Protein AF-A0A6J4FW72-F1 (afdb_monomer_lite)

Structure (mmCIF, N/CA/C/O backbone):
data_AF-A0A6J4FW72-F1
#
_entry.id   AF-A0A6J4FW72-F1
#
loop_
_atom_site.group_PDB
_atom_site.id
_atom_site.type_symbol
_atom_site.label_atom_id
_atom_site.label_alt_id
_atom_site.label_comp_id
_atom_site.label_asym_id
_atom_site.label_entity_id
_atom_site.label_seq_id
_atom_site.pdbx_PDB_ins_code
_atom_site.Cartn_x
_atom_site.Cartn_y
_atom_site.Cartn_z
_atom_site.occupancy
_atom_site.B_iso_or_equiv
_atom_site.auth_seq_id
_atom_site.auth_comp_id
_atom_site.auth_asym_id
_atom_site.auth_atom_id
_atom_site.pdbx_PDB_model_num
ATOM 1 N N . MET A 1 1 ? 2.788 -4.025 41.866 1.00 36.38 1 MET A N 1
ATOM 2 C CA . MET A 1 1 ? 2.096 -3.319 40.767 1.00 36.38 1 MET A CA 1
ATOM 3 C C . MET A 1 1 ? 1.278 -4.369 40.023 1.00 36.38 1 MET A C 1
ATOM 5 O O . MET A 1 1 ? 1.868 -5.265 39.439 1.00 36.38 1 MET A O 1
ATOM 9 N N . LYS A 1 2 ? -0.048 -4.404 40.216 1.00 25.59 2 LYS A N 1
ATOM 10 C CA . LYS A 1 2 ? -0.919 -5.462 39.672 1.00 25.59 2 LYS A CA 1
ATOM 11 C C . LYS A 1 2 ? -1.372 -5.059 38.269 1.00 25.59 2 LYS A C 1
ATOM 13 O O . LYS A 1 2 ? -2.085 -4.073 38.129 1.00 25.59 2 LYS A O 1
ATOM 18 N N . ILE A 1 3 ? -0.945 -5.821 37.267 1.00 27.59 3 ILE A N 1
ATOM 19 C CA . ILE A 1 3 ? -1.407 -5.723 35.881 1.00 27.59 3 ILE A CA 1
ATOM 20 C C . ILE A 1 3 ? -2.826 -6.300 35.840 1.00 27.59 3 ILE A C 1
ATOM 22 O O . ILE A 1 3 ? -3.028 -7.476 36.142 1.00 27.59 3 ILE A O 1
ATOM 26 N N . ALA A 1 4 ? -3.814 -5.462 35.535 1.00 27.98 4 ALA A N 1
ATOM 27 C CA . ALA A 1 4 ? -5.176 -5.900 35.269 1.00 27.98 4 ALA A CA 1
ATOM 28 C C . ALA A 1 4 ? -5.261 -6.349 33.804 1.00 27.98 4 ALA A C 1
ATOM 30 O O . ALA A 1 4 ? -5.048 -5.551 32.895 1.00 27.98 4 ALA A O 1
ATOM 31 N N . SER A 1 5 ? -5.550 -7.631 33.578 1.00 27.27 5 SER A N 1
ATOM 32 C CA . SER A 1 5 ? -5.804 -8.176 32.246 1.00 27.27 5 SER A CA 1
ATOM 33 C C . SER A 1 5 ? -7.134 -7.641 31.710 1.00 27.27 5 SER A C 1
ATOM 35 O O . SER A 1 5 ? -8.193 -7.931 32.277 1.00 27.27 5 SER A O 1
ATOM 37 N N . VAL A 1 6 ? -7.097 -6.897 30.608 1.00 33.97 6 VAL A N 1
ATOM 38 C CA . VAL A 1 6 ? -8.292 -6.531 29.843 1.00 33.97 6 VAL A CA 1
ATOM 39 C C . VAL A 1 6 ? -8.711 -7.751 29.021 1.00 33.97 6 VAL A C 1
ATOM 41 O O . VAL A 1 6 ? -8.171 -8.032 27.958 1.00 33.97 6 VAL A O 1
ATOM 44 N N . LEU A 1 7 ? -9.658 -8.523 29.551 1.00 31.84 7 LEU A N 1
ATOM 45 C CA . LEU A 1 7 ? -10.360 -9.572 28.814 1.00 31.84 7 LEU A CA 1
ATOM 46 C C . LEU A 1 7 ? -11.460 -8.916 27.972 1.00 31.84 7 LEU A C 1
ATOM 48 O O . LEU A 1 7 ? -12.543 -8.613 28.477 1.00 31.84 7 LEU A O 1
ATOM 52 N N . GLY A 1 8 ? -11.189 -8.707 26.684 1.00 28.72 8 GLY A N 1
ATOM 53 C CA . GLY A 1 8 ? -12.224 -8.392 25.704 1.00 28.72 8 GLY A CA 1
ATOM 54 C C . GLY A 1 8 ? -13.253 -9.525 25.649 1.00 28.72 8 GLY A C 1
ATOM 55 O O . GLY A 1 8 ? -12.924 -10.671 25.343 1.00 28.72 8 GLY A O 1
ATOM 56 N N . ARG A 1 9 ? -14.519 -9.231 25.971 1.00 30.77 9 ARG A N 1
ATOM 57 C CA . ARG A 1 9 ? -15.626 -10.177 25.766 1.00 30.77 9 ARG A CA 1
ATOM 58 C C . ARG A 1 9 ? -15.939 -10.259 24.275 1.00 30.77 9 ARG A C 1
ATOM 60 O O . ARG A 1 9 ? -16.750 -9.491 23.770 1.00 30.77 9 ARG A O 1
ATOM 67 N N . VAL A 1 10 ? -15.377 -11.251 23.593 1.00 32.84 10 VAL A N 1
ATOM 68 C CA . VAL A 1 10 ? -15.933 -11.724 22.322 1.00 32.84 10 VAL A CA 1
ATOM 69 C C . VAL A 1 10 ? -17.254 -12.426 22.650 1.00 32.84 10 VAL A C 1
ATOM 71 O O . VAL A 1 10 ? -17.262 -13.539 23.182 1.00 32.84 10 VAL A O 1
ATOM 74 N N . ARG A 1 11 ? -18.402 -11.788 22.381 1.00 33.84 11 ARG A N 1
ATOM 75 C CA . ARG A 1 11 ? -19.658 -12.546 22.287 1.00 33.84 11 ARG A CA 1
ATOM 76 C C . ARG A 1 11 ? -19.500 -13.474 21.086 1.00 33.84 11 ARG A C 1
ATOM 78 O O . ARG A 1 11 ? -19.396 -13.002 19.960 1.00 33.84 11 ARG A O 1
ATOM 85 N N . ARG A 1 12 ? -19.420 -14.785 21.349 1.00 33.03 12 ARG A N 1
ATOM 86 C CA . ARG A 1 12 ? -19.403 -15.821 20.311 1.00 33.03 12 ARG A CA 1
ATOM 87 C C . ARG A 1 12 ? -20.517 -15.531 19.311 1.00 33.03 12 ARG A C 1
ATOM 89 O O . ARG A 1 12 ? -21.676 -15.402 19.705 1.00 33.03 12 ARG A O 1
ATOM 96 N N . VAL A 1 13 ? -20.142 -15.458 18.038 1.00 40.09 13 VAL A N 1
ATOM 97 C CA . VAL A 1 13 ? -21.067 -15.542 16.913 1.00 40.09 13 VAL A CA 1
ATOM 98 C C . VAL A 1 13 ? -21.903 -16.800 17.132 1.00 40.09 13 VAL A C 1
ATOM 100 O O . VAL A 1 13 ? -21.364 -17.908 17.178 1.00 40.09 13 VAL A O 1
ATOM 103 N N . LEU A 1 14 ? -23.211 -16.636 17.324 1.00 32.06 14 LEU A N 1
ATOM 104 C CA . LEU A 1 14 ? -24.139 -17.755 17.289 1.00 32.06 14 LEU A CA 1
ATOM 105 C C . LEU A 1 14 ? -24.288 -18.142 15.811 1.00 32.06 14 LEU A C 1
ATOM 107 O O . LEU A 1 14 ? -25.215 -17.713 15.132 1.00 32.06 14 LEU A O 1
ATOM 111 N N . VAL A 1 15 ? -23.328 -18.900 15.276 1.00 37.34 15 VAL A N 1
ATOM 112 C CA . VAL A 1 15 ? -23.532 -19.584 13.997 1.00 37.34 15 VAL A CA 1
ATOM 113 C C . VAL A 1 15 ? -24.486 -20.727 14.306 1.00 37.34 15 VAL A C 1
ATOM 115 O O . VAL A 1 15 ? -24.118 -21.692 14.975 1.00 37.34 15 VAL A O 1
ATOM 118 N N . CYS A 1 16 ? -25.744 -20.569 13.909 1.00 33.91 16 CYS A N 1
ATOM 119 C CA . CYS A 1 16 ? -26.785 -21.557 14.139 1.00 33.91 16 CYS A CA 1
ATOM 120 C C . CYS A 1 16 ? -26.409 -22.858 13.404 1.00 33.91 16 CYS A C 1
ATOM 122 O O . CYS A 1 16 ? -26.520 -22.944 12.182 1.00 33.91 16 CYS A O 1
ATOM 124 N N . ALA A 1 17 ? -25.913 -23.859 14.135 1.00 33.78 17 ALA A N 1
ATOM 125 C CA . ALA A 1 17 ? -25.679 -25.194 13.602 1.00 33.78 17 ALA A CA 1
ATOM 126 C C . ALA A 1 17 ? -27.035 -25.903 13.462 1.00 33.78 17 ALA A C 1
ATOM 128 O O . ALA A 1 17 ? -27.636 -26.323 14.449 1.00 33.78 17 ALA A O 1
ATOM 129 N N . CYS A 1 18 ? -27.536 -26.004 12.232 1.00 35.34 18 CYS A N 1
ATOM 130 C CA . CYS A 1 18 ? -28.762 -26.733 11.921 1.00 35.34 18 CYS A CA 1
ATOM 131 C C . CYS A 1 18 ? -28.503 -28.251 11.977 1.00 35.34 18 CYS A C 1
ATOM 133 O O . CYS A 1 18 ? -28.010 -28.837 11.015 1.00 35.34 18 CYS A O 1
ATOM 135 N N . LEU A 1 19 ? -28.853 -28.901 13.092 1.00 34.97 19 LEU A N 1
ATOM 136 C CA . LEU A 1 19 ? -29.085 -30.348 13.117 1.00 34.97 19 LEU A CA 1
ATOM 137 C C . LEU A 1 19 ? -30.471 -30.629 12.518 1.00 34.97 19 LEU A C 1
ATOM 139 O O . LEU A 1 19 ? -31.492 -30.323 13.132 1.00 34.97 19 LEU A O 1
ATOM 143 N N . CYS A 1 20 ? -30.515 -31.231 11.329 1.00 33.22 20 CYS A N 1
ATOM 144 C CA . CYS A 1 20 ? -31.752 -31.767 10.763 1.00 33.22 20 CYS A CA 1
ATOM 145 C C . CYS A 1 20 ? -32.122 -33.082 11.467 1.00 33.22 20 CYS A C 1
ATOM 147 O O . CYS A 1 20 ? -31.575 -34.133 11.141 1.00 33.22 20 CYS A O 1
ATOM 149 N N . LEU A 1 21 ? -33.076 -33.038 12.403 1.00 37.28 21 LEU A N 1
ATOM 150 C CA . LEU A 1 21 ? -33.887 -34.210 12.741 1.00 37.28 21 LEU A CA 1
ATOM 151 C C . LEU A 1 21 ? -35.133 -34.208 11.849 1.00 37.28 21 LEU A C 1
ATOM 153 O O . LEU A 1 21 ? -35.927 -33.270 11.872 1.00 37.28 21 LEU A O 1
ATOM 157 N N . ALA A 1 22 ? -35.289 -35.265 11.058 1.00 44.78 22 ALA A N 1
ATOM 158 C CA . ALA A 1 22 ? -36.444 -35.473 10.199 1.00 44.78 22 ALA A CA 1
ATOM 159 C C . ALA A 1 22 ? -37.681 -35.849 11.033 1.00 44.78 22 ALA A C 1
ATOM 161 O O . ALA A 1 22 ? -37.735 -36.930 11.615 1.00 44.78 22 ALA A O 1
ATOM 162 N N . ALA A 1 23 ? -38.694 -34.983 11.043 1.00 41.69 23 ALA A N 1
ATOM 163 C CA . ALA A 1 23 ? -40.068 -35.356 11.363 1.00 41.69 23 ALA A CA 1
ATOM 164 C C . ALA A 1 23 ? -41.037 -34.498 10.536 1.00 41.69 23 ALA A C 1
ATOM 166 O O . ALA A 1 23 ? -40.940 -33.274 10.491 1.00 41.69 23 ALA A O 1
ATOM 167 N N . LEU A 1 24 ? -41.942 -35.184 9.840 1.00 47.81 24 LEU A N 1
ATOM 168 C CA . LEU A 1 24 ? -42.899 -34.658 8.872 1.00 47.81 24 LEU A CA 1
ATOM 169 C C . LEU A 1 24 ? -43.869 -33.627 9.476 1.00 47.81 24 LEU A C 1
ATOM 171 O O . LEU A 1 24 ? -44.737 -33.996 10.255 1.00 47.81 24 LEU A O 1
ATOM 175 N N . THR A 1 25 ? -43.776 -32.367 9.041 1.00 41.31 25 THR A N 1
ATOM 176 C CA . THR A 1 25 ? -44.884 -31.395 8.868 1.00 41.31 25 THR A CA 1
ATOM 177 C C . THR A 1 25 ? -44.394 -30.247 7.966 1.00 41.31 25 THR A C 1
ATOM 179 O O . THR A 1 25 ? -43.222 -29.880 8.062 1.00 41.31 25 THR A O 1
ATOM 182 N N . PRO A 1 26 ? -45.226 -29.647 7.089 1.00 42.00 26 PRO A N 1
ATOM 183 C CA . PRO A 1 26 ? -44.817 -28.499 6.292 1.00 42.00 26 PRO A CA 1
ATOM 184 C C . PRO A 1 26 ? -44.999 -27.229 7.131 1.00 42.00 26 PRO A C 1
ATOM 186 O O . PRO A 1 26 ? -45.931 -26.458 6.922 1.00 42.00 26 PRO A O 1
ATOM 189 N N . LEU A 1 27 ? -44.123 -27.015 8.113 1.00 39.88 27 LEU A N 1
ATOM 190 C CA . LEU A 1 27 ? -43.851 -25.661 8.578 1.00 39.88 27 LEU A CA 1
ATOM 191 C C . LEU A 1 27 ? -42.761 -25.096 7.676 1.00 39.88 27 LEU A C 1
ATOM 193 O O . LEU A 1 27 ? -41.652 -25.623 7.619 1.00 39.88 27 LEU A O 1
ATOM 197 N N . THR A 1 28 ? -43.078 -24.016 6.971 1.00 41.53 28 THR A N 1
ATOM 198 C CA . THR A 1 28 ? -42.084 -23.119 6.385 1.00 41.53 28 THR A CA 1
ATOM 199 C C . THR A 1 28 ? -41.163 -22.639 7.505 1.00 41.53 28 THR A C 1
ATOM 201 O O . THR A 1 28 ? -41.485 -21.690 8.221 1.00 41.53 28 THR A O 1
ATOM 204 N N . ALA A 1 29 ? -40.042 -23.330 7.701 1.00 39.56 29 ALA A N 1
ATOM 205 C CA . ALA A 1 29 ? -38.973 -22.874 8.566 1.00 39.56 29 ALA A CA 1
ATOM 206 C C . ALA A 1 29 ? -38.377 -21.620 7.918 1.00 39.56 29 ALA A C 1
ATOM 208 O O . ALA A 1 29 ? -37.570 -21.700 6.996 1.00 39.56 29 ALA A O 1
ATOM 209 N N . LEU A 1 30 ? -38.823 -20.450 8.377 1.00 37.78 30 LEU A N 1
ATOM 210 C CA . LEU A 1 30 ? -38.114 -19.191 8.191 1.00 37.78 30 LEU A CA 1
ATOM 211 C C . LEU A 1 30 ? -36.776 -19.313 8.930 1.00 37.78 30 LEU A C 1
ATOM 213 O O . LEU A 1 30 ? -36.654 -18.962 10.101 1.00 37.78 30 LEU A O 1
ATOM 217 N N . THR A 1 31 ? -35.769 -19.869 8.262 1.00 42.69 31 THR A N 1
ATOM 218 C CA . THR A 1 31 ? -34.372 -19.750 8.676 1.00 42.69 31 THR A CA 1
ATOM 219 C C . THR A 1 31 ? -33.946 -18.300 8.484 1.00 42.69 31 THR A C 1
ATOM 221 O O . THR A 1 31 ? -33.463 -17.926 7.420 1.00 42.69 31 THR A O 1
ATOM 224 N N . ALA A 1 32 ? -34.143 -17.475 9.512 1.00 41.47 32 ALA A N 1
ATOM 225 C CA . ALA A 1 32 ? -33.472 -16.187 9.624 1.00 41.47 32 ALA A CA 1
ATOM 226 C C . ALA A 1 32 ? -31.989 -16.454 9.931 1.00 41.47 32 ALA A C 1
ATOM 228 O O . ALA A 1 32 ? -31.580 -16.571 11.088 1.00 41.47 32 ALA A O 1
ATOM 229 N N . CYS A 1 33 ? -31.182 -16.656 8.889 1.00 54.75 33 CYS A N 1
ATOM 230 C CA . CYS A 1 33 ? -29.734 -16.532 9.009 1.00 54.75 33 CYS A CA 1
ATOM 231 C C . CYS A 1 33 ? -29.459 -15.072 9.347 1.00 54.75 33 CYS A C 1
ATOM 233 O O . CYS A 1 33 ? -29.803 -14.233 8.533 1.00 54.75 33 CYS A O 1
ATOM 235 N N . ALA A 1 34 ? -28.890 -14.776 10.521 1.00 64.44 34 ALA A N 1
ATOM 236 C CA . ALA A 1 34 ? -28.626 -13.398 10.922 1.00 64.44 34 ALA A CA 1
ATOM 237 C C . ALA A 1 34 ? -27.876 -12.654 9.806 1.00 64.44 34 ALA A C 1
ATOM 239 O O . ALA A 1 34 ? -26.720 -12.948 9.520 1.00 64.44 34 ALA A O 1
ATOM 240 N N . ASP A 1 35 ? -28.559 -11.690 9.204 1.00 87.50 35 ASP A N 1
ATOM 241 C CA . ASP A 1 35 ? -28.160 -10.900 8.038 1.00 87.50 35 ASP A CA 1
ATOM 242 C C . ASP A 1 35 ? -27.050 -9.891 8.392 1.00 87.50 35 ASP A C 1
ATOM 244 O O . ASP A 1 35 ? -26.651 -9.065 7.574 1.00 87.50 35 ASP A O 1
ATOM 248 N N . GLN A 1 36 ? -26.576 -9.921 9.643 1.00 92.94 36 GLN A N 1
ATOM 249 C CA . GLN A 1 36 ? -25.709 -8.919 10.240 1.00 92.94 36 GLN A CA 1
ATOM 250 C C . GLN A 1 36 ? -24.545 -9.531 11.025 1.00 92.94 36 GLN A C 1
ATOM 252 O O . GLN A 1 36 ? -24.678 -10.538 11.724 1.00 92.94 36 GLN A O 1
ATOM 257 N N . VAL A 1 37 ? -23.411 -8.838 10.983 1.00 95.75 37 VAL A N 1
ATOM 258 C CA . VAL A 1 37 ? -22.235 -9.059 11.822 1.00 95.75 37 VAL A CA 1
ATOM 259 C C . VAL A 1 37 ? -22.010 -7.816 12.671 1.00 95.75 37 VAL A C 1
ATOM 261 O O . VAL A 1 37 ? -21.973 -6.700 12.157 1.00 95.75 37 VAL A O 1
ATOM 264 N N . VAL A 1 38 ? -21.844 -8.013 13.979 1.00 97.38 38 VAL A N 1
ATOM 265 C CA . VAL A 1 38 ? -21.612 -6.933 14.944 1.00 97.38 38 VAL A CA 1
ATOM 266 C C . VAL A 1 38 ? -20.224 -7.089 15.551 1.00 97.38 38 VAL A C 1
ATOM 268 O O . VAL A 1 38 ? -19.900 -8.142 16.102 1.00 97.38 38 VAL A O 1
ATOM 271 N N . VAL A 1 39 ? -19.420 -6.033 15.475 1.00 97.62 39 VAL A N 1
ATOM 272 C CA . VAL A 1 39 ? -18.075 -5.958 16.056 1.00 97.62 39 VAL A CA 1
ATOM 273 C C . VAL A 1 39 ? -18.048 -4.822 17.067 1.00 97.62 39 VAL A C 1
ATOM 275 O O . VAL A 1 39 ? -18.452 -3.704 16.758 1.00 97.62 39 VAL A O 1
ATOM 278 N N . THR A 1 40 ? -17.565 -5.091 18.277 1.00 97.62 40 THR A N 1
ATOM 279 C CA . THR A 1 40 ? -17.385 -4.064 19.307 1.00 97.62 40 THR A CA 1
ATOM 280 C C . THR A 1 40 ? -15.901 -3.834 19.533 1.00 97.62 40 THR A C 1
ATOM 282 O O . THR A 1 40 ? -15.174 -4.760 19.883 1.00 97.62 40 THR A O 1
ATOM 285 N N . LEU A 1 41 ? -15.477 -2.588 19.363 1.00 97.81 41 LEU A N 1
ATOM 286 C CA . LEU A 1 41 ? -14.139 -2.105 19.669 1.00 97.81 41 LEU A CA 1
ATOM 287 C C . LEU A 1 41 ? -14.186 -1.370 21.008 1.00 97.81 41 LEU A C 1
ATOM 289 O O . LEU A 1 41 ? -15.124 -0.616 21.270 1.00 97.81 41 LEU A O 1
ATOM 293 N N . SER A 1 42 ? -13.186 -1.593 21.855 1.00 96.31 42 SER A N 1
ATOM 294 C CA . SER A 1 42 ? -13.069 -0.927 23.149 1.00 96.31 42 SER A CA 1
ATOM 295 C C . SER A 1 42 ? -11.599 -0.760 23.501 1.00 96.31 42 SER A C 1
ATOM 297 O O . SER A 1 42 ? -10.923 -1.750 23.761 1.00 96.31 42 SER A O 1
ATOM 299 N N . ASP A 1 43 ? -11.139 0.483 23.556 1.00 97.75 43 ASP A N 1
ATOM 300 C CA . ASP A 1 43 ? -9.798 0.856 23.996 1.00 97.75 43 ASP A CA 1
ATOM 301 C C . ASP A 1 43 ? -9.830 2.285 24.570 1.00 97.75 43 ASP A C 1
ATOM 303 O O . ASP A 1 43 ? -10.465 3.160 23.973 1.00 97.75 43 ASP A O 1
ATOM 307 N N . PRO A 1 44 ? -9.176 2.573 25.711 1.00 97.50 44 PRO A N 1
ATOM 308 C CA . PRO A 1 44 ? -9.113 3.934 26.252 1.00 97.50 44 PRO A CA 1
ATOM 309 C C . PRO A 1 44 ? -8.530 4.975 25.280 1.00 97.50 44 PRO A C 1
ATOM 311 O O . PRO A 1 44 ? -8.842 6.154 25.414 1.00 97.50 44 PRO A O 1
ATOM 314 N N . ASN A 1 45 ? -7.731 4.553 24.299 1.00 98.19 45 ASN A N 1
ATOM 315 C CA . ASN A 1 45 ? -7.089 5.396 23.294 1.00 98.19 45 ASN A CA 1
ATOM 316 C C . ASN A 1 45 ? -7.734 5.268 21.904 1.00 98.19 45 ASN A C 1
ATOM 318 O O . ASN A 1 45 ? -7.154 5.744 20.931 1.00 98.19 45 ASN A O 1
ATOM 322 N N . LEU A 1 46 ? -8.921 4.655 21.778 1.00 98.50 46 LEU A N 1
ATOM 323 C CA . LEU A 1 46 ? -9.561 4.397 20.478 1.00 98.50 46 LEU A CA 1
ATOM 324 C C . LEU A 1 46 ? -9.682 5.658 19.603 1.00 98.50 46 LEU A C 1
ATOM 326 O O . LEU A 1 46 ? -9.544 5.580 18.383 1.00 98.50 46 LEU A O 1
ATOM 330 N N . ILE A 1 47 ? -9.897 6.821 20.223 1.00 98.19 47 ILE A N 1
ATOM 331 C CA . ILE A 1 47 ? -9.953 8.117 19.537 1.00 98.19 47 ILE A CA 1
ATOM 332 C C . ILE A 1 47 ? -8.669 8.498 18.793 1.00 98.19 47 ILE A C 1
ATOM 334 O O . ILE A 1 47 ? -8.765 9.219 17.807 1.00 98.19 47 ILE A O 1
ATOM 338 N N . HIS A 1 48 ? -7.507 8.005 19.227 1.00 98.06 48 HIS A N 1
ATOM 339 C CA . HIS A 1 48 ? -6.207 8.275 18.606 1.00 98.06 48 HIS A CA 1
ATOM 340 C C . HIS A 1 48 ? -5.897 7.318 17.451 1.00 98.06 48 HIS A C 1
ATOM 342 O O . HIS A 1 48 ? -5.024 7.588 16.633 1.00 98.06 48 HIS A O 1
ATOM 348 N N . TYR A 1 49 ? -6.593 6.181 17.369 1.00 98.25 49 TYR A N 1
ATOM 349 C CA . TYR A 1 49 ? -6.311 5.152 16.363 1.00 98.25 49 TYR A CA 1
ATOM 350 C C . TYR A 1 49 ? -6.969 5.444 15.017 1.00 98.25 49 TYR A C 1
ATOM 352 O O . TYR A 1 49 ? -6.540 4.916 13.998 1.00 98.25 49 TYR A O 1
ATOM 360 N N . TYR A 1 50 ? -8.002 6.285 15.012 1.00 98.06 50 TYR A N 1
ATOM 361 C CA . TYR A 1 50 ? -8.743 6.689 13.825 1.00 98.06 50 TYR A CA 1
ATOM 362 C C . TYR A 1 50 ? -8.631 8.200 13.651 1.00 98.06 50 TYR A C 1
ATOM 364 O O . TYR A 1 50 ? -8.957 8.925 14.589 1.00 98.06 50 TYR A O 1
ATOM 372 N N . PRO A 1 51 ? -8.244 8.726 12.479 1.00 96.75 51 PRO A N 1
ATOM 373 C CA . PRO A 1 51 ? -8.100 10.162 12.312 1.00 96.75 51 PRO A CA 1
ATOM 374 C C . PRO A 1 51 ? -9.463 10.847 12.373 1.00 96.75 51 PRO A C 1
ATOM 376 O O . PRO A 1 51 ? -10.395 10.476 11.656 1.00 96.75 51 PRO A O 1
ATOM 379 N N . ASN A 1 52 ? -9.600 11.824 13.266 1.00 96.69 52 ASN A N 1
ATOM 380 C CA . ASN A 1 52 ? -10.841 12.564 13.445 1.00 96.69 52 ASN A CA 1
ATOM 381 C C . ASN A 1 52 ? -10.597 13.932 14.101 1.00 96.69 52 ASN A C 1
ATOM 383 O O . ASN A 1 52 ? -9.590 14.143 14.775 1.00 96.69 52 ASN A O 1
ATOM 387 N N . ALA A 1 53 ? -11.530 14.870 13.928 1.00 95.88 53 ALA A N 1
ATOM 388 C CA . ALA A 1 53 ? -11.397 16.211 14.495 1.00 95.88 53 ALA A CA 1
ATOM 389 C C . ALA A 1 53 ? -11.611 16.293 16.020 1.00 95.88 53 ALA A C 1
ATOM 391 O O . ALA A 1 53 ? -11.152 17.259 16.634 1.00 95.88 53 ALA A O 1
ATOM 392 N N . GLN A 1 54 ? -12.256 15.294 16.638 1.00 96.31 54 GLN A N 1
ATOM 393 C CA . GLN A 1 54 ? -12.426 15.216 18.098 1.00 96.31 54 GLN A CA 1
ATOM 394 C C . GLN A 1 54 ? -11.128 14.840 18.822 1.00 96.31 54 GLN A C 1
ATOM 396 O O . GLN A 1 54 ? -11.000 15.139 20.009 1.00 96.31 54 GLN A O 1
ATOM 401 N N . ASP A 1 55 ? -10.178 14.201 18.137 1.00 97.19 55 ASP A N 1
ATOM 402 C CA . ASP A 1 55 ? -8.905 13.794 18.721 1.00 97.19 55 ASP A CA 1
ATOM 403 C C . ASP A 1 55 ? -8.054 15.026 19.082 1.00 97.19 55 ASP A C 1
ATOM 405 O O . ASP A 1 55 ? -7.659 15.785 18.188 1.00 97.19 55 ASP A O 1
ATOM 409 N N . PRO A 1 56 ? -7.729 15.259 20.366 1.00 95.06 56 PRO A N 1
ATOM 410 C CA . PRO A 1 56 ? -6.869 16.370 20.758 1.00 95.06 56 PRO A CA 1
ATOM 411 C C . PRO A 1 56 ? -5.438 16.262 20.207 1.00 95.06 56 PRO A C 1
ATOM 413 O O . PRO A 1 56 ? -4.822 17.303 19.987 1.00 95.06 56 PRO A O 1
ATOM 416 N N . ALA A 1 57 ? -4.928 15.055 19.941 1.00 93.88 57 ALA A N 1
ATOM 417 C CA . ALA A 1 57 ? -3.589 14.833 19.391 1.00 93.88 57 ALA A CA 1
ATOM 418 C C . ALA A 1 57 ? -3.508 15.115 17.881 1.00 93.88 57 ALA A C 1
ATOM 420 O O . ALA A 1 57 ? -2.423 15.348 17.352 1.00 93.88 57 ALA A O 1
ATOM 421 N N . MET A 1 58 ? -4.648 15.134 17.182 1.00 94.75 58 MET A N 1
ATOM 422 C CA . MET A 1 58 ? -4.693 15.403 15.748 1.00 94.75 58 MET A CA 1
ATOM 423 C C . MET A 1 58 ? -4.399 16.892 15.456 1.00 94.75 58 MET A C 1
ATOM 425 O O . MET A 1 58 ? -5.098 17.773 15.981 1.00 94.75 58 MET A O 1
ATOM 429 N N . PRO A 1 59 ? -3.413 17.22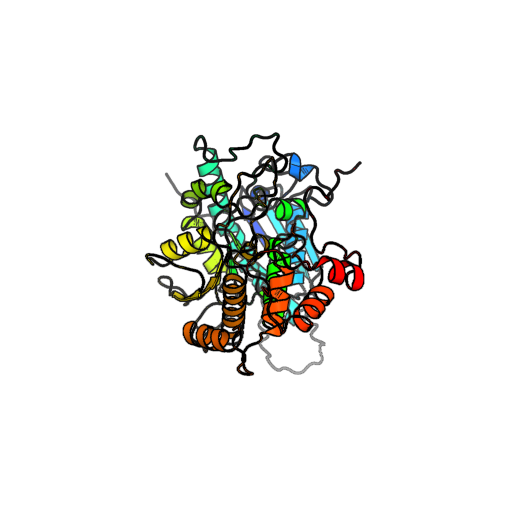5 14.601 1.00 91.94 59 PRO A N 1
ATOM 430 C CA . PRO A 1 59 ? -3.096 18.613 14.270 1.00 91.94 59 PRO A CA 1
ATOM 431 C C . PRO A 1 59 ? -4.258 19.371 13.615 1.00 91.94 59 PRO A C 1
ATOM 433 O O . PRO A 1 59 ? -4.952 18.848 12.741 1.00 91.94 59 PRO A O 1
ATOM 436 N N . ALA A 1 60 ? -4.422 20.651 13.975 1.00 90.31 60 ALA A N 1
ATOM 437 C CA . ALA A 1 60 ? -5.471 21.526 13.433 1.00 90.31 60 ALA A CA 1
ATOM 438 C C . ALA A 1 60 ? -5.445 21.626 11.896 1.00 90.31 60 ALA A C 1
ATOM 440 O O . ALA A 1 60 ? -6.495 21.766 11.271 1.00 90.31 60 ALA A O 1
ATOM 441 N N . TYR A 1 61 ? -4.256 21.486 11.297 1.00 87.56 61 TYR A N 1
ATOM 442 C CA . TYR A 1 61 ? -4.060 21.442 9.849 1.00 87.56 61 TYR A CA 1
ATOM 443 C C . TYR A 1 61 ? -4.947 20.399 9.152 1.00 87.56 61 TYR A C 1
ATOM 445 O O . TYR A 1 61 ? -5.558 20.711 8.131 1.00 87.56 61 TYR A O 1
ATOM 453 N N . TYR A 1 62 ? -5.043 19.184 9.705 1.00 89.69 62 TYR A N 1
ATOM 454 C CA . TYR A 1 62 ? -5.844 18.101 9.128 1.00 89.69 62 TYR A CA 1
ATOM 455 C C . TYR A 1 62 ? -7.331 18.268 9.442 1.00 89.69 62 TYR A C 1
ATOM 457 O O . TYR A 1 62 ? -8.169 18.106 8.560 1.00 89.69 62 TYR A O 1
ATOM 465 N N . LYS A 1 63 ? -7.660 18.691 10.672 1.00 91.12 63 LYS A N 1
ATOM 466 C CA . LYS A 1 63 ? -9.048 18.897 11.129 1.00 91.12 63 LYS A CA 1
ATOM 467 C C . LYS A 1 63 ? -9.843 19.848 10.234 1.00 91.12 63 LYS A C 1
ATOM 469 O O . LYS A 1 63 ? -11.046 19.674 10.070 1.00 91.12 63 LYS A O 1
ATOM 474 N N . ALA A 1 64 ? -9.162 20.847 9.673 1.00 88.00 64 ALA A N 1
ATOM 475 C CA . ALA A 1 64 ? -9.753 21.869 8.818 1.00 88.00 64 ALA A CA 1
ATOM 476 C C . ALA A 1 64 ? -9.947 21.435 7.350 1.00 88.00 64 ALA A C 1
ATOM 478 O O . ALA A 1 64 ? -10.467 22.220 6.558 1.00 88.00 64 ALA A O 1
ATOM 479 N N . LYS A 1 65 ? -9.510 20.233 6.946 1.00 85.88 65 LYS A N 1
ATOM 480 C CA . LYS A 1 65 ? -9.630 19.773 5.554 1.00 85.88 65 LYS A CA 1
ATOM 481 C C . LYS A 1 65 ? -11.053 19.315 5.241 1.00 85.88 65 LYS A C 1
ATOM 483 O O . LYS A 1 65 ? -11.683 18.603 6.022 1.00 85.88 65 LYS A O 1
ATOM 488 N N . THR A 1 66 ? -11.549 19.690 4.062 1.00 83.19 66 THR A N 1
ATOM 489 C CA . THR A 1 66 ? -12.833 19.188 3.555 1.00 83.19 66 THR A CA 1
ATOM 490 C C . THR A 1 66 ? -12.780 17.670 3.397 1.00 83.19 66 THR A C 1
ATOM 492 O O . THR A 1 66 ? -11.823 17.139 2.841 1.00 83.19 66 THR A O 1
ATOM 495 N N . GLY A 1 67 ? -13.814 16.979 3.880 1.00 84.00 67 GLY A N 1
ATOM 496 C CA . GLY A 1 67 ? -13.898 15.516 3.845 1.00 84.00 67 GLY A CA 1
ATOM 497 C C . GLY A 1 67 ? -13.174 14.808 4.993 1.00 84.00 67 GLY A C 1
ATOM 498 O O . GLY A 1 67 ? -13.350 13.604 5.149 1.00 84.00 67 GLY A O 1
ATOM 499 N N . PHE A 1 68 ? -12.424 15.528 5.837 1.00 90.62 68 PHE A N 1
ATOM 500 C CA . PHE A 1 68 ? -11.797 14.930 7.013 1.00 90.62 68 PHE A CA 1
ATOM 501 C C . PHE A 1 68 ? -12.863 14.542 8.058 1.00 90.62 68 PHE A C 1
ATOM 503 O O . PHE A 1 68 ? -13.725 15.377 8.373 1.00 90.62 68 PHE A O 1
ATOM 510 N N . PRO A 1 69 ? -12.832 13.319 8.627 1.00 94.12 69 PRO A N 1
ATOM 511 C CA . PRO A 1 69 ? -13.832 12.880 9.595 1.00 94.12 69 PRO A CA 1
ATOM 512 C C . PRO A 1 69 ? -13.912 13.807 10.811 1.00 94.12 69 PRO A C 1
ATOM 514 O O . PRO A 1 69 ? -12.916 14.078 11.482 1.00 94.12 69 PRO A O 1
ATOM 517 N N . GLN A 1 70 ? -15.111 14.285 11.138 1.00 95.38 70 GLN A N 1
ATOM 518 C CA . GLN A 1 70 ? -15.295 15.212 12.256 1.00 95.38 70 GLN A CA 1
ATOM 519 C C . GLN A 1 70 ? -15.484 14.483 13.585 1.00 95.38 70 GLN A C 1
ATOM 521 O O . GLN A 1 70 ? -15.183 15.043 14.633 1.00 95.38 70 GLN A O 1
ATOM 526 N N . THR A 1 71 ? -15.941 13.228 13.562 1.00 97.44 71 THR A N 1
ATOM 527 C CA . THR A 1 71 ? -16.118 12.403 14.765 1.00 97.44 71 THR A CA 1
ATOM 528 C C . THR A 1 71 ? -15.445 11.042 14.640 1.00 97.44 71 THR A C 1
ATOM 530 O O . THR A 1 71 ? -15.236 10.539 13.534 1.00 97.44 71 THR A O 1
ATOM 533 N N . LEU A 1 72 ? -15.163 10.405 15.782 1.00 98.25 72 LEU A N 1
ATOM 534 C CA . LEU A 1 72 ? -14.654 9.028 15.821 1.00 98.25 72 LEU A CA 1
ATOM 535 C C . LEU A 1 72 ? -15.571 8.060 15.050 1.00 98.25 72 LEU A C 1
ATOM 537 O O . LEU A 1 72 ? -15.097 7.238 14.272 1.00 98.25 72 LEU A O 1
ATOM 541 N N . GLY A 1 73 ? -16.892 8.187 15.218 1.00 98.31 73 GLY A N 1
ATOM 542 C CA . GLY A 1 73 ? -17.867 7.329 14.541 1.00 98.31 73 GLY A CA 1
ATOM 543 C C . GLY A 1 73 ? -17.855 7.483 13.018 1.00 98.31 73 GLY A C 1
ATOM 544 O O . GLY A 1 73 ? -17.918 6.480 12.312 1.00 98.31 73 GLY A O 1
ATOM 545 N N . GLN A 1 74 ? -17.716 8.716 12.514 1.00 97.75 74 GLN A N 1
ATOM 546 C CA . GLN A 1 74 ? -17.566 8.977 11.076 1.00 97.75 74 GLN A CA 1
ATOM 547 C C . GLN A 1 74 ? -16.284 8.354 10.521 1.00 97.75 74 GLN A C 1
ATOM 549 O O . GLN A 1 74 ? -16.322 7.739 9.461 1.00 97.75 74 GLN A O 1
ATOM 554 N N . SER A 1 75 ? -15.175 8.469 11.258 1.00 97.94 75 SER A N 1
ATOM 555 C CA . SER A 1 75 ? -13.889 7.905 10.846 1.00 97.94 75 SER A CA 1
ATOM 556 C C . SER A 1 75 ? -13.952 6.379 10.754 1.00 97.94 75 SER A C 1
ATOM 558 O O . SER A 1 75 ? -13.666 5.803 9.706 1.00 97.94 75 SER A O 1
ATOM 560 N N . ILE A 1 76 ? -14.441 5.712 11.808 1.00 98.69 76 ILE A N 1
ATOM 561 C CA . ILE A 1 76 ? -14.617 4.252 11.819 1.00 98.69 76 ILE A CA 1
ATOM 562 C C . ILE A 1 76 ? -15.543 3.804 10.681 1.00 98.69 76 ILE A C 1
ATOM 564 O O . ILE A 1 76 ? -15.239 2.818 10.010 1.00 98.69 76 ILE A O 1
ATOM 568 N N . LEU A 1 77 ? -16.650 4.518 10.442 1.00 98.38 77 LEU A N 1
ATOM 569 C CA . LEU A 1 77 ? -17.579 4.213 9.353 1.00 98.38 77 LEU A CA 1
ATOM 570 C C . LEU A 1 77 ? -16.879 4.278 7.991 1.00 98.38 77 LEU A C 1
ATOM 572 O O . LEU A 1 77 ? -16.927 3.300 7.248 1.00 98.38 77 LEU A O 1
ATOM 576 N N . GLN A 1 78 ? -16.199 5.389 7.701 1.00 97.25 78 GLN A N 1
ATOM 577 C CA . GLN A 1 78 ? -15.508 5.616 6.432 1.00 97.25 78 GLN A CA 1
ATOM 578 C C . GLN A 1 78 ? -14.452 4.543 6.157 1.00 97.25 78 GLN A C 1
ATOM 580 O O . GLN A 1 78 ? -14.476 3.915 5.100 1.00 97.25 78 GLN A O 1
ATOM 585 N N . PHE A 1 79 ? -13.556 4.275 7.112 1.00 98.44 79 PHE A N 1
ATOM 586 C CA . PHE A 1 79 ? -12.513 3.268 6.911 1.00 98.44 79 PHE A CA 1
ATOM 587 C C . PHE A 1 79 ? -13.079 1.847 6.857 1.00 98.44 79 PHE A C 1
ATOM 589 O O . PHE A 1 79 ? -12.607 1.043 6.061 1.00 98.44 79 PHE A O 1
ATOM 596 N N . THR A 1 80 ? -14.129 1.528 7.620 1.00 98.56 80 THR A N 1
ATOM 597 C CA . THR A 1 80 ? -14.786 0.214 7.504 1.00 98.56 80 THR A CA 1
ATOM 598 C C . THR A 1 80 ? -15.417 0.035 6.121 1.00 98.56 80 THR A C 1
ATOM 600 O O . THR A 1 80 ? -15.257 -1.017 5.507 1.00 98.56 80 THR A O 1
ATOM 603 N N . GLN A 1 81 ? -16.100 1.059 5.600 1.00 98.25 81 GLN A N 1
ATOM 604 C CA . GLN A 1 81 ? -16.675 1.034 4.251 1.00 98.25 81 GLN A CA 1
ATOM 605 C C . GLN A 1 81 ? -15.594 0.890 3.176 1.00 98.25 81 GLN A C 1
ATOM 607 O O . GLN A 1 81 ? -15.761 0.084 2.260 1.00 98.25 81 GLN A O 1
ATOM 612 N N . ALA A 1 82 ? -14.476 1.608 3.314 1.00 97.69 82 ALA A N 1
ATOM 613 C CA . ALA A 1 82 ? -13.336 1.482 2.414 1.00 97.69 82 ALA A CA 1
ATOM 614 C C . ALA A 1 82 ? -12.771 0.052 2.428 1.00 97.69 82 ALA A C 1
ATOM 616 O O . ALA A 1 82 ? -12.674 -0.566 1.371 1.00 97.69 82 ALA A O 1
ATOM 617 N N . SER A 1 83 ? -12.499 -0.529 3.603 1.00 98.50 83 SER A N 1
ATOM 618 C CA . SER A 1 83 ? -12.028 -1.919 3.705 1.00 98.50 83 SER A CA 1
ATOM 619 C C . SER A 1 83 ? -12.993 -2.898 3.031 1.00 98.50 83 SER A C 1
ATOM 621 O O . SER A 1 83 ? -12.558 -3.735 2.241 1.00 98.50 83 SER A O 1
ATOM 623 N N . LEU A 1 84 ? -14.305 -2.760 3.263 1.00 98.19 84 LEU A N 1
ATOM 624 C CA . LEU A 1 84 ? -15.314 -3.637 2.658 1.00 98.19 84 LEU A CA 1
ATOM 625 C C . LEU A 1 84 ? -15.343 -3.519 1.137 1.00 98.19 84 LEU A C 1
ATOM 627 O O . LEU A 1 84 ? -15.352 -4.537 0.442 1.00 98.19 84 LEU A O 1
ATOM 631 N N . GLN A 1 85 ? -15.304 -2.292 0.615 1.00 97.56 85 GLN A N 1
ATOM 632 C CA . GLN A 1 85 ? -15.236 -2.040 -0.820 1.00 97.56 85 GLN A CA 1
ATOM 633 C C . GLN A 1 85 ? -14.000 -2.704 -1.436 1.00 97.56 85 GLN A C 1
ATOM 635 O O . GLN A 1 85 ? -14.109 -3.362 -2.470 1.00 97.56 85 GLN A O 1
ATOM 640 N N . ARG A 1 86 ? -12.843 -2.574 -0.782 1.00 97.56 86 ARG A N 1
ATOM 641 C CA . ARG A 1 86 ? -11.557 -3.124 -1.234 1.00 97.56 86 ARG A CA 1
ATOM 642 C C . ARG A 1 86 ? -11.468 -4.640 -1.111 1.00 97.56 86 ARG A C 1
ATOM 644 O O . ARG A 1 86 ? -10.868 -5.300 -1.953 1.00 97.56 86 ARG A O 1
ATOM 651 N N . ASP A 1 87 ? -12.155 -5.213 -0.131 1.00 97.25 87 ASP A N 1
ATOM 652 C CA . ASP A 1 87 ? -12.377 -6.654 -0.047 1.00 97.25 87 ASP A CA 1
ATOM 653 C C . ASP A 1 87 ? -13.400 -7.152 -1.092 1.00 97.25 87 ASP A C 1
ATOM 655 O O . ASP A 1 87 ? -13.552 -8.362 -1.287 1.00 97.25 87 ASP A O 1
ATOM 659 N N . GLY A 1 88 ? -14.098 -6.255 -1.796 1.00 96.31 88 GLY A N 1
ATOM 660 C CA . GLY A 1 88 ? -15.165 -6.591 -2.741 1.00 96.31 88 GLY A CA 1
ATOM 661 C C . GLY A 1 88 ? -16.439 -7.101 -2.062 1.00 96.31 88 GLY A C 1
ATOM 662 O O . GLY A 1 88 ? -17.179 -7.886 -2.654 1.00 96.31 88 GLY A O 1
ATOM 663 N N . LEU A 1 89 ? -16.683 -6.698 -0.814 1.00 96.50 89 LEU A N 1
ATOM 664 C CA . LEU A 1 89 ? -17.835 -7.090 -0.007 1.00 96.50 89 LEU A CA 1
ATOM 665 C C . LEU A 1 89 ? -18.892 -5.983 -0.024 1.00 96.50 89 LEU A C 1
ATOM 667 O O . LEU A 1 89 ? -18.644 -4.855 0.394 1.00 96.50 89 LEU A O 1
ATOM 671 N N . LYS A 1 90 ? -20.098 -6.314 -0.492 1.00 96.50 90 LYS A N 1
ATOM 672 C CA . LYS A 1 90 ? -21.233 -5.384 -0.526 1.00 96.50 90 LYS A CA 1
ATOM 673 C C . LYS A 1 90 ? -22.069 -5.538 0.742 1.00 96.50 90 LYS A C 1
ATOM 675 O O . LYS A 1 90 ? -22.845 -6.489 0.863 1.00 96.50 90 LYS A O 1
ATOM 680 N N . ALA A 1 91 ? -21.891 -4.614 1.678 1.00 97.12 91 ALA A N 1
ATOM 681 C CA . ALA A 1 91 ? -22.612 -4.588 2.942 1.00 97.12 91 ALA A CA 1
ATOM 682 C C . ALA A 1 91 ? -22.921 -3.149 3.368 1.00 97.12 91 ALA A C 1
ATOM 684 O O . ALA A 1 91 ? -22.119 -2.243 3.139 1.00 97.12 91 ALA A O 1
ATOM 685 N N . ASP A 1 92 ? -24.060 -2.966 4.027 1.00 97.69 92 ASP A N 1
ATOM 686 C CA . ASP A 1 92 ? -24.394 -1.726 4.714 1.00 97.69 92 ASP A CA 1
ATOM 687 C C . ASP A 1 92 ? -23.648 -1.669 6.045 1.00 97.69 92 ASP A C 1
ATOM 689 O O . ASP A 1 92 ? -23.565 -2.669 6.761 1.00 97.69 92 ASP A O 1
ATOM 693 N N . VAL A 1 93 ? -23.125 -0.496 6.401 1.00 98.31 93 VAL A N 1
ATOM 694 C CA . VAL A 1 93 ? -22.370 -0.290 7.642 1.00 98.31 93 VAL A CA 1
ATOM 695 C C . VAL A 1 93 ? -23.034 0.796 8.468 1.00 98.31 93 VAL A C 1
ATOM 697 O O . VAL A 1 93 ? -23.335 1.878 7.969 1.00 98.31 93 VAL A O 1
ATOM 700 N N . SER A 1 94 ? -23.204 0.530 9.757 1.00 98.25 94 SER A N 1
ATOM 701 C CA . SER A 1 94 ? -23.529 1.550 10.750 1.00 98.25 94 SER A CA 1
ATOM 702 C C . SER A 1 94 ? -22.560 1.473 11.921 1.00 98.25 94 SER A C 1
ATOM 704 O O . SER A 1 94 ? -22.082 0.398 12.287 1.00 98.25 94 SER A O 1
ATOM 706 N N . VAL A 1 95 ? -22.260 2.631 12.506 1.00 98.62 95 VAL A N 1
ATOM 707 C CA . VAL A 1 95 ? -21.359 2.751 13.650 1.00 98.62 95 VAL A CA 1
ATOM 708 C C . VAL A 1 95 ? -22.060 3.534 14.744 1.00 98.62 95 VAL A C 1
ATOM 710 O O . VAL A 1 95 ? -22.574 4.626 14.511 1.00 98.62 95 VAL A O 1
ATOM 713 N N . THR A 1 96 ? -22.054 2.985 15.953 1.00 98.25 96 THR A N 1
ATOM 714 C CA . THR A 1 96 ? -22.474 3.692 17.165 1.00 98.25 96 THR A CA 1
ATOM 715 C C . THR A 1 96 ? -21.287 3.796 18.108 1.00 98.25 96 THR A C 1
ATOM 717 O O . THR A 1 96 ? -20.605 2.806 18.361 1.00 98.25 96 THR A O 1
ATOM 720 N N . THR A 1 97 ? -21.002 4.991 18.617 1.00 97.81 97 THR A N 1
ATOM 721 C CA . THR A 1 97 ? -19.931 5.199 19.596 1.00 97.81 97 THR A CA 1
ATOM 722 C C . THR A 1 97 ? -20.505 5.326 21.000 1.00 97.81 97 THR A C 1
ATOM 724 O O . THR A 1 97 ? -21.603 5.844 21.200 1.00 97.81 97 THR A O 1
ATOM 727 N N . ASN A 1 98 ? -19.751 4.854 21.989 1.00 93.81 98 ASN A N 1
ATOM 728 C CA . ASN A 1 98 ? -19.996 5.136 23.396 1.00 93.81 98 ASN A CA 1
ATOM 729 C C . ASN A 1 98 ? -18.827 5.983 23.908 1.00 93.81 98 ASN A C 1
ATOM 731 O O . ASN A 1 98 ? -17.773 5.459 24.270 1.00 93.81 98 ASN A O 1
ATOM 735 N N . GLY A 1 99 ? -18.998 7.304 23.847 1.00 93.75 99 GLY A N 1
ATOM 736 C CA . GLY A 1 99 ? -17.912 8.253 24.077 1.00 93.75 99 GLY A CA 1
ATOM 737 C C . GLY A 1 99 ? -16.806 8.124 23.025 1.00 93.75 99 GLY A C 1
ATOM 738 O O . GLY A 1 99 ? -17.077 7.947 21.838 1.00 93.75 99 GLY A O 1
ATOM 739 N N . THR A 1 100 ? -15.559 8.229 23.478 1.00 95.06 100 THR A N 1
ATOM 740 C CA . THR A 1 100 ? -14.344 8.230 22.646 1.00 95.06 100 THR A CA 1
ATOM 741 C C . THR A 1 100 ? -13.519 6.946 22.782 1.00 95.06 100 THR A C 1
ATOM 743 O O . THR A 1 100 ? -12.455 6.829 22.182 1.00 95.06 100 THR A O 1
ATOM 746 N N . THR A 1 101 ? -14.001 5.984 23.574 1.00 97.06 101 THR A N 1
ATOM 747 C CA . THR A 1 101 ? -13.246 4.787 23.982 1.00 97.06 101 THR A CA 1
ATOM 748 C C . THR A 1 101 ? -13.871 3.479 23.507 1.00 97.06 101 THR A C 1
ATOM 750 O O . THR A 1 101 ? -13.267 2.417 23.638 1.00 97.06 101 THR A O 1
ATOM 753 N N . ALA A 1 102 ? -15.085 3.518 22.954 1.00 97.75 102 ALA A N 1
ATOM 754 C CA . ALA A 1 102 ? -15.743 2.331 22.432 1.00 97.75 102 ALA A CA 1
ATOM 755 C C . ALA A 1 102 ? -16.627 2.639 21.221 1.00 97.75 102 ALA A C 1
ATOM 757 O O . ALA A 1 102 ? -17.260 3.695 21.136 1.00 97.75 102 ALA A O 1
ATOM 758 N N . ALA A 1 103 ? -16.709 1.674 20.309 1.00 98.38 103 ALA A N 1
ATOM 759 C CA . ALA A 1 103 ? -17.561 1.724 19.130 1.00 98.38 103 ALA A CA 1
ATOM 760 C C . ALA A 1 103 ? -18.160 0.347 18.827 1.00 98.38 103 ALA A C 1
ATOM 762 O O . ALA A 1 103 ? -17.520 -0.682 19.027 1.00 98.38 103 ALA A O 1
ATOM 763 N N . THR A 1 104 ? -19.390 0.324 18.327 1.00 98.62 104 THR A N 1
ATOM 764 C CA . THR A 1 104 ? -20.045 -0.868 17.791 1.00 98.62 104 THR A CA 1
ATOM 765 C C . THR A 1 104 ? -20.302 -0.662 16.309 1.00 98.62 104 THR A C 1
ATOM 767 O O . THR A 1 104 ? -21.014 0.265 15.921 1.00 98.62 104 THR A O 1
ATOM 770 N N . ILE A 1 105 ? -19.719 -1.538 15.501 1.00 98.69 105 ILE A N 1
ATOM 771 C CA . ILE A 1 105 ? -19.836 -1.582 14.049 1.00 98.69 105 ILE A CA 1
ATOM 772 C C . ILE A 1 105 ? -20.830 -2.689 13.713 1.00 98.69 105 ILE A C 1
ATOM 774 O O . ILE A 1 105 ? -20.635 -3.835 14.117 1.00 98.69 105 ILE A O 1
ATOM 778 N N . THR A 1 106 ? -21.885 -2.358 12.980 1.00 98.50 106 THR A N 1
ATOM 779 C CA . THR A 1 106 ? -22.851 -3.333 12.461 1.00 98.50 106 THR A CA 1
ATOM 780 C C . THR A 1 106 ? -22.755 -3.348 10.946 1.00 98.50 106 THR A C 1
ATOM 782 O O . THR A 1 106 ? -22.985 -2.321 10.309 1.00 98.50 106 THR A O 1
ATOM 785 N N . MET A 1 107 ? -22.407 -4.504 10.387 1.00 98.31 107 MET A N 1
ATOM 786 C CA . MET A 1 107 ? -22.315 -4.749 8.950 1.00 98.31 107 MET A CA 1
ATOM 787 C C . MET A 1 107 ? -23.447 -5.683 8.542 1.00 98.31 107 MET A C 1
ATOM 789 O O . MET A 1 107 ? -23.566 -6.761 9.118 1.00 98.31 107 MET A O 1
ATOM 793 N N . THR A 1 108 ? -24.263 -5.291 7.568 1.00 97.25 108 THR A N 1
ATOM 794 C CA . THR A 1 108 ? -25.463 -6.035 7.154 1.00 97.25 108 THR A CA 1
ATOM 795 C C . THR A 1 108 ? -25.400 -6.353 5.668 1.00 97.25 108 THR A C 1
ATOM 797 O O . THR A 1 108 ? -25.028 -5.499 4.867 1.00 97.25 108 THR A O 1
ATOM 800 N N . SER A 1 109 ? -25.750 -7.575 5.278 1.00 96.25 109 SER A N 1
ATOM 801 C CA . SER A 1 109 ? -25.865 -7.958 3.871 1.00 96.25 109 SER A CA 1
ATOM 802 C C . SER A 1 109 ? -26.941 -9.020 3.695 1.00 96.25 109 SER A C 1
ATOM 804 O O . SER A 1 109 ? -27.064 -9.935 4.505 1.00 96.25 109 SER A O 1
ATOM 806 N N . SER A 1 110 ? -27.692 -8.921 2.601 1.00 94.12 110 SER A N 1
ATOM 807 C CA . SER A 1 110 ? -28.662 -9.942 2.203 1.00 94.12 110 SER A CA 1
ATOM 808 C C . SER A 1 110 ? -28.014 -11.152 1.520 1.00 94.12 110 SER A C 1
ATOM 810 O O . SER A 1 110 ? -28.689 -12.157 1.310 1.00 94.12 110 SER A O 1
ATOM 812 N N . ASP A 1 111 ? -26.721 -11.080 1.176 1.00 94.25 111 ASP A N 1
ATOM 813 C CA . ASP A 1 111 ? -25.961 -12.193 0.605 1.00 94.25 111 ASP A CA 1
ATOM 814 C C . ASP A 1 111 ? -25.296 -13.025 1.726 1.00 94.25 111 ASP A C 1
ATOM 816 O O . ASP A 1 111 ? -24.351 -12.551 2.372 1.00 94.25 111 ASP A O 1
ATOM 820 N N . PRO A 1 112 ? -25.711 -14.290 1.950 1.00 91.94 112 PRO A N 1
ATOM 821 C CA . PRO A 1 112 ? -25.131 -15.143 2.988 1.00 91.94 112 PRO A CA 1
ATOM 822 C C . PRO A 1 112 ? -23.627 -15.403 2.815 1.00 91.94 112 PRO A C 1
ATOM 824 O O . PRO A 1 112 ? -22.920 -15.622 3.803 1.00 91.94 112 PRO A O 1
ATOM 827 N N . ALA A 1 113 ? -23.112 -15.382 1.580 1.00 91.44 113 ALA A N 1
ATOM 828 C CA . ALA A 1 113 ? -21.682 -15.529 1.323 1.00 91.44 113 ALA A CA 1
ATOM 829 C C . ALA A 1 113 ? -20.907 -14.291 1.792 1.00 91.44 113 ALA A C 1
ATOM 831 O O . ALA A 1 113 ? -19.819 -14.428 2.362 1.00 91.44 113 ALA A O 1
ATOM 832 N N . VAL A 1 114 ? -21.490 -13.099 1.624 1.00 94.94 114 VAL A N 1
ATOM 833 C CA . VAL A 1 114 ? -20.942 -11.856 2.178 1.00 94.94 114 VAL A CA 1
ATOM 834 C C . VAL A 1 114 ? -21.001 -11.895 3.700 1.00 94.94 114 VAL A C 1
ATOM 836 O O . VAL A 1 114 ? -19.965 -11.694 4.322 1.00 94.94 114 VAL A O 1
ATOM 839 N N . VAL A 1 115 ? -22.135 -12.253 4.315 1.00 94.25 115 VAL A N 1
ATOM 840 C CA . VAL A 1 115 ? -22.254 -12.378 5.785 1.00 94.25 115 VAL A CA 1
ATOM 841 C C . VAL A 1 115 ? -21.188 -13.315 6.366 1.00 94.25 115 VAL A C 1
ATOM 843 O O . VAL A 1 115 ? -20.547 -12.992 7.368 1.00 94.25 115 VAL A O 1
ATOM 846 N N . LYS A 1 116 ? -20.922 -14.448 5.705 1.00 91.62 116 LYS A N 1
ATOM 847 C CA . LYS A 1 116 ? -19.845 -15.363 6.106 1.00 91.62 116 LYS A CA 1
ATOM 848 C C . LYS A 1 116 ? -18.462 -14.704 6.040 1.00 91.62 116 LYS A C 1
ATOM 850 O O . LYS A 1 116 ? -17.656 -14.917 6.941 1.00 91.62 116 LYS A O 1
ATOM 855 N N . ALA A 1 117 ? -18.174 -13.920 5.001 1.00 93.00 117 ALA A N 1
ATOM 856 C CA . ALA A 1 117 ? -16.909 -13.193 4.885 1.00 93.00 117 ALA A CA 1
ATOM 857 C C . ALA A 1 117 ? -16.792 -12.058 5.921 1.00 93.00 117 ALA A C 1
ATOM 859 O O . ALA A 1 117 ? -15.730 -11.889 6.520 1.00 93.00 117 ALA A O 1
ATOM 860 N N . LEU A 1 118 ? -17.890 -11.342 6.193 1.00 95.50 118 LEU A N 1
ATOM 861 C CA . LEU A 1 118 ? -17.966 -10.290 7.212 1.00 95.50 118 LEU A CA 1
ATOM 862 C C . LEU A 1 118 ? -17.613 -10.809 8.608 1.00 95.50 118 LEU A C 1
ATOM 864 O O . LEU A 1 118 ? -17.045 -10.070 9.405 1.00 95.50 118 LEU A O 1
ATOM 868 N N . ALA A 1 119 ? -17.879 -12.083 8.915 1.00 93.50 119 ALA A N 1
ATOM 869 C CA . ALA A 1 119 ? -17.495 -12.670 10.200 1.00 93.50 119 ALA A CA 1
ATOM 870 C C . ALA A 1 119 ? -15.977 -12.583 10.472 1.00 93.50 119 ALA A C 1
ATOM 872 O O . ALA A 1 119 ? -15.569 -12.518 11.632 1.00 93.50 119 ALA A O 1
ATOM 873 N N . GLY A 1 120 ? -15.145 -12.518 9.422 1.00 94.56 120 GLY A N 1
ATOM 874 C CA . GLY A 1 120 ? -13.699 -12.317 9.537 1.00 94.56 120 GLY A CA 1
ATOM 875 C C . GLY A 1 120 ? -13.298 -10.928 10.045 1.00 94.56 120 GLY A C 1
ATOM 876 O O . GLY A 1 120 ? -12.247 -10.791 10.663 1.00 94.56 120 GLY A O 1
ATOM 877 N N . TYR A 1 121 ? -14.144 -9.905 9.880 1.00 96.88 121 TYR A N 1
ATOM 878 C CA . TYR A 1 121 ? -13.839 -8.548 10.349 1.00 96.88 121 TYR A CA 1
ATOM 879 C C . TYR A 1 121 ? -13.757 -8.452 11.874 1.00 96.88 121 TYR A C 1
ATOM 881 O O . TYR A 1 121 ? -13.005 -7.632 12.387 1.00 96.88 121 TYR A O 1
ATOM 889 N N . GLY A 1 122 ? -14.494 -9.288 12.612 1.00 95.69 122 GLY A N 1
ATOM 890 C CA . GLY A 1 122 ? -14.462 -9.298 14.077 1.00 95.69 122 GLY A CA 1
ATOM 891 C C . GLY A 1 122 ? -13.050 -9.485 14.646 1.00 95.69 122 GLY A C 1
ATOM 892 O O . GLY A 1 122 ? -12.545 -8.571 15.306 1.00 95.69 122 GLY A O 1
ATOM 893 N N . PRO A 1 123 ? -12.388 -10.631 14.404 1.00 95.88 123 PRO A N 1
ATOM 894 C CA . PRO A 1 123 ? -11.016 -10.844 14.855 1.00 95.88 123 PRO A CA 1
ATOM 895 C C . PRO A 1 123 ? -10.015 -9.889 14.196 1.00 95.88 123 PRO A C 1
ATOM 897 O O . PRO A 1 123 ? -9.122 -9.421 14.896 1.00 95.88 123 PRO A O 1
ATOM 900 N N . MET A 1 124 ? -10.182 -9.539 12.913 1.00 97.50 124 MET A N 1
ATOM 901 C CA . MET A 1 124 ? -9.251 -8.633 12.227 1.00 97.50 124 MET A CA 1
ATOM 902 C C . MET A 1 124 ? -9.255 -7.230 12.831 1.00 97.50 124 MET A C 1
ATOM 904 O O . MET A 1 124 ? -8.203 -6.743 13.225 1.00 97.50 124 MET A O 1
ATOM 908 N N . LEU A 1 125 ? -10.422 -6.599 12.985 1.00 97.75 125 LEU A N 1
ATOM 909 C CA . LEU A 1 125 ? -10.519 -5.272 13.596 1.00 97.75 125 LEU A CA 1
ATOM 910 C C . LEU A 1 125 ? -10.096 -5.300 15.068 1.00 97.75 125 LEU A C 1
ATOM 912 O O . LEU A 1 125 ? -9.382 -4.411 15.515 1.00 97.75 125 LEU A O 1
ATOM 916 N N . THR A 1 126 ? -10.481 -6.333 15.824 1.00 96.81 126 THR A N 1
ATOM 917 C CA . THR A 1 126 ? -10.077 -6.445 17.236 1.00 96.81 126 THR A CA 1
ATOM 918 C C . THR A 1 126 ? -8.559 -6.585 17.378 1.00 96.81 126 THR A C 1
ATOM 920 O O . THR A 1 126 ? -7.955 -5.902 18.203 1.00 96.81 126 THR A O 1
ATOM 923 N N . GLY A 1 127 ? -7.933 -7.442 16.564 1.00 97.50 127 GLY A N 1
ATOM 924 C CA . GLY A 1 127 ? -6.480 -7.611 16.538 1.00 97.50 127 GLY A CA 1
ATOM 925 C C . GLY A 1 127 ? -5.763 -6.348 16.068 1.00 97.50 127 GLY A C 1
ATOM 926 O O . GLY A 1 127 ? -4.771 -5.950 16.671 1.00 97.50 127 GLY A O 1
ATOM 927 N N . PHE A 1 128 ? -6.305 -5.675 15.050 1.00 98.31 128 PHE A N 1
ATOM 928 C CA . PHE A 1 128 ? -5.742 -4.440 14.510 1.00 98.31 128 PHE A CA 1
ATOM 929 C C . PHE A 1 128 ? -5.720 -3.347 15.577 1.00 98.31 128 PHE A C 1
ATOM 931 O O . PHE A 1 128 ? -4.691 -2.712 15.770 1.00 98.31 128 PHE A O 1
ATOM 938 N N . ILE A 1 129 ? -6.813 -3.173 16.328 1.00 97.62 129 ILE A N 1
ATOM 939 C CA . ILE A 1 129 ? -6.882 -2.219 17.445 1.00 97.62 129 ILE A CA 1
ATOM 940 C C . ILE A 1 129 ? -5.959 -2.616 18.601 1.00 97.62 129 ILE A C 1
ATOM 942 O O . ILE A 1 129 ? -5.329 -1.749 19.200 1.00 97.62 129 ILE A O 1
ATOM 946 N N . GLY A 1 130 ? -5.805 -3.913 18.879 1.00 97.06 130 GLY A N 1
ATOM 947 C CA . GLY A 1 130 ? -4.806 -4.383 19.842 1.00 97.06 130 GLY A CA 1
ATOM 948 C C . GLY A 1 130 ? -3.382 -3.972 19.451 1.00 97.06 130 GLY A C 1
ATOM 949 O O . GLY A 1 130 ? -2.638 -3.441 20.275 1.00 97.06 130 GLY A O 1
ATOM 950 N N . ASN A 1 131 ? -3.024 -4.145 18.176 1.00 98.19 131 ASN A N 1
ATOM 951 C CA . ASN A 1 131 ? -1.719 -3.745 17.649 1.00 98.19 131 ASN A CA 1
ATOM 952 C C . ASN A 1 131 ? -1.584 -2.218 17.515 1.00 98.19 131 ASN A C 1
ATOM 954 O O . ASN A 1 131 ? -0.501 -1.682 17.733 1.00 98.19 131 ASN A O 1
ATOM 958 N N . ALA A 1 132 ? -2.672 -1.494 17.235 1.00 98.12 132 ALA A N 1
ATOM 959 C CA . ALA A 1 132 ? -2.706 -0.031 17.192 1.00 98.12 132 ALA A CA 1
ATOM 960 C C . ALA A 1 132 ? -2.201 0.597 18.499 1.00 98.12 132 ALA A C 1
ATOM 962 O O . ALA A 1 132 ? -1.483 1.597 18.466 1.00 98.12 132 ALA A O 1
ATOM 963 N N . GLY A 1 133 ? -2.503 -0.022 19.644 1.00 98.06 133 GLY A N 1
ATOM 964 C CA . GLY A 1 133 ? -1.993 0.415 20.943 1.00 98.06 133 GLY A CA 1
ATOM 965 C C . GLY A 1 133 ? -0.471 0.350 21.078 1.00 98.06 133 GLY A C 1
ATOM 966 O O . GLY A 1 133 ? 0.113 1.208 21.744 1.00 98.06 133 GLY A O 1
ATOM 967 N N . LEU A 1 134 ? 0.185 -0.603 20.408 1.00 98.25 134 LEU A N 1
ATOM 968 C CA . LEU A 1 134 ? 1.649 -0.700 20.356 1.00 98.25 134 LEU A CA 1
ATOM 969 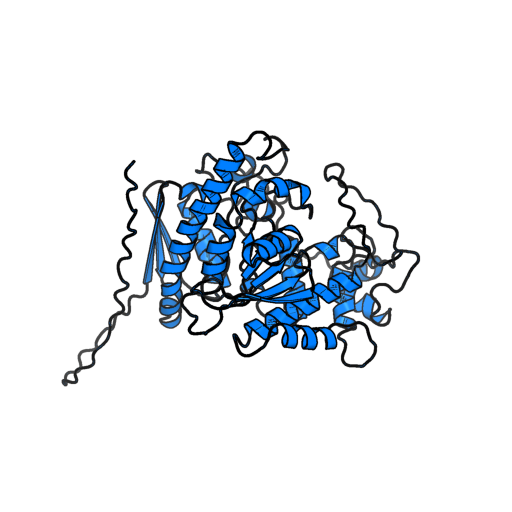C C . LEU A 1 134 ? 2.229 0.468 19.551 1.00 98.25 134 LEU A C 1
ATOM 971 O O . LEU A 1 134 ? 3.152 1.133 20.016 1.00 98.25 134 LEU A O 1
ATOM 975 N N . GLY A 1 135 ? 1.622 0.775 18.400 1.00 97.88 135 GLY A N 1
ATOM 976 C CA . GLY A 1 135 ? 1.993 1.931 17.584 1.00 97.88 135 GLY A CA 1
ATOM 977 C C . GLY A 1 135 ? 1.806 3.246 18.340 1.00 97.88 135 GLY A C 1
ATOM 978 O O . GLY A 1 135 ? 2.721 4.059 18.410 1.00 97.88 135 GLY A O 1
ATOM 979 N N . TRP A 1 136 ? 0.658 3.438 18.989 1.00 97.88 136 TRP A N 1
ATOM 980 C CA . TRP A 1 136 ? 0.392 4.647 19.771 1.00 97.88 136 TRP A CA 1
ATOM 981 C C . TRP A 1 136 ? 1.365 4.817 20.942 1.00 97.88 136 TRP A C 1
ATOM 983 O O . TRP A 1 136 ? 1.884 5.908 21.164 1.00 97.88 136 TRP A O 1
ATOM 993 N N . SER A 1 137 ? 1.680 3.729 21.652 1.00 97.69 137 SER A N 1
ATOM 994 C CA . SER A 1 137 ? 2.687 3.754 22.721 1.00 97.69 137 SER A CA 1
ATOM 995 C C . SER A 1 137 ? 4.069 4.146 22.190 1.00 97.69 137 SER A C 1
ATOM 997 O O . SER A 1 137 ? 4.773 4.924 22.831 1.00 97.69 137 SER A O 1
ATOM 999 N N . GLY A 1 138 ? 4.447 3.650 21.006 1.00 96.44 138 GLY A N 1
ATOM 1000 C CA . GLY A 1 138 ? 5.679 4.044 20.322 1.00 96.44 138 GLY A CA 1
ATOM 1001 C C . GLY A 1 138 ? 5.699 5.530 19.950 1.00 96.44 138 GLY A C 1
ATOM 1002 O O . GLY A 1 138 ? 6.692 6.215 20.197 1.00 96.44 138 GLY A O 1
ATOM 1003 N N . ALA A 1 139 ? 4.582 6.057 19.440 1.00 95.69 139 ALA A N 1
ATOM 1004 C CA . ALA A 1 139 ? 4.448 7.474 19.109 1.00 95.69 139 ALA A CA 1
ATOM 1005 C C . ALA A 1 139 ? 4.607 8.367 20.351 1.00 95.69 139 ALA A C 1
ATOM 1007 O O . ALA A 1 139 ? 5.396 9.311 20.316 1.00 95.69 139 ALA A O 1
ATOM 1008 N N . LEU A 1 140 ? 3.942 8.028 21.462 1.00 95.56 140 LEU A N 1
ATOM 1009 C CA . LEU A 1 140 ? 4.099 8.731 22.741 1.00 95.56 140 LEU A CA 1
ATOM 1010 C C . LEU A 1 140 ? 5.546 8.671 23.250 1.00 95.56 140 LEU A C 1
ATOM 1012 O O . LEU A 1 140 ? 6.117 9.695 23.614 1.00 95.56 140 LEU A O 1
ATOM 1016 N N . GLY A 1 141 ? 6.174 7.493 23.200 1.00 94.75 141 GLY A N 1
ATOM 1017 C CA . GLY A 1 141 ? 7.570 7.327 23.609 1.00 94.75 141 GLY A CA 1
ATOM 1018 C C . GLY A 1 141 ? 8.545 8.178 22.790 1.00 94.75 141 GLY A C 1
ATOM 1019 O O . GLY A 1 141 ? 9.519 8.698 23.337 1.00 94.75 141 GLY A O 1
ATOM 1020 N N . CYS A 1 142 ? 8.279 8.359 21.493 1.00 92.56 142 CYS A N 1
ATOM 1021 C CA . CYS A 1 142 ? 9.045 9.285 20.666 1.00 92.56 142 CYS A CA 1
ATOM 1022 C C . CYS A 1 142 ? 8.754 10.744 21.043 1.00 92.56 142 CYS A C 1
ATOM 1024 O O . CYS A 1 142 ? 9.690 11.511 21.235 1.00 92.56 142 CYS A O 1
ATOM 1026 N N . GLN A 1 143 ? 7.491 11.136 21.223 1.00 91.00 143 GLN A N 1
ATOM 1027 C CA . GLN A 1 143 ? 7.119 12.502 21.623 1.00 91.00 143 GLN A CA 1
ATOM 1028 C C . GLN A 1 143 ? 7.751 12.938 22.955 1.00 91.00 143 GLN A C 1
ATOM 1030 O O . GLN A 1 143 ? 8.162 14.091 23.085 1.00 91.00 143 GLN A O 1
ATOM 1035 N N . ASP A 1 144 ? 7.911 12.014 23.904 1.00 91.25 144 ASP A N 1
ATOM 1036 C CA . ASP A 1 144 ? 8.565 12.269 25.194 1.00 91.25 144 ASP A CA 1
ATOM 1037 C C . ASP A 1 144 ? 10.089 12.470 25.074 1.00 91.25 144 ASP A C 1
ATOM 1039 O O . ASP A 1 144 ? 10.741 12.996 25.984 1.00 91.25 144 ASP A O 1
ATOM 1043 N N . LYS A 1 145 ? 10.692 12.069 23.948 1.00 89.81 145 LYS A N 1
ATOM 1044 C CA . LYS A 1 145 ? 12.122 12.222 23.684 1.00 89.81 145 LYS A CA 1
ATOM 1045 C C . LYS A 1 145 ? 12.382 13.486 22.868 1.00 89.81 145 LYS A C 1
ATOM 1047 O O . LYS A 1 145 ? 12.053 13.573 21.687 1.00 89.81 145 LYS A O 1
ATOM 1052 N N . SER A 1 146 ? 13.076 14.442 23.487 1.00 86.25 146 SER A N 1
ATOM 1053 C CA . SER A 1 146 ? 13.497 15.687 22.830 1.00 86.25 146 SER A CA 1
ATOM 1054 C C . SER A 1 146 ? 14.154 15.427 21.467 1.00 86.25 146 SER A C 1
ATOM 1056 O O . SER A 1 146 ? 15.087 14.628 21.360 1.00 86.25 146 SER A O 1
ATOM 1058 N N . GLY A 1 147 ? 13.647 16.102 20.433 1.00 80.69 147 GLY A N 1
ATOM 1059 C CA . GLY A 1 147 ? 14.148 16.015 19.060 1.00 80.69 147 GLY A CA 1
ATOM 1060 C C . GLY A 1 147 ? 13.742 14.758 18.283 1.00 80.69 147 GLY A C 1
ATOM 1061 O O . GLY A 1 147 ? 14.216 14.590 17.164 1.00 80.69 147 GLY A O 1
ATOM 1062 N N . CYS A 1 148 ? 12.903 13.877 18.841 1.00 84.94 148 CYS A N 1
ATOM 1063 C CA . CYS A 1 148 ? 12.415 12.696 18.121 1.00 84.94 148 CYS A CA 1
ATOM 1064 C C . CYS A 1 148 ? 11.185 13.001 17.253 1.00 84.94 148 CYS A C 1
ATOM 1066 O O . CYS A 1 148 ? 11.104 12.521 16.126 1.00 84.94 148 CYS A O 1
ATOM 1068 N N . TRP A 1 149 ? 10.238 13.796 17.762 1.00 87.38 149 TRP A N 1
ATOM 1069 C CA . TRP A 1 149 ? 8.980 14.084 17.073 1.00 87.38 149 TRP A CA 1
ATOM 1070 C C . TRP A 1 149 ? 9.005 15.422 16.331 1.00 87.38 149 TRP A C 1
ATOM 1072 O O . TRP A 1 149 ? 9.367 16.438 16.920 1.00 87.38 149 TRP A O 1
ATOM 1082 N N . ASP A 1 150 ? 8.569 15.395 15.070 1.00 76.00 150 ASP A N 1
ATOM 1083 C CA . ASP A 1 150 ? 8.321 16.536 14.178 1.00 76.00 150 ASP A CA 1
ATOM 1084 C C . ASP A 1 150 ? 9.324 17.701 14.302 1.00 76.00 150 ASP A C 1
ATOM 1086 O O . ASP A 1 150 ? 9.051 18.717 14.955 1.00 76.00 150 ASP A O 1
ATOM 1090 N N . PRO A 1 151 ? 10.496 17.602 13.652 1.00 63.22 151 PRO A N 1
ATOM 1091 C CA . PRO A 1 151 ? 11.486 18.674 13.682 1.00 63.22 151 PRO A CA 1
ATOM 1092 C C . PRO A 1 151 ? 11.017 19.945 12.945 1.00 63.22 151 PRO A C 1
ATOM 1094 O O . PRO A 1 151 ? 11.606 21.012 13.134 1.00 63.22 151 PRO A O 1
ATOM 1097 N N . ALA A 1 152 ? 9.965 19.863 12.118 1.00 58.78 152 ALA A N 1
ATOM 1098 C CA . ALA A 1 152 ? 9.411 20.970 11.350 1.00 58.78 152 ALA A CA 1
ATOM 1099 C C . ALA A 1 152 ? 8.101 21.445 12.001 1.00 58.78 152 ALA A C 1
ATOM 1101 O O . ALA A 1 152 ? 7.020 21.059 11.579 1.00 58.78 152 ALA A O 1
ATOM 1102 N N . SER A 1 153 ? 8.245 22.299 13.025 1.00 52.47 153 SER A N 1
ATOM 1103 C CA . SER A 1 153 ? 7.228 22.922 13.902 1.00 52.47 153 SER A CA 1
ATOM 1104 C C . SER A 1 153 ? 5.776 23.041 13.389 1.00 52.47 153 SER A C 1
ATOM 1106 O O . SER A 1 153 ? 5.529 23.130 12.194 1.00 52.47 153 SER A O 1
ATOM 1108 N N . ALA A 1 154 ? 4.824 23.242 14.313 1.00 48.84 154 ALA A N 1
ATOM 1109 C CA . ALA A 1 154 ? 3.370 23.410 14.111 1.00 48.84 154 ALA A CA 1
ATOM 1110 C C . ALA A 1 154 ? 2.878 24.400 13.015 1.00 48.84 154 ALA A C 1
ATOM 1112 O O . ALA A 1 154 ? 1.672 24.514 12.798 1.00 48.84 154 ALA A O 1
ATOM 1113 N N . THR A 1 155 ? 3.770 25.125 12.336 1.00 50.94 155 THR A N 1
ATOM 1114 C CA . THR A 1 155 ? 3.506 25.977 11.165 1.00 50.94 155 THR A CA 1
ATOM 1115 C C . THR A 1 155 ? 3.812 25.301 9.820 1.00 50.94 155 THR A C 1
ATOM 1117 O O . THR A 1 155 ? 3.600 25.920 8.775 1.00 50.94 155 THR A O 1
ATOM 1120 N N . SER A 1 156 ? 4.313 24.060 9.808 1.00 60.38 156 SER A N 1
ATOM 1121 C CA . SER A 1 156 ? 4.613 23.338 8.572 1.00 60.38 156 SER A CA 1
ATOM 1122 C C . SER A 1 156 ? 3.333 22.998 7.805 1.00 60.38 156 SER A C 1
ATOM 1124 O O . SER A 1 156 ? 2.266 22.759 8.372 1.00 60.38 156 SER A O 1
ATOM 1126 N N . ALA A 1 157 ? 3.427 22.965 6.475 1.00 65.50 157 ALA A N 1
ATOM 1127 C CA . ALA A 1 157 ? 2.293 22.664 5.602 1.00 65.50 157 ALA A CA 1
ATOM 1128 C C . ALA A 1 157 ? 1.814 21.195 5.692 1.00 65.50 157 ALA A C 1
ATOM 1130 O O . ALA A 1 157 ? 0.971 20.789 4.895 1.00 65.50 157 ALA A O 1
ATOM 1131 N N . SER A 1 158 ? 2.380 20.374 6.587 1.00 76.81 158 SER A N 1
ATOM 1132 C CA . SER A 1 158 ? 2.046 18.959 6.817 1.00 76.81 158 SER A CA 1
ATOM 1133 C C . SER A 1 158 ? 2.680 18.478 8.140 1.00 76.81 158 SER A C 1
ATOM 1135 O O . SER A 1 158 ? 3.686 17.769 8.093 1.00 76.81 158 SER A O 1
ATOM 1137 N N . PRO A 1 159 ? 2.140 18.882 9.309 1.00 86.31 159 PRO A N 1
ATOM 1138 C CA . PRO A 1 159 ? 2.668 18.468 10.612 1.00 86.31 159 PRO A CA 1
ATOM 1139 C C . PRO A 1 159 ? 2.552 16.954 10.799 1.00 86.31 159 PRO A C 1
ATOM 1141 O O . PRO A 1 159 ? 1.643 16.331 10.240 1.00 86.31 159 PRO A O 1
ATOM 1144 N N . TRP A 1 160 ? 3.435 16.359 11.600 1.00 90.94 160 TRP A N 1
ATOM 1145 C CA . TRP A 1 160 ? 3.372 14.920 11.848 1.00 90.94 160 TRP A CA 1
ATOM 1146 C C . TRP A 1 160 ? 2.163 14.547 12.703 1.00 90.94 160 TRP A C 1
ATOM 1148 O O . TRP A 1 160 ? 1.794 15.259 13.639 1.00 90.94 160 TRP A O 1
ATOM 1158 N N . ALA A 1 161 ? 1.565 13.396 12.411 1.00 93.19 161 ALA A N 1
ATOM 1159 C CA . ALA A 1 161 ? 0.470 12.836 13.195 1.00 93.19 161 ALA A CA 1
ATOM 1160 C C . ALA A 1 161 ? 0.582 11.315 13.241 1.00 93.19 161 ALA A C 1
ATOM 1162 O O . ALA A 1 161 ? 0.925 10.702 12.237 1.00 93.19 161 ALA A O 1
ATOM 1163 N N . PHE A 1 162 ? 0.262 10.690 14.374 1.00 96.44 162 PHE A N 1
ATOM 1164 C CA . PHE A 1 162 ? 0.100 9.237 14.402 1.00 96.44 162 PHE A CA 1
ATOM 1165 C C . PHE A 1 162 ? -1.019 8.836 13.432 1.00 96.44 162 PHE A C 1
ATOM 1167 O O . PHE A 1 162 ? -2.110 9.409 13.469 1.00 96.44 162 PHE A O 1
ATOM 1174 N N . TYR A 1 163 ? -0.737 7.893 12.536 1.00 97.06 163 TYR A N 1
ATOM 1175 C CA . TYR A 1 163 ? -1.690 7.450 11.528 1.00 97.06 163 TYR A CA 1
ATOM 1176 C C . TYR A 1 163 ? -1.432 5.997 11.147 1.00 97.06 163 TYR A C 1
ATOM 1178 O O . TYR A 1 163 ? -0.317 5.607 10.808 1.00 97.06 163 TYR A O 1
ATOM 1186 N N . LEU A 1 164 ? -2.493 5.200 11.222 1.00 98.00 164 LEU A N 1
ATOM 1187 C CA . LEU A 1 164 ? -2.478 3.781 10.900 1.00 98.00 164 LEU A CA 1
ATOM 1188 C C . LEU A 1 164 ? -2.915 3.550 9.446 1.00 98.00 164 LEU A C 1
ATOM 1190 O O . LEU A 1 164 ? -3.681 4.353 8.905 1.00 98.00 164 LEU A O 1
ATOM 1194 N N . PRO A 1 165 ? -2.514 2.422 8.833 1.00 95.38 165 PRO A N 1
ATOM 1195 C CA . PRO A 1 165 ? -2.917 2.039 7.482 1.00 95.38 165 PRO A CA 1
ATOM 1196 C C . PRO A 1 165 ? -4.371 1.538 7.426 1.00 95.38 165 PRO A C 1
ATOM 1198 O O . PRO A 1 165 ? -4.664 0.360 7.224 1.00 95.38 165 PRO A O 1
ATOM 1201 N N . LEU A 1 166 ? -5.308 2.452 7.674 1.00 97.69 166 LEU A N 1
ATOM 1202 C CA . LEU A 1 166 ? -6.735 2.175 7.788 1.00 97.69 166 LEU A CA 1
ATOM 1203 C C . LEU A 1 166 ? -7.423 2.079 6.423 1.00 97.69 166 LEU A C 1
ATOM 1205 O O . LEU A 1 166 ? -7.008 2.669 5.428 1.00 97.69 166 LEU A O 1
ATOM 1209 N N . GLY A 1 167 ? -8.551 1.368 6.400 1.00 97.56 167 GLY A N 1
ATOM 1210 C CA . GLY A 1 167 ? -9.406 1.259 5.220 1.00 97.56 167 GLY A CA 1
ATOM 1211 C C . GLY A 1 167 ? -8.858 0.368 4.119 1.00 97.56 167 GLY A C 1
ATOM 1212 O O . GLY A 1 167 ? -9.423 0.362 3.034 1.00 97.56 167 GLY A O 1
ATOM 1213 N N . LEU A 1 168 ? -7.773 -0.362 4.362 1.00 98.25 168 LEU A N 1
ATOM 1214 C C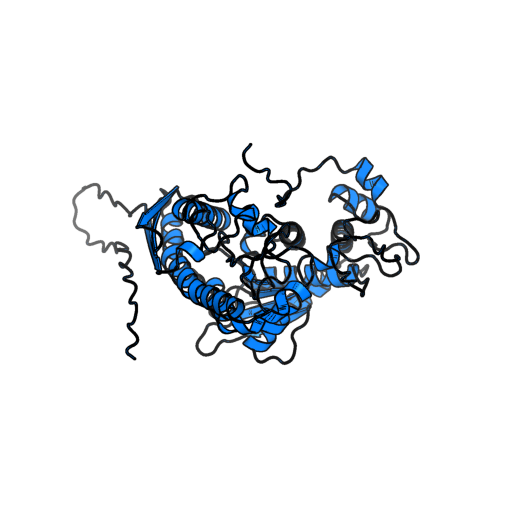A . LEU A 1 168 ? -7.200 -1.344 3.443 1.00 98.25 168 LEU A CA 1
ATOM 1215 C C . LEU A 1 168 ? -7.943 -2.693 3.547 1.00 98.25 168 LEU A C 1
ATOM 1217 O O . LEU A 1 168 ? -8.676 -2.894 4.523 1.00 98.25 168 LEU A O 1
ATOM 1221 N N . PRO A 1 169 ? -7.816 -3.609 2.566 1.00 97.56 169 PRO A N 1
ATOM 1222 C CA . PRO A 1 169 ? -8.456 -4.920 2.657 1.00 97.56 169 PRO A CA 1
ATOM 1223 C C . PRO A 1 169 ? -8.005 -5.684 3.914 1.00 97.56 169 PRO A C 1
ATOM 1225 O O . PRO A 1 169 ? -6.816 -5.692 4.247 1.00 97.56 169 PRO A O 1
ATOM 1228 N N . LEU A 1 170 ? -8.962 -6.310 4.610 1.00 96.19 170 LEU A N 1
ATOM 1229 C CA . LEU A 1 170 ? -8.729 -7.000 5.888 1.00 96.19 170 LEU A CA 1
ATOM 1230 C C . LEU A 1 170 ? -8.953 -8.508 5.812 1.00 96.19 170 LEU A C 1
ATOM 1232 O O . LEU A 1 170 ? -8.344 -9.248 6.586 1.00 96.19 170 LEU A O 1
ATOM 1236 N N . VAL A 1 171 ? -9.839 -8.977 4.928 1.00 95.50 171 VAL A N 1
ATOM 1237 C CA . VAL A 1 171 ? -10.169 -10.411 4.849 1.00 95.50 171 VAL A CA 1
ATOM 1238 C C . VAL A 1 171 ? -9.910 -11.045 3.484 1.00 95.50 171 VAL A C 1
ATOM 1240 O O . VAL A 1 171 ? -9.836 -12.271 3.413 1.00 95.50 171 VAL A O 1
ATOM 1243 N N . ASN A 1 172 ? -9.789 -10.260 2.408 1.00 94.56 172 ASN A N 1
ATOM 1244 C CA . ASN A 1 172 ? -9.596 -10.741 1.035 1.00 94.56 172 ASN A CA 1
ATOM 1245 C C . ASN A 1 172 ? -8.306 -10.228 0.372 1.00 94.56 172 ASN A C 1
ATOM 1247 O O . ASN A 1 172 ? -8.151 -10.392 -0.846 1.00 94.56 172 ASN A O 1
ATOM 1251 N N . GLN A 1 173 ? -7.382 -9.654 1.145 1.00 95.31 173 GLN A N 1
ATOM 1252 C CA . GLN A 1 173 ? -6.038 -9.316 0.688 1.00 95.31 173 GLN A CA 1
ATOM 1253 C C . GLN A 1 173 ? -5.302 -10.542 0.132 1.00 95.31 173 GLN A C 1
ATOM 1255 O O . GLN A 1 173 ? -5.513 -11.687 0.537 1.00 95.31 173 GLN A O 1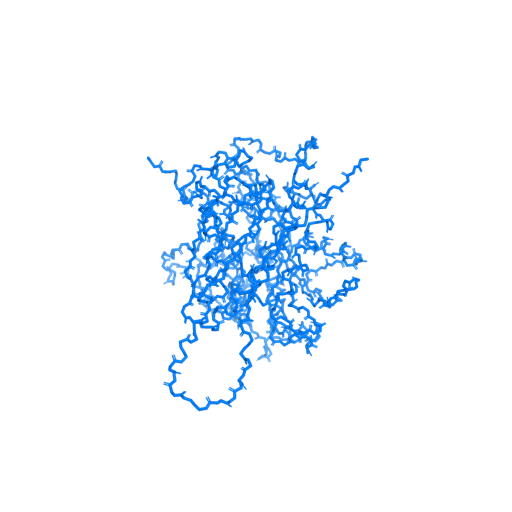
ATOM 1260 N N . LYS A 1 174 ? -4.443 -10.271 -0.843 1.00 95.75 174 LYS A N 1
ATOM 1261 C CA . LYS A 1 174 ? -3.599 -11.217 -1.578 1.00 95.75 174 LYS A CA 1
ATOM 1262 C C . LYS A 1 174 ? -2.118 -11.015 -1.299 1.00 95.75 174 LYS A C 1
ATOM 1264 O O . LYS A 1 174 ? -1.330 -11.904 -1.586 1.00 95.75 174 LYS A O 1
ATOM 1269 N N . ALA A 1 175 ? -1.751 -9.868 -0.748 1.00 97.12 175 ALA A N 1
ATOM 1270 C CA . ALA A 1 175 ? -0.429 -9.593 -0.223 1.00 97.12 175 ALA A CA 1
ATOM 1271 C C . ALA A 1 175 ? -0.535 -8.522 0.862 1.00 97.12 175 ALA A C 1
ATOM 1273 O O . ALA A 1 175 ? -1.517 -7.777 0.913 1.00 97.12 175 ALA A O 1
ATOM 1274 N N . VAL A 1 176 ? 0.491 -8.449 1.702 1.00 98.31 176 VAL A N 1
ATOM 1275 C CA . VAL A 1 176 ? 0.716 -7.318 2.606 1.00 98.31 176 VAL A CA 1
ATOM 1276 C C . VAL A 1 176 ? 2.022 -6.648 2.204 1.00 98.31 176 VAL A C 1
ATOM 1278 O O . VAL A 1 176 ? 2.959 -7.335 1.815 1.00 98.31 176 VAL A O 1
ATOM 1281 N N . MET A 1 177 ? 2.107 -5.330 2.301 1.00 98.50 177 MET A N 1
ATOM 1282 C CA . MET A 1 177 ? 3.301 -4.544 2.034 1.00 98.50 177 MET A CA 1
ATOM 1283 C C . MET A 1 177 ? 3.810 -3.920 3.332 1.00 98.50 177 MET A C 1
ATOM 1285 O O . MET A 1 177 ? 3.090 -3.166 3.974 1.00 98.50 177 MET A O 1
ATOM 1289 N N . LEU A 1 178 ? 5.055 -4.201 3.708 1.00 98.38 178 LEU A N 1
ATOM 1290 C CA . LEU A 1 178 ? 5.781 -3.433 4.712 1.00 98.38 178 LEU A CA 1
ATOM 1291 C C . LEU A 1 178 ? 6.420 -2.221 4.025 1.00 98.38 178 LEU A C 1
ATOM 1293 O O . LEU A 1 178 ? 7.242 -2.390 3.117 1.00 98.38 178 LEU A O 1
ATOM 1297 N N . LEU A 1 179 ? 6.026 -1.024 4.451 1.00 95.31 179 LEU A N 1
ATOM 1298 C CA . LEU A 1 179 ? 6.430 0.258 3.877 1.00 95.31 179 LEU A CA 1
ATOM 1299 C C . LEU A 1 179 ? 6.981 1.189 4.968 1.00 95.31 179 LEU A C 1
ATOM 1301 O O . LEU A 1 179 ? 6.971 0.856 6.151 1.00 95.31 179 LEU A O 1
ATOM 1305 N N . ASN A 1 180 ? 7.531 2.337 4.576 1.00 91.50 180 ASN A N 1
ATOM 1306 C CA . ASN A 1 180 ? 8.194 3.244 5.502 1.00 91.50 180 ASN A CA 1
ATOM 1307 C C . ASN A 1 180 ? 7.210 3.978 6.435 1.00 91.50 180 ASN A C 1
ATOM 1309 O O . ASN A 1 180 ? 7.224 3.746 7.644 1.00 91.50 180 ASN A O 1
ATOM 1313 N N . TYR A 1 181 ? 6.400 4.878 5.878 1.00 92.12 181 TYR A N 1
ATOM 1314 C CA . TYR A 1 181 ? 5.434 5.703 6.602 1.00 92.12 181 TYR A CA 1
ATOM 1315 C C . TYR A 1 181 ? 4.339 6.212 5.654 1.00 92.12 181 TYR A C 1
ATOM 1317 O O . TYR A 1 181 ? 4.596 6.368 4.454 1.00 92.12 181 TYR A O 1
ATOM 1325 N N . PRO A 1 182 ? 3.145 6.559 6.168 1.00 92.50 182 PRO A N 1
ATOM 1326 C CA . PRO A 1 182 ? 2.101 7.132 5.337 1.00 92.50 182 PRO A CA 1
ATOM 1327 C C . PRO A 1 182 ? 2.415 8.587 4.952 1.00 92.50 182 PRO A C 1
ATOM 1329 O O . PRO A 1 182 ? 2.735 9.405 5.819 1.00 92.50 182 PRO A O 1
ATOM 1332 N N . PRO A 1 183 ? 2.248 8.989 3.683 1.00 89.38 183 PRO A N 1
ATOM 1333 C CA . PRO A 1 183 ? 2.343 10.397 3.319 1.00 89.38 183 PRO A CA 1
ATOM 1334 C C . PRO A 1 183 ? 1.183 11.199 3.932 1.00 89.38 183 PRO A C 1
ATOM 1336 O O . PRO A 1 183 ? 0.068 10.699 4.075 1.00 89.38 183 PRO A O 1
ATOM 1339 N N . SER A 1 184 ? 1.392 12.482 4.232 1.00 88.56 184 SER A N 1
ATOM 1340 C CA . SER A 1 184 ? 0.345 13.363 4.775 1.00 88.56 184 SER A CA 1
ATOM 1341 C C . SER A 1 184 ? -0.910 13.433 3.893 1.00 88.56 184 SER A C 1
ATOM 1343 O O . SER A 1 184 ? -2.015 13.573 4.416 1.00 88.56 184 SER A O 1
ATOM 1345 N N . ASP A 1 185 ? -0.769 13.258 2.575 1.00 86.88 185 ASP A N 1
ATOM 1346 C CA . ASP A 1 185 ? -1.882 13.181 1.617 1.00 86.88 185 ASP A CA 1
ATOM 1347 C C . ASP A 1 185 ? -2.861 12.036 1.930 1.00 86.88 185 ASP A C 1
ATOM 1349 O O . ASP A 1 185 ? -4.079 12.222 1.836 1.00 86.88 185 ASP A O 1
ATOM 1353 N N . ALA A 1 186 ? -2.349 10.888 2.385 1.00 91.19 186 ALA A N 1
ATOM 1354 C CA . ALA A 1 186 ? -3.152 9.738 2.800 1.00 91.19 186 ALA A CA 1
ATOM 1355 C C . ALA A 1 186 ? -4.001 10.045 4.046 1.00 91.19 186 ALA A C 1
ATOM 1357 O O . ALA A 1 186 ? -5.135 9.580 4.170 1.00 91.19 186 ALA A O 1
ATOM 1358 N N . LEU A 1 187 ? -3.469 10.857 4.965 1.00 92.88 187 LEU A N 1
ATOM 1359 C CA . LEU A 1 187 ? -4.199 11.317 6.145 1.00 92.88 187 LEU A CA 1
ATOM 1360 C C . LEU A 1 187 ? -5.219 12.407 5.785 1.00 92.88 187 LEU A C 1
ATOM 1362 O O . LEU A 1 187 ? -6.370 12.334 6.206 1.00 92.88 187 LEU A O 1
ATOM 1366 N N . CYS A 1 188 ? -4.829 13.402 4.982 1.00 88.56 188 CYS A N 1
ATOM 1367 C CA . CYS A 1 188 ? -5.715 14.497 4.572 1.00 88.56 188 CYS A CA 1
ATOM 1368 C C . CYS A 1 188 ? -6.952 14.012 3.815 1.00 88.56 188 CYS A C 1
ATOM 1370 O O . CYS A 1 188 ? -8.043 14.531 4.037 1.00 88.56 188 CYS A O 1
ATOM 1372 N N . SER A 1 189 ? -6.772 13.055 2.904 1.00 87.31 189 SER A N 1
ATOM 1373 C CA . SER A 1 189 ? -7.865 12.467 2.125 1.00 87.31 189 SER A CA 1
ATOM 1374 C C . SER A 1 189 ? -8.691 11.457 2.925 1.00 87.31 189 SER A C 1
ATOM 1376 O O . SER A 1 189 ? -9.758 11.055 2.464 1.00 87.31 189 SER A O 1
ATOM 1378 N N . ALA A 1 190 ? -8.213 11.055 4.113 1.00 90.12 190 ALA A N 1
ATOM 1379 C CA . ALA A 1 190 ? -8.739 9.926 4.877 1.00 90.12 190 ALA A CA 1
ATOM 1380 C C . ALA A 1 190 ? -8.912 8.670 3.998 1.00 90.12 190 ALA A C 1
ATOM 1382 O O . ALA A 1 190 ? -9.881 7.916 4.113 1.00 90.12 190 ALA A O 1
ATOM 1383 N N . ASP A 1 191 ? -7.945 8.474 3.102 1.00 92.06 191 ASP A N 1
ATOM 1384 C CA . ASP A 1 191 ? -7.809 7.313 2.246 1.00 92.06 191 ASP A CA 1
ATOM 1385 C C . ASP A 1 191 ? -6.322 7.013 2.027 1.00 92.06 191 ASP A C 1
ATOM 1387 O O . ASP A 1 191 ? -5.617 7.740 1.326 1.00 92.06 191 ASP A O 1
ATOM 1391 N N . TYR A 1 192 ? -5.854 5.897 2.590 1.00 94.19 192 TYR A N 1
ATOM 1392 C CA . TYR A 1 192 ? -4.454 5.509 2.504 1.00 94.19 192 TYR A CA 1
ATOM 1393 C C . TYR A 1 192 ? -3.935 5.420 1.063 1.00 94.19 192 TYR A C 1
ATOM 1395 O O . TYR A 1 192 ? -2.840 5.898 0.775 1.00 94.19 192 TYR A O 1
ATOM 1403 N N . LEU A 1 193 ? -4.719 4.849 0.143 1.00 93.62 193 LEU A N 1
ATOM 1404 C CA . LEU A 1 193 ? -4.274 4.609 -1.235 1.00 93.62 193 LEU A CA 1
ATOM 1405 C C . LEU A 1 193 ? -4.380 5.854 -2.129 1.00 93.62 193 LEU A C 1
ATOM 1407 O O . LEU A 1 193 ? -3.864 5.844 -3.245 1.00 93.62 193 LEU A O 1
ATOM 1411 N N . SER A 1 194 ? -5.006 6.940 -1.659 1.00 89.81 194 SER A N 1
ATOM 1412 C CA . SER A 1 194 ? -5.140 8.191 -2.416 1.00 89.81 194 SER A CA 1
ATOM 1413 C C . SER A 1 194 ? -3.857 9.027 -2.341 1.00 89.81 194 SER A C 1
ATOM 1415 O O . SER A 1 194 ? -3.837 10.132 -1.794 1.00 89.81 194 SER A O 1
ATOM 1417 N N . ASN A 1 195 ? -2.772 8.514 -2.914 1.00 87.81 195 ASN A N 1
ATOM 1418 C CA . ASN A 1 195 ? -1.514 9.237 -3.047 1.00 87.81 195 ASN A CA 1
ATOM 1419 C C . ASN A 1 195 ? -0.742 8.797 -4.303 1.00 87.81 195 ASN A C 1
ATOM 1421 O O . ASN A 1 195 ? -1.029 7.763 -4.906 1.00 87.81 195 ASN A O 1
ATOM 1425 N N . PHE A 1 196 ? 0.247 9.601 -4.692 1.00 85.62 196 PHE A N 1
ATOM 1426 C CA . PHE A 1 196 ? 1.053 9.372 -5.892 1.00 85.62 196 PHE A CA 1
ATOM 1427 C C . PHE A 1 196 ? 1.812 8.035 -5.870 1.00 85.62 196 PHE A C 1
ATOM 1429 O O . PHE A 1 196 ? 1.764 7.291 -6.849 1.00 85.62 196 PHE A O 1
ATOM 1436 N N . THR A 1 197 ? 2.465 7.714 -4.748 1.00 88.88 197 THR A N 1
ATOM 1437 C CA . THR A 1 197 ? 3.261 6.491 -4.562 1.00 88.88 197 THR A CA 1
ATOM 1438 C C . THR A 1 197 ? 2.419 5.242 -4.834 1.00 88.88 197 THR A C 1
ATOM 1440 O O . THR A 1 197 ? 2.828 4.370 -5.602 1.00 88.88 197 THR A O 1
ATOM 1443 N N . MET A 1 198 ? 1.202 5.186 -4.287 1.00 92.75 198 MET A N 1
ATOM 1444 C CA . MET A 1 198 ? 0.303 4.045 -4.489 1.00 92.75 198 MET A CA 1
ATOM 1445 C C . MET A 1 198 ? -0.362 4.038 -5.867 1.00 92.75 198 MET A C 1
ATOM 1447 O O . MET A 1 198 ? -0.511 2.973 -6.458 1.00 92.75 198 MET A O 1
ATOM 1451 N N . ALA A 1 199 ? -0.679 5.202 -6.444 1.00 91.06 199 ALA A N 1
ATOM 1452 C CA . ALA A 1 199 ? -1.178 5.272 -7.820 1.00 91.06 199 ALA A CA 1
ATOM 1453 C C . ALA A 1 199 ? -0.168 4.690 -8.830 1.00 91.06 199 ALA A C 1
ATOM 1455 O O . ALA A 1 199 ? -0.546 3.954 -9.750 1.00 91.06 199 ALA A O 1
ATOM 1456 N N . ARG A 1 200 ? 1.126 4.974 -8.639 1.00 92.31 200 ARG A N 1
ATOM 1457 C CA . ARG A 1 200 ? 2.192 4.384 -9.453 1.00 92.31 200 ARG A CA 1
ATOM 1458 C C . ARG A 1 200 ? 2.330 2.886 -9.195 1.00 92.31 200 ARG A C 1
ATOM 1460 O O . ARG A 1 200 ? 2.335 2.112 -10.152 1.00 92.31 200 ARG A O 1
ATOM 1467 N N . TRP A 1 201 ? 2.356 2.455 -7.933 1.00 95.69 201 TRP A N 1
ATOM 1468 C CA . TRP A 1 201 ? 2.471 1.030 -7.605 1.00 95.69 201 TRP A CA 1
ATOM 1469 C C . TRP A 1 201 ? 1.330 0.186 -8.188 1.00 95.69 201 TRP A C 1
ATOM 1471 O O . TRP A 1 201 ? 1.573 -0.860 -8.790 1.00 95.69 201 TRP A O 1
ATOM 1481 N N . SER A 1 202 ? 0.095 0.683 -8.123 1.00 96.00 202 SER A N 1
ATOM 1482 C CA . SER A 1 202 ? -1.062 0.073 -8.782 1.00 96.00 202 SER A CA 1
ATOM 1483 C C . SER A 1 202 ? -0.845 -0.135 -10.285 1.00 96.00 202 SER A C 1
ATOM 1485 O O . SER A 1 202 ? -1.236 -1.172 -10.825 1.00 96.00 202 SER A O 1
ATOM 1487 N N . THR A 1 203 ? -0.181 0.805 -10.964 1.00 95.00 203 THR A N 1
ATOM 1488 C CA . THR A 1 203 ? 0.153 0.690 -12.395 1.00 95.00 203 THR A CA 1
ATOM 1489 C C . THR A 1 203 ? 1.157 -0.443 -12.642 1.00 95.00 203 THR A C 1
ATOM 1491 O O . THR A 1 203 ? 0.941 -1.264 -13.538 1.00 95.00 203 THR A O 1
ATOM 1494 N N . VAL A 1 204 ? 2.191 -0.567 -11.802 1.00 97.56 204 VAL A N 1
ATOM 1495 C CA . VAL A 1 204 ? 3.167 -1.675 -11.855 1.00 97.56 204 VAL A CA 1
ATOM 1496 C C . VAL A 1 204 ? 2.484 -3.027 -11.634 1.00 97.56 204 VAL A C 1
ATOM 1498 O O . VAL A 1 204 ? 2.672 -3.960 -12.420 1.00 97.56 204 VAL A O 1
ATOM 1501 N N . LEU A 1 205 ? 1.638 -3.139 -10.605 1.00 98.31 205 LEU A N 1
ATOM 1502 C CA . LEU A 1 205 ? 0.875 -4.356 -10.314 1.00 98.31 205 LEU A CA 1
ATOM 1503 C C . LEU A 1 205 ? -0.019 -4.751 -11.505 1.00 98.31 205 LEU A C 1
ATOM 1505 O O . LEU A 1 205 ? -0.034 -5.910 -11.933 1.00 98.31 205 LEU A O 1
ATOM 1509 N N . GLN A 1 206 ? -0.719 -3.786 -12.104 1.00 97.75 206 GLN A N 1
ATOM 1510 C CA . GLN A 1 206 ? -1.522 -4.022 -13.306 1.00 97.75 206 GLN A CA 1
ATOM 1511 C C . GLN A 1 206 ? -0.667 -4.463 -14.498 1.00 97.75 206 GLN A C 1
ATOM 1513 O O . GLN A 1 206 ? -1.064 -5.373 -15.230 1.00 97.75 206 GLN A O 1
ATOM 1518 N N . ARG A 1 207 ? 0.529 -3.884 -14.676 1.00 96.81 207 ARG A N 1
ATOM 1519 C CA . ARG A 1 207 ? 1.469 -4.256 -15.745 1.00 96.81 207 ARG A CA 1
ATOM 1520 C C . ARG A 1 207 ? 1.870 -5.723 -15.682 1.00 96.81 207 ARG A C 1
ATOM 1522 O O . ARG A 1 207 ? 1.965 -6.373 -16.721 1.00 96.81 207 ARG A O 1
ATOM 1529 N N . VAL A 1 208 ? 2.033 -6.269 -14.478 1.00 97.94 208 VAL A N 1
ATOM 1530 C CA . VAL A 1 208 ? 2.358 -7.690 -14.285 1.00 97.94 208 VAL A CA 1
ATOM 1531 C C . VAL A 1 208 ? 1.140 -8.619 -14.341 1.00 97.94 208 VAL A C 1
ATOM 1533 O O . VAL A 1 208 ? 1.268 -9.826 -14.124 1.00 97.94 208 VAL A O 1
ATOM 1536 N N . GLY A 1 209 ? -0.039 -8.083 -14.669 1.00 97.31 209 GLY A N 1
ATOM 1537 C CA . GLY A 1 209 ? -1.273 -8.838 -14.863 1.00 97.31 209 GLY A CA 1
ATOM 1538 C C . GLY A 1 209 ? -2.113 -9.019 -13.599 1.00 97.31 209 GLY A C 1
ATOM 1539 O O . GLY A 1 209 ? -2.915 -9.951 -13.545 1.00 97.31 209 GLY A O 1
ATOM 1540 N N . ILE A 1 210 ? -1.936 -8.179 -12.573 1.00 97.75 210 ILE A N 1
ATOM 1541 C CA . ILE A 1 210 ? -2.852 -8.128 -11.426 1.00 97.75 210 ILE A CA 1
ATOM 1542 C C . ILE A 1 210 ? -4.046 -7.243 -11.794 1.00 97.75 210 ILE A C 1
ATOM 1544 O O . ILE A 1 210 ? -3.911 -6.039 -11.973 1.00 97.75 210 ILE A O 1
ATOM 1548 N N . SER A 1 211 ? -5.236 -7.836 -11.886 1.00 95.69 211 SER A N 1
ATOM 1549 C CA . SER A 1 211 ? -6.460 -7.106 -12.248 1.00 95.69 211 SER A CA 1
ATOM 1550 C C . SER A 1 211 ? -7.039 -6.255 -11.113 1.00 95.69 211 SER A C 1
ATOM 1552 O O . SER A 1 211 ? -7.771 -5.310 -11.380 1.00 95.69 211 SER A O 1
ATOM 1554 N N . ASP A 1 212 ? -6.753 -6.617 -9.860 1.00 95.88 212 ASP A N 1
ATOM 1555 C CA . ASP A 1 212 ? -7.235 -5.936 -8.653 1.00 95.88 212 ASP A CA 1
ATOM 1556 C C . ASP A 1 212 ? -6.033 -5.586 -7.755 1.00 95.88 212 ASP A C 1
ATOM 1558 O O . ASP A 1 212 ? -5.711 -6.348 -6.834 1.00 95.88 212 ASP A O 1
ATOM 1562 N N . PRO A 1 213 ? -5.295 -4.502 -8.076 1.00 97.06 213 PRO A N 1
ATOM 1563 C CA . PRO A 1 213 ? -4.073 -4.131 -7.360 1.00 97.06 213 PRO A CA 1
ATOM 1564 C C . PRO A 1 213 ? -4.337 -3.814 -5.890 1.00 97.06 213 PRO A C 1
ATOM 1566 O O . PRO A 1 213 ? -3.524 -4.157 -5.042 1.00 97.06 213 PRO A O 1
ATOM 1569 N N . VAL A 1 214 ? -5.520 -3.291 -5.570 1.00 96.75 214 VAL A N 1
ATOM 1570 C CA . VAL A 1 214 ? -5.916 -2.901 -4.216 1.00 96.75 214 VAL A CA 1
ATOM 1571 C C . VAL A 1 214 ? -5.804 -4.059 -3.217 1.00 96.75 214 VAL A C 1
ATOM 1573 O O . VAL A 1 214 ? -5.440 -3.852 -2.062 1.00 96.75 214 VAL A O 1
ATOM 1576 N N . ARG A 1 215 ? -6.049 -5.307 -3.645 1.00 96.38 215 ARG A N 1
ATOM 1577 C CA . ARG A 1 215 ? -5.878 -6.493 -2.781 1.00 96.38 215 ARG A CA 1
ATOM 1578 C C . ARG A 1 215 ? -4.420 -6.841 -2.485 1.00 96.38 215 ARG A C 1
ATOM 1580 O O . ARG A 1 215 ? -4.172 -7.657 -1.604 1.00 96.38 215 ARG A O 1
ATOM 1587 N N . TYR A 1 216 ? -3.471 -6.283 -3.221 1.00 97.94 216 TYR A N 1
ATOM 1588 C CA . TYR A 1 216 ? -2.031 -6.443 -3.006 1.00 97.94 216 TYR A CA 1
ATOM 1589 C C . TYR A 1 216 ? -1.422 -5.247 -2.259 1.00 97.94 216 TYR A C 1
ATOM 1591 O O . TYR A 1 216 ? -0.226 -5.237 -1.989 1.00 97.94 216 TYR A O 1
ATOM 1599 N N . GLU A 1 217 ? -2.245 -4.254 -1.916 1.00 96.88 217 GLU A N 1
ATOM 1600 C CA . GLU A 1 217 ? -1.846 -2.981 -1.315 1.00 96.88 217 GLU A CA 1
ATOM 1601 C C . GLU A 1 217 ? -2.371 -2.839 0.125 1.00 96.88 217 GLU A C 1
ATOM 1603 O O . GLU A 1 217 ? -2.600 -1.733 0.609 1.00 96.88 217 GLU A O 1
ATOM 1608 N N . THR A 1 218 ? -2.565 -3.952 0.843 1.00 98.12 218 THR A N 1
ATOM 1609 C CA . THR A 1 218 ? -2.707 -3.906 2.307 1.00 98.12 218 THR A CA 1
ATOM 1610 C C . THR A 1 218 ? -1.344 -3.581 2.904 1.00 98.12 218 THR A C 1
ATOM 1612 O O . THR A 1 218 ? -0.398 -4.323 2.686 1.00 98.12 218 THR A O 1
ATOM 1615 N N . ILE A 1 219 ? -1.218 -2.483 3.642 1.00 98.25 219 ILE A N 1
ATOM 1616 C CA . ILE A 1 219 ? 0.072 -1.910 4.041 1.00 98.25 219 ILE A CA 1
ATOM 1617 C C . ILE A 1 219 ? 0.231 -1.968 5.560 1.00 98.25 219 ILE A C 1
ATOM 1619 O O . ILE A 1 219 ? -0.734 -1.822 6.307 1.00 98.25 219 ILE A O 1
ATOM 1623 N N . VAL A 1 220 ? 1.464 -2.185 6.004 1.00 98.44 220 VAL A N 1
ATOM 1624 C CA . VAL A 1 220 ? 1.945 -1.918 7.356 1.00 98.44 220 VAL A CA 1
ATOM 1625 C C . VAL A 1 220 ? 3.098 -0.942 7.236 1.00 98.44 220 VAL A C 1
ATOM 1627 O O . VAL A 1 220 ? 4.064 -1.206 6.527 1.00 98.44 220 VAL A O 1
ATOM 1630 N N . ASP A 1 221 ? 3.012 0.170 7.947 1.00 96.75 221 ASP A N 1
ATOM 1631 C CA . ASP A 1 221 ? 4.114 1.118 8.036 1.00 96.75 221 ASP A CA 1
ATOM 1632 C C . ASP A 1 221 ? 5.067 0.734 9.163 1.00 96.75 221 ASP A C 1
ATOM 1634 O O . ASP A 1 221 ? 4.629 0.448 10.275 1.00 96.75 221 ASP A O 1
ATOM 1638 N N . VAL A 1 222 ? 6.372 0.786 8.911 1.00 95.38 222 VAL A N 1
ATOM 1639 C CA . VAL A 1 222 ? 7.385 0.706 9.974 1.00 95.38 222 VAL A CA 1
ATOM 1640 C C . VAL A 1 222 ? 7.239 1.888 10.932 1.00 95.38 222 VAL A C 1
ATOM 1642 O O . VAL A 1 222 ? 7.437 1.738 12.135 1.00 95.38 222 VAL A O 1
ATOM 1645 N N . HIS A 1 223 ? 6.850 3.051 10.411 1.00 93.75 223 HIS A N 1
ATOM 1646 C CA . HIS A 1 223 ? 6.575 4.252 11.185 1.00 93.75 223 HIS A CA 1
ATOM 1647 C C . HIS A 1 223 ? 5.119 4.677 10.938 1.00 93.75 223 HIS A C 1
ATOM 1649 O O . HIS A 1 223 ? 4.838 5.330 9.933 1.00 93.75 223 HIS A O 1
ATOM 1655 N N . PRO A 1 224 ? 4.169 4.338 11.829 1.00 95.88 224 PRO A N 1
ATOM 1656 C CA . PRO A 1 224 ? 2.762 4.736 11.716 1.00 95.88 224 PRO A CA 1
ATOM 1657 C C . PRO A 1 224 ? 2.569 6.227 12.054 1.00 95.88 224 PRO A C 1
ATOM 1659 O O . PRO A 1 224 ? 1.842 6.606 12.974 1.00 95.88 224 PRO A O 1
ATOM 1662 N N . ILE A 1 225 ? 3.280 7.093 11.337 1.00 93.62 225 ILE A N 1
ATOM 1663 C CA . ILE A 1 225 ? 3.298 8.541 11.497 1.00 93.62 225 ILE A CA 1
ATOM 1664 C C . ILE A 1 225 ? 3.124 9.155 10.108 1.00 93.62 225 ILE A C 1
ATOM 1666 O O . ILE A 1 225 ? 4.002 9.049 9.255 1.00 93.62 225 ILE A O 1
ATOM 1670 N N . ALA A 1 226 ? 2.005 9.839 9.892 1.00 92.25 226 ALA A N 1
ATOM 1671 C CA . ALA A 1 226 ? 1.799 10.646 8.705 1.00 92.25 226 ALA A CA 1
ATOM 1672 C C . ALA A 1 226 ? 2.814 11.792 8.661 1.00 92.25 226 ALA A C 1
ATOM 1674 O O . ALA A 1 226 ? 2.855 12.606 9.583 1.00 92.25 226 ALA A O 1
ATOM 1675 N N . ALA A 1 227 ? 3.595 11.869 7.585 1.00 87.56 227 ALA A N 1
ATOM 1676 C CA . ALA A 1 227 ? 4.642 12.872 7.387 1.00 87.56 227 ALA A CA 1
ATOM 1677 C C . ALA A 1 227 ? 4.692 13.347 5.915 1.00 87.56 227 ALA A C 1
ATOM 1679 O O . ALA A 1 227 ? 4.065 12.730 5.050 1.00 87.56 227 ALA A O 1
ATOM 1680 N N . PRO A 1 228 ? 5.383 14.457 5.584 1.00 81.88 228 PRO A N 1
ATOM 1681 C CA . PRO A 1 228 ? 5.434 14.970 4.213 1.00 81.88 228 PRO A CA 1
ATOM 1682 C C . PRO A 1 228 ? 5.922 13.934 3.184 1.00 81.88 228 PRO A C 1
ATOM 1684 O O . PRO A 1 228 ? 7.058 13.465 3.246 1.00 81.88 228 PRO A O 1
ATOM 1687 N N . GLY A 1 229 ? 5.088 13.638 2.182 1.00 71.00 229 GLY A N 1
ATOM 1688 C CA . GLY A 1 229 ? 5.435 12.744 1.073 1.00 71.00 229 GLY A CA 1
ATOM 1689 C C . GLY A 1 229 ? 6.493 13.371 0.165 1.00 71.00 229 GLY A C 1
ATOM 1690 O O . GLY A 1 229 ? 6.203 14.274 -0.622 1.00 71.00 229 GLY A O 1
ATOM 1691 N N . SER A 1 230 ? 7.742 12.940 0.306 1.00 59.12 230 SER A N 1
ATOM 1692 C CA . SER A 1 230 ? 8.879 13.514 -0.432 1.00 59.12 230 SER A CA 1
ATOM 1693 C C . SER A 1 230 ? 9.898 12.477 -0.913 1.00 59.12 230 SER A C 1
ATOM 1695 O O . SER A 1 230 ? 10.917 12.865 -1.480 1.00 59.12 230 SER A O 1
ATOM 1697 N N . GLY A 1 231 ? 9.644 11.183 -0.684 1.00 51.94 231 GLY A N 1
ATOM 1698 C CA . GLY A 1 231 ? 10.586 10.095 -0.979 1.00 51.94 231 GLY A CA 1
ATOM 1699 C C . GLY A 1 231 ? 11.791 10.030 -0.026 1.00 51.94 231 GLY A C 1
ATOM 1700 O O . GLY A 1 231 ? 12.668 9.187 -0.186 1.00 51.94 231 GLY A O 1
ATOM 1701 N N . GLN A 1 232 ? 11.867 10.901 0.986 1.00 56.09 232 GLN A N 1
ATOM 1702 C CA . GLN A 1 232 ? 13.068 11.039 1.813 1.00 56.09 232 GLN A CA 1
ATOM 1703 C C . GLN A 1 232 ? 12.922 10.267 3.134 1.00 56.09 232 GLN A C 1
ATOM 1705 O O . GLN A 1 232 ? 12.031 10.543 3.941 1.00 56.09 232 GLN A O 1
ATOM 1710 N N . SER A 1 233 ? 13.808 9.293 3.360 1.00 55.09 233 SER A N 1
ATOM 1711 C CA . SER A 1 233 ? 13.883 8.480 4.589 1.00 55.09 233 SER A CA 1
ATOM 1712 C C . SER A 1 233 ? 14.436 9.256 5.791 1.00 55.09 233 SER A C 1
ATOM 1714 O O . SER A 1 233 ? 14.124 8.952 6.943 1.00 55.09 233 SER A O 1
ATOM 1716 N N . ASN A 1 234 ? 15.210 10.318 5.544 1.00 62.38 234 ASN A N 1
ATOM 1717 C CA . ASN A 1 234 ? 15.816 11.144 6.591 1.00 62.38 234 ASN A CA 1
ATOM 1718 C C . ASN A 1 234 ? 14.795 11.908 7.451 1.00 62.38 234 ASN A C 1
ATOM 1720 O O . ASN A 1 234 ? 15.168 12.355 8.534 1.00 62.38 234 ASN A O 1
ATOM 1724 N N . TYR A 1 235 ? 13.538 12.049 7.011 1.00 64.06 235 TYR A N 1
ATOM 1725 C CA . TYR A 1 235 ? 12.512 12.688 7.830 1.00 64.06 235 TYR A CA 1
ATOM 1726 C C . TYR A 1 235 ? 12.219 11.881 9.093 1.00 64.06 235 TYR A C 1
ATOM 1728 O O . TYR A 1 235 ? 12.130 12.489 10.151 1.00 64.06 235 TYR A O 1
ATOM 1736 N N . ILE A 1 236 ? 12.114 10.547 9.019 1.00 74.81 236 ILE A N 1
ATOM 1737 C CA . ILE A 1 236 ? 11.505 9.751 10.099 1.00 74.81 236 ILE A CA 1
ATOM 1738 C C . ILE A 1 236 ? 12.365 8.612 10.657 1.00 74.81 236 ILE A C 1
ATOM 1740 O O . ILE A 1 236 ? 12.011 8.027 11.683 1.00 74.81 236 ILE A O 1
ATOM 1744 N N . ALA A 1 237 ? 13.522 8.329 10.049 1.00 68.06 237 ALA A N 1
ATOM 1745 C CA . ALA A 1 237 ? 14.373 7.186 10.401 1.00 68.06 237 ALA A CA 1
ATOM 1746 C C . ALA A 1 237 ? 14.799 7.128 11.885 1.00 68.06 237 ALA A C 1
ATOM 1748 O O . ALA A 1 237 ? 15.027 6.053 12.432 1.00 68.06 237 ALA A O 1
ATOM 1749 N N . ALA A 1 238 ? 14.870 8.263 12.590 1.00 78.25 238 ALA A N 1
ATOM 1750 C CA . ALA A 1 238 ? 15.200 8.287 14.020 1.00 78.25 238 ALA A CA 1
ATOM 1751 C C . ALA A 1 238 ? 14.120 7.647 14.923 1.00 78.25 238 ALA A C 1
ATOM 1753 O O . ALA A 1 238 ? 14.351 7.465 16.122 1.00 78.25 238 ALA A O 1
ATOM 1754 N N . THR A 1 239 ? 12.954 7.308 14.366 1.00 85.81 239 THR A N 1
ATOM 1755 C CA . THR A 1 239 ? 11.801 6.798 15.115 1.00 85.81 239 THR A CA 1
ATOM 1756 C C . THR A 1 239 ? 11.653 5.273 15.069 1.00 85.81 239 THR A C 1
ATOM 1758 O O . THR A 1 239 ? 10.924 4.725 15.894 1.00 85.81 239 THR A O 1
ATOM 1761 N N . THR A 1 240 ? 12.380 4.559 14.194 1.00 88.88 240 THR A N 1
ATOM 1762 C CA . THR A 1 240 ? 12.215 3.106 13.966 1.00 88.88 240 THR A CA 1
ATOM 1763 C C . THR A 1 240 ? 12.232 2.288 15.254 1.00 88.88 240 THR A C 1
ATOM 1765 O O . THR A 1 240 ? 11.381 1.426 15.445 1.00 88.88 240 THR A O 1
ATOM 1768 N N . GLY A 1 241 ? 13.149 2.587 16.181 1.00 91.75 241 GLY A N 1
ATOM 1769 C CA . GLY A 1 241 ? 13.297 1.835 17.434 1.00 91.75 241 GLY A CA 1
ATOM 1770 C C . GLY A 1 241 ? 12.112 1.933 18.406 1.00 91.75 241 GLY A C 1
ATOM 1771 O O . GLY A 1 241 ? 12.072 1.184 19.378 1.00 91.75 241 GLY A O 1
ATOM 1772 N N . PHE A 1 242 ? 11.157 2.836 18.169 1.00 94.75 242 PHE A N 1
ATOM 1773 C CA . PHE A 1 242 ? 9.916 2.925 18.946 1.00 94.75 242 PHE A CA 1
ATOM 1774 C C . PHE A 1 242 ? 8.802 2.030 18.399 1.00 94.75 242 PHE A C 1
ATOM 1776 O O . PHE A 1 242 ? 7.849 1.738 19.120 1.00 94.75 242 PHE A O 1
ATOM 1783 N N . PHE A 1 243 ? 8.919 1.595 17.144 1.00 95.81 243 PHE A N 1
ATOM 1784 C CA . PHE A 1 243 ? 7.879 0.847 16.445 1.00 95.81 243 PHE A CA 1
ATOM 1785 C C . PHE A 1 243 ? 8.330 -0.548 16.033 1.00 95.81 243 PHE A C 1
ATOM 1787 O O . PHE A 1 243 ? 7.520 -1.462 16.071 1.00 95.81 243 PHE A O 1
ATOM 1794 N N . SER A 1 244 ? 9.600 -0.751 15.684 1.00 93.25 244 SER A N 1
ATOM 1795 C CA . SER A 1 244 ? 10.107 -2.042 15.222 1.00 93.25 244 SER A CA 1
ATOM 1796 C C . SER A 1 244 ? 10.975 -2.731 16.279 1.00 93.25 244 SER A C 1
ATOM 1798 O O . SER A 1 244 ? 11.826 -2.075 16.887 1.00 93.25 244 SER A O 1
ATOM 1800 N N . PRO A 1 245 ? 10.792 -4.041 16.538 1.00 92.56 245 PRO A N 1
ATOM 1801 C CA . PRO A 1 245 ? 9.767 -4.927 15.973 1.00 92.56 245 PRO A CA 1
ATOM 1802 C C . PRO A 1 245 ? 8.421 -4.876 16.739 1.00 92.56 245 PRO A C 1
ATOM 1804 O O . PRO A 1 245 ? 7.581 -5.764 16.613 1.00 92.56 245 PRO A O 1
ATOM 1807 N N . GLY A 1 246 ? 8.242 -3.912 17.649 1.00 93.44 246 GLY A N 1
ATOM 1808 C CA . GLY A 1 246 ? 7.180 -3.938 18.662 1.00 93.44 246 GLY A CA 1
ATOM 1809 C C . GLY A 1 246 ? 5.748 -3.745 18.147 1.00 93.44 246 GLY A C 1
ATOM 1810 O O . GLY A 1 246 ? 4.819 -4.227 18.782 1.00 93.44 246 GLY A O 1
ATOM 1811 N N . TYR A 1 247 ? 5.558 -3.061 17.024 1.00 96.81 247 TYR A N 1
ATOM 1812 C CA . TYR A 1 247 ? 4.271 -2.725 16.407 1.00 96.81 247 TYR A CA 1
ATOM 1813 C C . TYR A 1 247 ? 4.133 -3.372 15.026 1.00 96.81 247 TYR A C 1
ATOM 1815 O O . TYR A 1 247 ? 3.134 -4.042 14.750 1.00 96.81 247 TYR A O 1
ATOM 1823 N N . ASP A 1 248 ? 5.142 -3.191 14.176 1.00 95.56 248 ASP A N 1
ATOM 1824 C CA . ASP A 1 248 ? 5.137 -3.641 12.785 1.00 95.56 248 ASP A CA 1
ATOM 1825 C C . ASP A 1 248 ? 5.055 -5.171 12.682 1.00 95.56 248 ASP A C 1
ATOM 1827 O O . ASP A 1 248 ? 4.208 -5.677 11.950 1.00 95.56 248 ASP A O 1
ATOM 1831 N N . GLN A 1 249 ? 5.833 -5.930 13.461 1.00 95.69 249 GLN A N 1
ATOM 1832 C CA . GLN A 1 249 ? 5.811 -7.395 13.406 1.00 95.69 249 GLN A CA 1
ATOM 1833 C C . GLN A 1 249 ? 4.447 -7.990 13.823 1.00 95.69 249 GLN A C 1
ATOM 1835 O O . GLN A 1 249 ? 3.911 -8.801 13.060 1.00 95.69 249 GLN A O 1
ATOM 1840 N N . PRO A 1 250 ? 3.825 -7.620 14.964 1.00 95.88 250 PRO A N 1
ATOM 1841 C CA . PRO A 1 250 ? 2.467 -8.066 15.283 1.00 95.88 250 PRO A CA 1
ATOM 1842 C C . PRO A 1 250 ? 1.424 -7.673 14.230 1.00 95.88 250 PRO A C 1
ATOM 1844 O O . PRO A 1 250 ? 0.527 -8.469 13.941 1.00 95.88 250 PRO A O 1
ATOM 1847 N N . MET A 1 251 ? 1.532 -6.472 13.648 1.00 97.69 251 MET A N 1
ATOM 1848 C CA . MET A 1 251 ? 0.603 -6.004 12.616 1.00 97.69 251 MET A CA 1
ATOM 1849 C C . MET A 1 251 ? 0.756 -6.789 11.307 1.00 97.69 251 MET A C 1
ATOM 1851 O O . MET A 1 251 ? -0.238 -7.246 10.745 1.00 97.69 251 MET A O 1
ATOM 1855 N N . VAL A 1 252 ? 1.993 -7.017 10.863 1.00 96.69 252 VAL A N 1
ATOM 1856 C CA . VAL A 1 252 ? 2.317 -7.860 9.705 1.00 96.69 252 VAL A CA 1
ATOM 1857 C C . VAL A 1 252 ? 1.771 -9.273 9.906 1.00 96.69 252 VAL A C 1
ATOM 1859 O O . VAL A 1 252 ? 1.054 -9.777 9.044 1.00 96.69 252 VAL A O 1
ATOM 1862 N N . ASN A 1 253 ? 2.029 -9.892 11.061 1.00 94.69 253 ASN A N 1
ATOM 1863 C CA . ASN A 1 253 ? 1.550 -11.244 11.359 1.00 94.69 253 ASN A CA 1
ATOM 1864 C C . ASN A 1 253 ? 0.018 -11.344 11.317 1.00 94.69 253 ASN A C 1
ATOM 1866 O O . ASN A 1 253 ? -0.514 -12.324 10.802 1.00 94.69 253 ASN A O 1
ATOM 1870 N N . LEU A 1 254 ? -0.689 -10.331 11.828 1.00 95.25 254 LEU A N 1
ATOM 1871 C CA . LEU A 1 254 ? -2.150 -10.275 11.775 1.00 95.25 254 LEU A CA 1
ATOM 1872 C C . LEU A 1 254 ? -2.663 -10.215 10.329 1.00 95.25 254 LEU A C 1
ATOM 1874 O O . LEU A 1 254 ? -3.582 -10.945 9.972 1.00 95.25 254 LEU A O 1
ATOM 1878 N N . LEU A 1 255 ? -2.106 -9.322 9.508 1.00 96.44 255 LEU A N 1
ATOM 1879 C CA . LEU A 1 255 ? -2.633 -9.045 8.168 1.00 96.44 255 LEU A CA 1
ATOM 1880 C C . LEU A 1 255 ? -2.243 -10.107 7.133 1.00 96.44 255 LEU A C 1
ATOM 1882 O O . LEU A 1 255 ? -2.951 -10.270 6.139 1.00 96.44 255 LEU A O 1
ATOM 1886 N N . LEU A 1 256 ? -1.148 -10.839 7.344 1.00 94.75 256 LEU A N 1
ATOM 1887 C CA . LEU A 1 256 ? -0.720 -11.907 6.438 1.00 94.75 256 LEU A CA 1
ATOM 1888 C C . LEU A 1 256 ? -1.577 -13.176 6.557 1.00 94.75 256 LEU A C 1
ATOM 1890 O O . LEU A 1 256 ? -1.651 -13.945 5.595 1.00 94.75 256 LEU A O 1
ATOM 1894 N N . ASP A 1 257 ? -2.235 -13.392 7.698 1.00 91.00 257 ASP A N 1
ATOM 1895 C CA . ASP A 1 257 ? -3.020 -14.598 7.984 1.00 91.00 257 ASP A CA 1
ATOM 1896 C C . ASP A 1 257 ? -4.495 -14.273 8.295 1.00 91.00 257 ASP A C 1
ATOM 1898 O O . ASP A 1 257 ? -4.964 -14.435 9.427 1.00 91.00 257 ASP A O 1
ATOM 1902 N N . PRO A 1 258 ? -5.265 -13.765 7.310 1.00 87.31 258 PRO A N 1
ATOM 1903 C CA . PRO A 1 258 ? -6.671 -13.469 7.533 1.00 87.31 258 PRO A CA 1
ATOM 1904 C C . PRO A 1 258 ? -7.454 -14.755 7.871 1.00 87.31 258 PRO A C 1
ATOM 1906 O O . PRO A 1 258 ? -7.122 -15.821 7.349 1.00 87.31 258 PRO A O 1
ATOM 1909 N N . PRO A 1 259 ? -8.581 -14.672 8.614 1.00 81.88 259 PRO A N 1
ATOM 1910 C CA . PRO A 1 259 ? -9.401 -15.811 9.072 1.00 81.88 259 PRO A CA 1
ATOM 1911 C C . PRO A 1 259 ? -9.951 -16.765 7.995 1.00 81.88 259 PRO A C 1
ATOM 1913 O O . PRO A 1 259 ? -10.723 -17.673 8.300 1.00 81.88 259 PRO A O 1
ATOM 1916 N N . ARG A 1 260 ? -9.625 -16.528 6.724 1.00 68.12 260 ARG A N 1
ATOM 1917 C CA . ARG A 1 260 ? -9.986 -17.346 5.567 1.00 68.12 260 ARG A CA 1
ATOM 1918 C C . ARG A 1 260 ? -8.862 -18.293 5.119 1.00 68.12 260 ARG A C 1
ATOM 1920 O O . ARG A 1 260 ? -9.097 -19.040 4.175 1.00 68.12 260 ARG A O 1
ATOM 1927 N N . SER A 1 261 ? -7.680 -18.237 5.735 1.00 61.84 261 SER A N 1
ATOM 1928 C CA . SER A 1 261 ? -6.510 -19.030 5.350 1.00 61.84 261 SER A CA 1
ATOM 1929 C C . SER A 1 261 ? -6.460 -20.361 6.110 1.00 61.84 261 SER A C 1
ATOM 1931 O O . SER A 1 261 ? -6.328 -20.392 7.328 1.00 61.84 261 SER A O 1
ATOM 1933 N N . ASP A 1 262 ? -6.583 -21.475 5.393 1.00 63.50 262 ASP A N 1
ATOM 1934 C CA . ASP A 1 262 ? -6.305 -22.839 5.868 1.00 63.50 262 ASP A CA 1
ATOM 1935 C C . ASP A 1 262 ? -4.921 -23.339 5.403 1.00 63.50 262 ASP A C 1
ATOM 1937 O O . ASP A 1 262 ? -4.594 -24.524 5.511 1.00 63.50 262 ASP A O 1
ATOM 1941 N N . ALA A 1 263 ? -4.100 -22.432 4.868 1.00 66.31 263 ALA A N 1
ATOM 1942 C CA . ALA A 1 263 ? -2.822 -22.745 4.257 1.00 66.31 263 ALA A CA 1
ATOM 1943 C C . ALA A 1 263 ? -1.704 -22.915 5.300 1.00 66.31 263 ALA A C 1
ATOM 1945 O O . ALA A 1 263 ? -1.653 -22.241 6.323 1.00 66.31 263 ALA A O 1
ATOM 1946 N N . GLN A 1 264 ? -0.739 -23.790 4.995 1.00 75.56 264 GLN A N 1
ATOM 1947 C CA . GLN A 1 264 ? 0.495 -23.946 5.787 1.00 75.56 264 GLN A CA 1
ATOM 1948 C C . GLN A 1 264 ? 1.455 -22.747 5.654 1.00 75.56 264 GLN A C 1
ATOM 1950 O O . GLN A 1 264 ? 2.501 -22.713 6.303 1.00 75.56 264 GLN A O 1
ATOM 1955 N N . VAL A 1 265 ? 1.117 -21.784 4.794 1.00 84.00 265 VAL A N 1
ATOM 1956 C CA . VAL A 1 265 ? 1.824 -20.516 4.613 1.00 84.00 265 VAL A CA 1
ATOM 1957 C C . VAL A 1 265 ? 0.823 -19.366 4.635 1.00 84.00 265 VAL A C 1
ATOM 1959 O O . VAL A 1 265 ? -0.347 -19.555 4.305 1.00 84.00 265 VAL A O 1
ATOM 1962 N N . THR A 1 266 ? 1.288 -18.172 4.975 1.00 93.12 266 THR A N 1
ATOM 1963 C CA . THR A 1 266 ? 0.475 -16.955 4.936 1.00 93.12 266 THR A CA 1
ATOM 1964 C C . THR A 1 266 ? 0.338 -16.409 3.506 1.00 93.12 266 THR A C 1
ATOM 1966 O O . THR A 1 266 ? 0.961 -16.917 2.566 1.00 93.12 266 THR A O 1
ATOM 1969 N N . GLN A 1 267 ? -0.420 -15.319 3.325 1.00 94.38 267 GLN A N 1
ATOM 1970 C CA . GLN A 1 267 ? -0.249 -14.462 2.141 1.00 94.38 267 GLN A CA 1
ATOM 1971 C C . GLN A 1 267 ? 1.210 -13.966 2.058 1.00 94.38 267 GLN A C 1
ATOM 1973 O O . GLN A 1 267 ? 1.892 -13.938 3.086 1.00 94.38 267 GLN A O 1
ATOM 1978 N N . PRO A 1 268 ? 1.731 -13.601 0.873 1.00 97.06 268 PRO A N 1
ATOM 1979 C CA . PRO A 1 268 ? 3.082 -13.074 0.769 1.00 97.06 268 PRO A CA 1
ATOM 1980 C C . PRO A 1 268 ? 3.226 -11.649 1.305 1.00 97.06 268 PRO A C 1
ATOM 1982 O O . PRO A 1 268 ? 2.336 -10.809 1.154 1.00 97.06 268 PRO A O 1
ATOM 1985 N N . LEU A 1 269 ? 4.403 -11.383 1.870 1.00 98.44 269 LEU A N 1
ATOM 1986 C CA . LEU A 1 269 ? 4.849 -10.059 2.285 1.00 98.44 269 LEU A CA 1
ATOM 1987 C C . LEU A 1 269 ? 5.707 -9.411 1.190 1.00 98.44 269 LEU A C 1
ATOM 1989 O O . LEU A 1 269 ? 6.743 -9.942 0.799 1.00 98.44 269 LEU A O 1
ATOM 1993 N N . GLN A 1 270 ? 5.326 -8.230 0.733 1.00 98.50 270 GLN A N 1
ATOM 1994 C CA . GLN A 1 270 ? 6.204 -7.324 0.007 1.00 98.50 270 GLN A CA 1
ATOM 1995 C C . GLN A 1 270 ? 6.950 -6.439 1.011 1.00 98.50 270 GLN A C 1
ATOM 1997 O O . GLN A 1 270 ? 6.335 -5.886 1.913 1.00 98.50 270 GLN A O 1
ATOM 2002 N N . VAL A 1 271 ? 8.258 -6.263 0.848 1.00 98.44 271 VAL A N 1
ATOM 2003 C CA . VAL A 1 271 ? 9.071 -5.366 1.686 1.00 98.44 271 VAL A CA 1
ATOM 2004 C C . VAL A 1 271 ? 9.676 -4.294 0.791 1.00 98.44 271 VAL A C 1
ATOM 2006 O O . VAL A 1 271 ? 10.479 -4.614 -0.086 1.00 98.44 271 VAL A O 1
ATOM 2009 N N . ALA A 1 272 ? 9.263 -3.039 0.969 1.00 95.75 272 ALA A N 1
ATOM 2010 C CA . ALA A 1 272 ? 9.520 -1.979 -0.004 1.00 95.75 272 ALA A CA 1
ATOM 2011 C C . ALA A 1 272 ? 10.209 -0.755 0.618 1.00 95.75 272 ALA A C 1
ATOM 2013 O O . ALA A 1 272 ? 9.683 -0.110 1.524 1.00 95.75 272 ALA A O 1
ATOM 2014 N N . GLY A 1 273 ? 11.378 -0.400 0.079 1.00 90.75 273 GLY A N 1
ATOM 2015 C CA . GLY A 1 273 ? 12.164 0.759 0.517 1.00 90.75 273 GLY A CA 1
ATOM 2016 C C . GLY A 1 273 ? 13.131 0.472 1.670 1.00 90.75 273 GLY A C 1
ATOM 2017 O O . GLY A 1 273 ? 12.985 -0.497 2.410 1.00 90.75 273 GLY A O 1
ATOM 2018 N N . SER A 1 274 ? 14.158 1.317 1.809 1.00 88.75 274 SER A N 1
ATOM 2019 C CA . SER A 1 274 ? 15.320 1.071 2.683 1.00 88.75 274 SER A CA 1
ATOM 2020 C C . SER A 1 274 ? 14.953 0.758 4.131 1.00 88.75 274 SER A C 1
ATOM 2022 O O . SER A 1 274 ? 15.492 -0.183 4.710 1.00 88.75 274 SER A O 1
ATOM 2024 N N . ASP A 1 275 ? 14.025 1.523 4.701 1.00 89.25 275 ASP A N 1
ATOM 2025 C CA . ASP A 1 275 ? 13.710 1.446 6.127 1.00 89.25 275 ASP A CA 1
ATOM 2026 C C . ASP A 1 275 ? 12.876 0.190 6.424 1.00 89.25 275 ASP A C 1
ATOM 2028 O O . ASP A 1 275 ? 13.154 -0.527 7.381 1.00 89.25 275 ASP A O 1
ATOM 2032 N N . ALA A 1 276 ? 11.942 -0.161 5.532 1.00 93.88 276 ALA A N 1
ATOM 2033 C CA . ALA A 1 276 ? 11.214 -1.428 5.586 1.00 93.88 276 ALA A CA 1
ATOM 2034 C C . ALA A 1 276 ? 12.142 -2.638 5.424 1.00 93.88 276 ALA A C 1
ATOM 2036 O O . ALA A 1 276 ? 12.004 -3.623 6.148 1.00 93.88 276 ALA A O 1
ATOM 2037 N N . LEU A 1 277 ? 13.120 -2.563 4.514 1.00 95.12 277 LEU A N 1
ATOM 2038 C CA . LEU A 1 277 ? 14.115 -3.620 4.317 1.00 95.12 277 LEU A CA 1
ATOM 2039 C C . LEU A 1 277 ? 15.000 -3.803 5.555 1.00 95.12 277 LEU A C 1
ATOM 2041 O O . LEU A 1 277 ? 15.286 -4.938 5.934 1.00 95.12 277 LEU A O 1
ATOM 2045 N N . ALA A 1 278 ? 15.404 -2.708 6.203 1.00 93.69 278 ALA A N 1
ATOM 2046 C CA . ALA A 1 278 ? 16.177 -2.746 7.440 1.00 93.69 278 ALA A CA 1
ATOM 2047 C C . ALA A 1 278 ? 15.365 -3.340 8.603 1.00 93.69 278 ALA A C 1
ATOM 2049 O O . ALA A 1 278 ? 15.856 -4.240 9.289 1.00 93.69 278 ALA A O 1
ATOM 2050 N N . SER A 1 279 ? 14.114 -2.908 8.785 1.00 94.69 279 SER A N 1
ATOM 2051 C CA . SER A 1 279 ? 13.216 -3.473 9.801 1.00 94.69 279 SER A CA 1
ATOM 2052 C C . SER A 1 279 ? 12.940 -4.952 9.555 1.00 94.69 279 SER A C 1
ATOM 2054 O O . SER A 1 279 ? 13.024 -5.761 10.477 1.00 94.69 279 SER A O 1
ATOM 2056 N N . TRP A 1 280 ? 12.705 -5.356 8.304 1.00 96.94 280 TRP A N 1
ATOM 2057 C CA . TRP A 1 280 ? 12.519 -6.765 7.967 1.00 96.94 280 TRP A CA 1
ATOM 2058 C C . TRP A 1 280 ? 13.778 -7.600 8.211 1.00 96.94 280 TRP A C 1
ATOM 2060 O O . TRP A 1 280 ? 13.689 -8.709 8.741 1.00 96.94 280 TRP A O 1
ATOM 2070 N N . ALA A 1 281 ? 14.962 -7.071 7.889 1.00 96.06 281 ALA A N 1
ATOM 2071 C CA . ALA A 1 281 ? 16.227 -7.722 8.213 1.00 96.06 281 ALA A CA 1
ATOM 2072 C C . ALA A 1 281 ? 16.344 -7.969 9.729 1.00 96.06 281 ALA A C 1
ATOM 2074 O O . ALA A 1 281 ? 16.659 -9.081 10.150 1.00 96.06 281 ALA A O 1
ATOM 2075 N N . ALA A 1 282 ? 15.987 -6.976 10.551 1.00 94.50 282 ALA A N 1
ATOM 2076 C CA . ALA A 1 282 ? 15.975 -7.109 12.005 1.00 94.50 282 ALA A CA 1
ATOM 2077 C C . ALA A 1 282 ? 14.947 -8.144 12.503 1.00 94.50 282 ALA A C 1
ATOM 2079 O O . ALA A 1 282 ? 15.304 -9.017 13.293 1.00 94.50 282 ALA A O 1
ATOM 2080 N N . ILE A 1 283 ? 13.705 -8.100 12.003 1.00 93.94 283 ILE A N 1
ATOM 2081 C CA . ILE A 1 283 ? 12.629 -9.054 12.345 1.00 93.94 283 ILE A CA 1
ATOM 2082 C C . ILE A 1 283 ? 13.045 -10.499 12.037 1.00 93.94 283 ILE A C 1
ATOM 2084 O O . ILE A 1 283 ? 12.772 -11.423 12.808 1.00 93.94 283 ILE A O 1
ATOM 2088 N N . THR A 1 284 ? 13.717 -10.701 10.906 1.00 94.44 284 THR A N 1
ATOM 2089 C CA . THR A 1 284 ? 14.126 -12.027 10.428 1.00 94.44 284 THR A CA 1
ATOM 2090 C C . THR A 1 284 ? 15.484 -12.483 10.963 1.00 94.44 284 THR A C 1
ATOM 2092 O O . THR A 1 284 ? 15.857 -13.640 10.766 1.00 94.44 284 THR A O 1
ATOM 2095 N N . GLY A 1 285 ? 16.232 -11.605 11.641 1.00 93.62 285 GLY A N 1
ATOM 2096 C CA . GLY A 1 285 ? 17.614 -11.859 12.055 1.00 93.62 285 GLY A CA 1
ATOM 2097 C C . GLY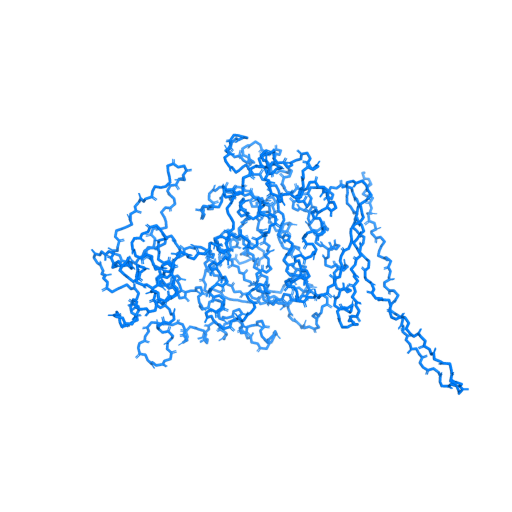 A 1 285 ? 18.604 -11.930 10.886 1.00 93.62 285 GLY A C 1
ATOM 2098 O O . GLY A 1 285 ? 19.712 -12.446 11.043 1.00 93.62 285 GLY A O 1
ATOM 2099 N N . MET A 1 286 ? 18.218 -11.442 9.705 1.00 91.88 286 MET A N 1
ATOM 2100 C CA . MET A 1 286 ? 19.093 -11.340 8.543 1.00 91.88 286 MET A CA 1
ATOM 2101 C C . MET A 1 286 ? 20.021 -10.127 8.684 1.00 91.88 286 MET A C 1
ATOM 2103 O O . MET A 1 286 ? 19.625 -9.075 9.173 1.00 91.88 286 MET A O 1
ATOM 2107 N N . GLY A 1 287 ? 21.267 -10.243 8.215 1.00 90.88 287 GLY A N 1
ATOM 2108 C CA . GLY A 1 287 ? 22.214 -9.122 8.272 1.00 90.88 287 GLY A CA 1
ATOM 2109 C C . GLY A 1 287 ? 21.868 -7.978 7.312 1.00 90.88 287 GLY A C 1
ATOM 2110 O O . GLY A 1 287 ? 22.096 -6.811 7.619 1.00 90.88 287 GLY A O 1
ATOM 2111 N N . THR A 1 288 ? 21.340 -8.287 6.126 1.00 92.06 288 THR A N 1
ATOM 2112 C CA . THR A 1 288 ? 20.937 -7.289 5.125 1.00 92.06 288 THR A CA 1
ATOM 2113 C C . THR A 1 288 ? 19.892 -7.888 4.191 1.00 92.06 288 THR A C 1
ATOM 2115 O O . THR A 1 288 ? 20.045 -9.023 3.740 1.00 92.06 288 THR A O 1
ATOM 2118 N N . VAL A 1 289 ? 18.871 -7.102 3.858 1.00 95.00 289 VAL A N 1
ATOM 2119 C CA . VAL A 1 289 ? 17.881 -7.397 2.814 1.00 95.00 289 VAL A CA 1
ATOM 2120 C C . VAL A 1 289 ? 17.982 -6.288 1.764 1.00 95.00 289 VAL A C 1
ATOM 2122 O O . VAL A 1 289 ? 18.181 -5.125 2.111 1.00 95.00 289 VAL A O 1
ATOM 2125 N N . LYS A 1 290 ? 17.912 -6.641 0.477 1.00 94.81 290 LYS A N 1
ATOM 2126 C CA . LYS A 1 290 ? 18.025 -5.696 -0.648 1.00 94.81 290 LYS A CA 1
ATOM 2127 C C . LYS A 1 290 ? 16.879 -5.910 -1.641 1.00 94.81 290 LYS A C 1
ATOM 2129 O O . LYS A 1 290 ? 16.361 -7.031 -1.695 1.00 94.81 290 LYS A O 1
ATOM 2134 N N . PRO A 1 291 ? 16.510 -4.898 -2.447 1.00 94.44 291 PRO A N 1
ATOM 2135 C CA . PRO A 1 291 ? 15.600 -5.099 -3.570 1.00 94.44 291 PRO A CA 1
ATOM 2136 C C . PRO A 1 291 ? 16.053 -6.281 -4.438 1.00 94.44 291 PRO A C 1
ATOM 2138 O O . PRO A 1 291 ? 17.250 -6.463 -4.675 1.00 94.44 291 PRO A O 1
ATOM 2141 N N . GLY A 1 292 ? 15.107 -7.124 -4.851 1.00 93.50 292 GLY A N 1
ATOM 2142 C CA . GLY A 1 292 ? 15.385 -8.329 -5.638 1.00 93.50 292 GLY A CA 1
ATOM 2143 C C . GLY A 1 292 ? 15.797 -9.551 -4.825 1.00 93.50 292 GLY A C 1
ATOM 2144 O O . GLY A 1 292 ? 16.115 -10.585 -5.403 1.00 93.50 292 GLY A O 1
ATOM 2145 N N . THR A 1 293 ? 15.788 -9.466 -3.496 1.00 96.50 293 THR A N 1
ATOM 2146 C CA . THR A 1 293 ? 15.883 -10.654 -2.639 1.00 96.50 293 THR A CA 1
ATOM 2147 C C . THR A 1 293 ? 14.497 -11.207 -2.316 1.00 96.50 293 THR A C 1
ATOM 2149 O O . THR A 1 293 ? 13.515 -10.473 -2.215 1.00 96.50 293 THR A O 1
ATOM 2152 N N . VAL A 1 294 ? 14.409 -12.523 -2.167 1.00 98.06 294 VAL A N 1
ATOM 2153 C CA . VAL A 1 294 ? 13.177 -13.236 -1.822 1.00 98.06 294 VAL A CA 1
ATOM 2154 C C . VAL A 1 294 ? 13.488 -14.309 -0.795 1.00 98.06 294 VAL A C 1
ATOM 2156 O O . VAL A 1 294 ? 14.625 -14.775 -0.688 1.00 98.06 294 VAL A O 1
ATOM 2159 N N . GLY A 1 295 ? 12.477 -14.744 -0.054 1.00 96.75 295 GLY A N 1
ATOM 2160 C CA . GLY A 1 295 ? 12.670 -15.820 0.903 1.00 96.75 295 GLY A CA 1
ATOM 2161 C C . GLY A 1 295 ? 11.392 -16.263 1.583 1.00 96.75 295 GLY A C 1
ATOM 2162 O O . GLY A 1 295 ? 10.297 -15.811 1.261 1.00 96.75 295 GLY A O 1
ATOM 2163 N N . THR A 1 296 ? 11.559 -17.158 2.549 1.00 96.44 296 THR A N 1
ATOM 2164 C CA . THR A 1 296 ? 10.492 -17.590 3.447 1.00 96.44 296 THR A CA 1
ATOM 2165 C C . THR A 1 296 ? 10.987 -17.430 4.876 1.00 96.44 296 THR A C 1
ATOM 2167 O O . THR A 1 296 ? 12.057 -17.931 5.215 1.00 96.44 296 THR A O 1
ATOM 2170 N N . TYR A 1 297 ? 10.220 -16.739 5.712 1.00 95.56 297 TYR A N 1
ATOM 2171 C CA . TYR A 1 297 ? 10.494 -16.577 7.136 1.00 95.56 297 TYR A CA 1
ATOM 2172 C C . TYR A 1 297 ? 9.464 -17.356 7.950 1.00 95.56 297 TYR A C 1
ATOM 2174 O O . TYR A 1 297 ? 8.268 -17.207 7.733 1.00 95.56 297 TYR A O 1
ATOM 2182 N N . ALA A 1 298 ? 9.909 -18.187 8.888 1.00 92.31 298 ALA A N 1
ATOM 2183 C CA . ALA A 1 298 ? 9.023 -18.892 9.805 1.00 92.31 298 ALA A CA 1
ATOM 2184 C C . ALA A 1 298 ? 9.126 -18.243 11.196 1.00 92.31 298 ALA A C 1
ATOM 2186 O O . ALA A 1 298 ? 10.114 -18.496 11.895 1.00 92.31 298 ALA A O 1
ATOM 2187 N N . PRO A 1 299 ? 8.161 -17.398 11.606 1.00 89.00 299 PRO A N 1
ATOM 2188 C CA . PRO A 1 299 ? 8.149 -16.860 12.959 1.00 89.00 299 PRO A CA 1
ATOM 2189 C C . PRO A 1 299 ? 8.057 -18.005 13.983 1.00 89.00 299 PRO A C 1
ATOM 2191 O O . PRO A 1 299 ? 7.373 -19.001 13.728 1.00 89.00 299 PRO A O 1
ATOM 2194 N N . PRO A 1 300 ? 8.710 -17.898 15.156 1.00 85.88 300 PRO A N 1
ATOM 2195 C CA . PRO A 1 300 ? 8.622 -18.922 16.191 1.00 85.88 300 PRO A CA 1
ATOM 2196 C C . PRO A 1 300 ? 7.167 -19.229 16.572 1.00 85.88 300 PRO A C 1
ATOM 2198 O O . PRO A 1 300 ? 6.451 -18.364 17.069 1.00 85.88 300 PRO A O 1
ATOM 2201 N N . GLY A 1 301 ? 6.733 -20.470 16.335 1.00 83.94 301 GLY A N 1
ATOM 2202 C CA . GLY A 1 301 ? 5.365 -20.911 16.620 1.00 83.94 301 GLY A CA 1
ATOM 2203 C C . GLY A 1 301 ? 4.288 -20.359 15.677 1.00 83.94 301 GLY A C 1
ATOM 2204 O O . GLY A 1 301 ? 3.109 -20.524 15.979 1.00 83.94 301 GLY A O 1
ATOM 2205 N N . GLY A 1 302 ? 4.667 -19.720 14.565 1.00 85.62 302 GLY A N 1
ATOM 2206 C CA . GLY A 1 302 ? 3.739 -19.171 13.578 1.00 85.62 302 GLY A CA 1
ATOM 2207 C C . GLY A 1 302 ? 3.863 -19.801 12.189 1.00 85.62 302 GLY A C 1
ATOM 2208 O O . GLY A 1 302 ? 4.735 -20.629 11.917 1.00 85.62 302 GLY A O 1
ATOM 2209 N N . THR A 1 303 ? 2.949 -19.397 11.311 1.00 90.25 303 THR A N 1
ATOM 2210 C CA . THR A 1 303 ? 2.851 -19.847 9.920 1.00 90.25 303 THR A CA 1
ATOM 2211 C C . THR A 1 303 ? 3.958 -19.221 9.069 1.00 90.25 303 THR A C 1
ATOM 2213 O O . THR A 1 303 ? 4.309 -18.058 9.258 1.00 90.25 303 THR A O 1
ATOM 2216 N N . ALA A 1 304 ? 4.526 -19.980 8.130 1.00 93.56 304 ALA A N 1
ATOM 2217 C CA . ALA A 1 304 ? 5.613 -19.489 7.288 1.00 93.56 304 ALA A CA 1
ATOM 2218 C C . ALA A 1 304 ? 5.151 -18.362 6.345 1.00 93.56 304 ALA A C 1
ATOM 2220 O O . ALA A 1 304 ? 4.119 -18.473 5.684 1.00 93.56 304 ALA A O 1
ATOM 2221 N N . ILE A 1 305 ? 5.962 -17.310 6.254 1.00 95.75 305 ILE A N 1
ATOM 2222 C CA . ILE A 1 305 ? 5.720 -16.082 5.499 1.00 95.75 305 ILE A CA 1
ATOM 2223 C C . ILE A 1 305 ? 6.636 -16.065 4.274 1.00 95.75 305 ILE A C 1
ATOM 2225 O O . ILE A 1 305 ? 7.845 -15.846 4.428 1.00 95.75 305 ILE A O 1
ATOM 2229 N N . PRO A 1 306 ? 6.122 -16.292 3.054 1.00 97.19 306 PRO A N 1
ATOM 2230 C CA . PRO A 1 306 ? 6.888 -16.005 1.852 1.00 97.19 306 PRO A CA 1
ATOM 2231 C C . PRO A 1 306 ? 6.995 -14.487 1.673 1.00 97.19 306 PRO A C 1
ATOM 2233 O O . PRO A 1 306 ? 6.033 -13.761 1.916 1.00 97.19 306 PRO A O 1
ATOM 2236 N N . TRP A 1 307 ? 8.152 -13.990 1.247 1.00 98.12 307 TRP A N 1
ATOM 2237 C CA . TRP A 1 307 ? 8.380 -12.556 1.108 1.00 98.12 307 TRP A CA 1
ATOM 2238 C C . TRP A 1 307 ? 9.208 -12.188 -0.125 1.00 98.12 307 TRP A C 1
ATOM 2240 O O . TRP A 1 307 ? 10.017 -12.981 -0.618 1.00 98.12 307 TRP A O 1
ATOM 2250 N N . VAL A 1 308 ? 8.985 -10.966 -0.614 1.00 98.56 308 VAL A N 1
ATOM 2251 C CA . VAL A 1 308 ? 9.638 -10.368 -1.784 1.00 98.56 308 VAL A CA 1
ATOM 2252 C C . VAL A 1 308 ? 10.097 -8.953 -1.443 1.00 98.56 308 VAL A C 1
ATOM 2254 O O . VAL A 1 308 ? 9.285 -8.110 -1.072 1.00 98.56 308 VAL A O 1
ATOM 2257 N N . ALA A 1 309 ? 11.393 -8.678 -1.579 1.00 98.19 309 ALA A N 1
ATOM 2258 C CA . ALA A 1 309 ? 11.952 -7.341 -1.414 1.00 98.19 309 ALA A CA 1
ATOM 2259 C C . ALA A 1 309 ? 11.966 -6.571 -2.740 1.00 98.19 309 ALA A C 1
ATOM 2261 O O . ALA A 1 309 ? 12.391 -7.096 -3.771 1.00 98.19 309 ALA A O 1
ATOM 2262 N N . THR A 1 310 ? 11.574 -5.301 -2.698 1.00 96.12 310 THR A N 1
ATOM 2263 C CA . THR A 1 310 ? 11.527 -4.406 -3.862 1.00 96.12 310 THR A CA 1
ATOM 2264 C C . THR A 1 310 ? 12.014 -3.007 -3.503 1.00 96.12 310 THR A C 1
ATOM 2266 O O . THR A 1 310 ? 12.312 -2.717 -2.338 1.00 96.12 310 THR A O 1
ATOM 2269 N N . ASN A 1 311 ? 12.135 -2.142 -4.506 1.00 93.44 311 ASN A N 1
ATOM 2270 C CA . ASN A 1 311 ? 12.430 -0.736 -4.280 1.00 93.44 311 ASN A CA 1
ATOM 2271 C C . ASN A 1 311 ? 11.299 -0.040 -3.504 1.00 93.44 311 ASN A C 1
ATOM 2273 O O . ASN A 1 311 ? 10.234 -0.609 -3.263 1.00 93.44 311 ASN A O 1
ATOM 2277 N N . HIS A 1 312 ? 11.523 1.203 -3.074 1.00 92.12 312 HIS A N 1
ATOM 2278 C CA . HIS A 1 312 ? 10.399 2.011 -2.608 1.00 92.12 312 HIS A CA 1
ATOM 2279 C C . HIS A 1 312 ? 9.463 2.292 -3.799 1.00 92.12 312 HIS A C 1
ATOM 2281 O O . HIS A 1 312 ? 9.981 2.571 -4.884 1.00 92.12 312 HIS A O 1
ATOM 2287 N N . PRO A 1 313 ? 8.123 2.254 -3.645 1.00 92.25 313 PRO A N 1
ATOM 2288 C CA . PRO A 1 313 ? 7.228 2.269 -4.797 1.00 92.25 313 PRO A CA 1
ATOM 2289 C C . PRO A 1 313 ? 7.270 3.542 -5.644 1.00 92.25 313 PRO A C 1
ATOM 2291 O O . PRO A 1 313 ? 6.732 3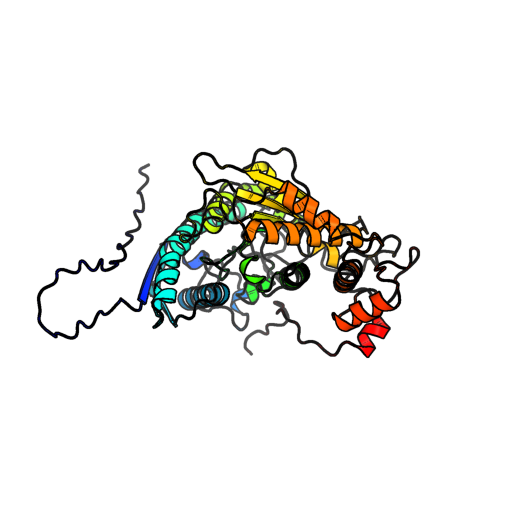.509 -6.740 1.00 92.25 313 PRO A O 1
ATOM 2294 N N . ASP A 1 314 ? 7.891 4.633 -5.185 1.00 86.44 314 ASP A N 1
ATOM 2295 C CA . ASP A 1 314 ? 8.071 5.873 -5.953 1.00 86.44 314 ASP A CA 1
ATOM 2296 C C . ASP A 1 314 ? 9.510 6.113 -6.448 1.00 86.44 314 ASP A C 1
ATOM 2298 O O . ASP A 1 314 ? 9.742 7.130 -7.098 1.00 86.44 314 ASP A O 1
ATOM 2302 N N . VAL A 1 315 ? 10.475 5.215 -6.191 1.00 84.69 315 VAL A N 1
ATOM 2303 C CA . VAL A 1 315 ? 11.900 5.514 -6.441 1.00 84.69 315 VAL A CA 1
ATOM 2304 C C . VAL A 1 315 ? 12.162 5.906 -7.896 1.00 84.69 315 VAL A C 1
ATOM 2306 O O . VAL A 1 315 ? 12.849 6.892 -8.161 1.00 84.69 315 VAL A O 1
ATOM 2309 N N . THR A 1 316 ? 11.558 5.181 -8.842 1.00 83.25 316 THR A N 1
ATOM 2310 C CA . THR A 1 316 ? 11.800 5.363 -10.275 1.00 83.25 316 THR A CA 1
ATOM 2311 C C . THR A 1 316 ? 11.263 6.702 -10.760 1.00 83.25 316 THR A C 1
ATOM 2313 O O . THR A 1 316 ? 11.900 7.338 -11.591 1.00 83.25 316 THR A O 1
ATOM 2316 N N . THR A 1 317 ? 10.199 7.214 -10.130 1.00 81.94 317 THR A N 1
ATOM 2317 C CA . THR A 1 317 ? 9.566 8.506 -10.455 1.00 81.94 317 THR A CA 1
ATOM 2318 C C . THR A 1 317 ? 10.483 9.715 -10.276 1.00 81.94 317 THR A C 1
ATOM 2320 O O . THR A 1 317 ? 10.227 10.783 -10.840 1.00 81.94 317 THR A O 1
ATOM 2323 N N . TYR A 1 318 ? 11.561 9.550 -9.507 1.00 80.44 318 TYR A N 1
ATOM 2324 C CA . TYR A 1 318 ? 12.582 10.564 -9.262 1.00 80.44 318 TYR A CA 1
ATOM 2325 C C . TYR A 1 318 ? 13.877 10.321 -10.047 1.00 80.44 318 TYR A C 1
ATOM 2327 O O . TYR A 1 318 ? 14.796 11.134 -9.956 1.00 80.44 318 TYR A O 1
ATOM 2335 N N . GLN A 1 319 ? 13.958 9.243 -10.827 1.00 84.88 319 GLN A N 1
ATOM 2336 C CA . GLN A 1 319 ? 15.149 8.862 -11.579 1.00 84.88 319 GLN A CA 1
ATOM 2337 C C . GLN A 1 319 ? 15.062 9.286 -13.045 1.00 84.88 319 GLN A C 1
ATOM 2339 O O . GLN A 1 319 ? 13.986 9.445 -13.625 1.00 84.88 319 GLN A O 1
ATOM 2344 N N . SER A 1 320 ? 16.228 9.475 -13.653 1.00 85.69 320 SER A N 1
ATOM 2345 C CA . SER A 1 320 ? 16.385 9.722 -15.086 1.00 85.69 320 SER A CA 1
ATOM 2346 C C . SER A 1 320 ? 17.128 8.567 -15.756 1.00 85.69 320 SER A C 1
ATOM 2348 O O . SER A 1 320 ? 17.621 7.647 -15.099 1.00 85.69 320 SER A O 1
ATOM 2350 N N . CYS A 1 321 ? 17.188 8.589 -17.087 1.00 87.81 321 CYS A N 1
ATOM 2351 C CA . CYS A 1 321 ? 18.026 7.651 -17.824 1.00 87.81 321 CYS A CA 1
ATOM 2352 C C . CYS A 1 321 ? 19.520 7.899 -17.542 1.00 87.81 321 CYS A C 1
ATOM 2354 O O . CYS A 1 321 ? 19.918 9.053 -17.366 1.00 87.81 321 CYS A O 1
ATOM 2356 N N . PRO A 1 322 ? 20.369 6.853 -17.565 1.00 82.75 322 PRO A N 1
ATOM 2357 C CA . PRO A 1 322 ? 21.807 7.023 -17.401 1.00 82.75 322 PRO A CA 1
ATOM 2358 C C . PRO A 1 322 ? 22.387 8.030 -18.407 1.00 82.75 322 PRO A C 1
ATOM 2360 O O . PRO A 1 322 ? 22.219 7.873 -19.617 1.00 82.75 322 PRO A O 1
ATOM 2363 N N . GLY A 1 323 ? 23.111 9.036 -17.910 1.00 76.75 323 GLY A N 1
ATOM 2364 C CA . GLY A 1 323 ? 23.747 10.068 -18.739 1.00 76.75 323 GLY A CA 1
ATOM 2365 C C . GLY A 1 323 ? 22.865 11.279 -19.050 1.00 76.75 323 GLY A C 1
ATOM 2366 O O . GLY A 1 323 ? 23.374 12.283 -19.554 1.00 76.75 323 GLY A O 1
ATOM 2367 N N . ASP A 1 324 ? 21.580 11.238 -18.695 1.00 80.56 324 ASP A N 1
ATOM 2368 C CA . ASP A 1 324 ? 20.750 12.434 -18.674 1.00 80.56 324 ASP A CA 1
ATOM 2369 C C . ASP A 1 324 ? 21.122 13.232 -17.428 1.00 80.56 324 ASP A C 1
ATOM 2371 O O . ASP A 1 324 ? 20.994 12.740 -16.312 1.00 80.56 324 ASP A O 1
ATOM 2375 N N . THR A 1 325 ? 21.633 14.456 -17.602 1.00 62.38 325 THR A N 1
ATOM 2376 C CA . THR A 1 325 ? 22.008 15.302 -16.466 1.00 62.38 325 THR A CA 1
ATOM 2377 C C . THR A 1 325 ? 20.797 15.427 -15.546 1.00 62.38 325 THR A C 1
ATOM 2379 O O . THR A 1 325 ? 19.767 15.933 -16.015 1.00 62.38 325 THR A O 1
ATOM 2382 N N . PRO A 1 326 ? 20.886 15.025 -14.262 1.00 53.28 326 PRO A N 1
ATOM 2383 C CA . PRO A 1 326 ? 19.819 15.280 -13.321 1.00 53.28 326 PRO A CA 1
ATOM 2384 C C . PRO A 1 326 ? 19.617 16.780 -13.334 1.00 53.28 326 PRO A C 1
ATOM 2386 O O . PRO A 1 326 ? 20.498 17.553 -12.940 1.00 53.28 326 PRO A O 1
ATOM 2389 N N . LYS A 1 327 ? 18.470 17.228 -13.833 1.00 47.62 327 LYS A N 1
ATOM 2390 C CA . LYS A 1 327 ? 18.033 18.551 -13.458 1.00 47.62 327 LYS A CA 1
ATOM 2391 C C . LYS A 1 327 ? 17.811 18.453 -11.962 1.00 47.62 327 LYS A C 1
ATOM 2393 O O . LYS A 1 327 ? 16.849 17.845 -11.506 1.00 47.62 327 LYS A O 1
ATOM 2398 N N . SER A 1 328 ? 18.749 19.009 -11.211 1.00 41.22 328 SER A N 1
ATOM 2399 C CA . SER A 1 328 ? 18.596 19.371 -9.814 1.00 41.22 328 SER A CA 1
ATOM 2400 C C . SER A 1 328 ? 17.461 20.391 -9.704 1.00 41.22 328 SER A C 1
ATOM 2402 O O . SER A 1 328 ? 17.667 21.564 -9.422 1.00 41.22 328 SER A O 1
ATOM 2404 N N . GLU A 1 329 ? 16.231 19.979 -9.988 1.00 43.22 329 GLU A N 1
ATOM 2405 C CA . GLU A 1 329 ? 15.070 20.850 -9.951 1.00 43.22 329 GLU A CA 1
ATOM 2406 C C . GLU A 1 329 ? 14.342 20.638 -8.627 1.00 43.22 329 GLU A C 1
ATOM 2408 O O . GLU A 1 329 ? 13.391 19.879 -8.485 1.00 43.22 329 GLU A O 1
ATOM 2413 N N . GLY A 1 330 ? 14.875 21.343 -7.629 1.00 36.53 330 GLY A N 1
ATOM 2414 C CA . GLY A 1 330 ? 14.116 22.361 -6.913 1.00 36.53 330 GLY A CA 1
ATOM 2415 C C . GLY A 1 330 ? 12.713 21.980 -6.448 1.00 36.53 330 GLY A C 1
ATOM 2416 O O . GLY A 1 330 ? 11.717 22.341 -7.069 1.00 36.53 330 GLY A O 1
ATOM 2417 N N . LYS A 1 331 ? 12.628 21.475 -5.219 1.00 35.34 331 LYS A N 1
ATOM 2418 C CA . LYS A 1 331 ? 11.716 22.097 -4.256 1.00 35.34 331 LYS A CA 1
ATOM 2419 C C . LYS A 1 331 ? 12.583 22.900 -3.296 1.00 35.34 331 LYS A C 1
ATOM 2421 O O . LYS A 1 331 ? 13.442 22.328 -2.641 1.00 35.34 331 LYS A O 1
ATOM 2426 N N . ALA A 1 332 ? 12.355 24.210 -3.214 1.00 34.53 332 ALA A N 1
ATOM 2427 C CA . ALA A 1 332 ? 13.048 25.104 -2.279 1.00 34.53 332 ALA A CA 1
ATOM 2428 C C . ALA A 1 332 ? 12.845 24.715 -0.794 1.00 34.53 332 ALA A C 1
ATOM 2430 O O . ALA A 1 332 ? 13.530 25.243 0.077 1.00 34.53 332 ALA A O 1
ATOM 2431 N N . ASP A 1 333 ? 11.965 23.742 -0.531 1.00 36.75 333 ASP A N 1
ATOM 2432 C CA . ASP A 1 333 ? 11.569 23.294 0.803 1.00 36.75 333 ASP A CA 1
ATOM 2433 C C . ASP A 1 333 ? 11.891 21.804 1.050 1.00 36.75 333 ASP A C 1
ATOM 2435 O O . ASP A 1 333 ? 11.630 21.290 2.136 1.00 36.75 333 ASP A O 1
ATOM 2439 N N . ALA A 1 334 ? 12.433 21.090 0.054 1.00 37.03 334 ALA A N 1
ATOM 2440 C CA . ALA A 1 334 ? 12.853 19.698 0.192 1.00 37.03 334 ALA A CA 1
ATOM 2441 C C . ALA A 1 334 ? 14.377 19.653 0.113 1.00 37.03 334 ALA A C 1
ATOM 2443 O O . ALA A 1 334 ? 14.964 20.090 -0.879 1.00 37.03 334 ALA A O 1
ATOM 2444 N N . ALA A 1 335 ? 15.027 19.132 1.153 1.00 32.75 335 ALA A N 1
ATOM 2445 C CA . ALA A 1 335 ? 16.451 18.838 1.070 1.00 32.75 335 ALA A CA 1
ATOM 2446 C C . ALA A 1 335 ? 16.698 17.964 -0.177 1.00 32.75 335 ALA A C 1
ATOM 2448 O O . ALA A 1 335 ? 15.871 17.105 -0.484 1.00 32.75 335 ALA A O 1
ATOM 2449 N N . PRO A 1 336 ? 17.775 18.177 -0.943 1.00 33.19 336 PRO A N 1
ATOM 2450 C CA . PRO A 1 336 ? 18.030 17.405 -2.147 1.00 33.19 336 PRO A CA 1
ATOM 2451 C C . PRO A 1 336 ? 18.394 15.972 -1.747 1.00 33.19 336 PRO A C 1
ATOM 2453 O O . PRO A 1 336 ? 19.551 15.681 -1.456 1.00 33.19 336 PRO A O 1
ATOM 2456 N N . VAL A 1 337 ? 17.423 15.060 -1.733 1.00 39.03 337 VAL A N 1
ATOM 2457 C CA . VAL A 1 337 ? 17.743 13.642 -1.896 1.00 39.03 337 VAL A CA 1
ATOM 2458 C C . VAL A 1 337 ? 17.971 13.456 -3.383 1.00 39.03 337 VAL A C 1
ATOM 2460 O O . VAL A 1 337 ? 17.042 13.270 -4.163 1.00 39.03 337 VAL A O 1
ATOM 2463 N N . ALA A 1 338 ? 19.228 13.613 -3.784 1.00 39.41 338 ALA A N 1
ATOM 2464 C CA . ALA A 1 338 ? 19.670 13.088 -5.055 1.00 39.41 338 ALA A CA 1
ATOM 2465 C C . ALA A 1 338 ? 19.556 11.565 -4.940 1.00 39.41 338 ALA A C 1
ATOM 2467 O O . ALA A 1 338 ? 20.342 10.939 -4.231 1.00 39.41 338 ALA A O 1
ATOM 2468 N N . TYR A 1 339 ? 18.567 10.965 -5.599 1.00 49.97 339 TYR A N 1
ATOM 2469 C CA . TYR A 1 339 ? 18.736 9.592 -6.051 1.00 49.97 339 TYR A CA 1
ATOM 2470 C C . TYR A 1 339 ? 19.888 9.661 -7.058 1.00 49.97 339 TYR A C 1
ATOM 2472 O O . TYR A 1 339 ? 19.711 10.115 -8.180 1.00 49.97 339 TYR A O 1
ATOM 2480 N N . THR A 1 340 ? 21.108 9.391 -6.592 1.00 44.56 340 THR A N 1
ATOM 2481 C CA . THR A 1 340 ? 22.353 9.591 -7.358 1.00 44.56 340 THR A CA 1
ATOM 2482 C C . THR A 1 340 ? 22.602 8.503 -8.388 1.00 44.56 340 THR A C 1
ATOM 2484 O O . THR A 1 340 ? 23.539 8.587 -9.180 1.00 44.56 340 THR A O 1
ATOM 2487 N N . ASP A 1 341 ? 21.776 7.471 -8.353 1.00 59.19 341 ASP A N 1
ATOM 2488 C CA . ASP A 1 341 ? 21.967 6.255 -9.101 1.00 59.19 341 ASP A CA 1
ATOM 2489 C C . ASP A 1 341 ? 20.933 6.333 -10.228 1.00 59.19 341 ASP A C 1
ATOM 2491 O O . ASP A 1 341 ? 19.840 5.793 -10.094 1.00 59.19 341 ASP A O 1
ATOM 2495 N N . ASP A 1 342 ? 21.225 7.110 -11.284 1.00 67.44 342 ASP A N 1
ATOM 2496 C CA . ASP A 1 342 ? 20.396 7.283 -12.495 1.00 67.44 342 ASP A CA 1
ATOM 2497 C C . ASP A 1 342 ? 20.241 5.943 -13.240 1.00 67.44 342 ASP A C 1
ATOM 2499 O O . ASP A 1 342 ? 20.780 5.723 -14.324 1.00 67.44 342 ASP A O 1
ATOM 2503 N N . ASN A 1 343 ? 19.548 4.999 -12.610 1.00 82.38 343 ASN A N 1
ATOM 2504 C CA . ASN A 1 343 ? 19.439 3.602 -12.998 1.00 82.38 343 ASN A CA 1
ATOM 2505 C C . ASN A 1 343 ? 17.976 3.211 -13.229 1.00 82.38 343 ASN A C 1
ATOM 2507 O O . ASN A 1 343 ? 17.568 2.075 -12.983 1.00 82.38 343 ASN A O 1
ATOM 2511 N N . LEU A 1 344 ? 17.212 4.173 -13.753 1.00 89.38 344 LEU A N 1
ATOM 2512 C CA . LEU A 1 344 ? 15.771 4.113 -13.972 1.00 89.38 344 LEU A CA 1
ATOM 2513 C C . LEU A 1 344 ? 15.303 2.777 -14.566 1.00 89.38 344 LEU A C 1
ATOM 2515 O O . LEU A 1 344 ? 14.370 2.161 -14.064 1.00 89.38 344 LEU A O 1
ATOM 2519 N N . VAL A 1 345 ? 15.963 2.291 -15.621 1.00 93.31 345 VAL A N 1
ATOM 2520 C CA . VAL A 1 345 ? 15.570 1.029 -16.273 1.00 93.31 345 VAL A CA 1
ATOM 2521 C C . VAL A 1 345 ? 15.796 -0.177 -15.360 1.00 93.31 345 VAL A C 1
ATOM 2523 O O . VAL A 1 345 ? 14.969 -1.086 -15.341 1.00 93.31 345 VAL A O 1
ATOM 2526 N N . ALA A 1 346 ? 16.906 -0.229 -14.621 1.00 92.56 346 ALA A N 1
ATOM 2527 C CA . ALA A 1 346 ? 17.193 -1.373 -13.760 1.00 92.56 346 ALA A CA 1
ATOM 2528 C C . ALA A 1 346 ? 16.261 -1.417 -12.545 1.00 92.56 346 ALA A C 1
ATOM 2530 O O . ALA A 1 346 ? 15.810 -2.502 -12.176 1.00 92.56 346 ALA A O 1
ATOM 2531 N N . ASP A 1 347 ? 15.941 -0.259 -11.968 1.00 92.75 347 ASP A N 1
ATOM 2532 C CA . ASP A 1 347 ? 14.999 -0.167 -10.855 1.00 92.75 347 ASP A CA 1
ATOM 2533 C C . ASP A 1 347 ? 13.561 -0.446 -11.295 1.00 92.75 347 ASP A C 1
ATOM 2535 O O . ASP A 1 347 ? 12.824 -1.126 -10.581 1.00 92.75 347 ASP A O 1
ATOM 2539 N N . GLU A 1 348 ? 13.191 -0.064 -12.518 1.00 95.25 348 GLU A N 1
ATOM 2540 C CA . GLU A 1 348 ? 11.893 -0.430 -13.082 1.00 95.25 348 GLU A CA 1
ATOM 2541 C C . GLU A 1 348 ? 11.784 -1.938 -13.343 1.00 95.25 348 GLU A C 1
ATOM 2543 O O . GLU A 1 348 ? 10.785 -2.584 -13.024 1.00 95.25 348 GLU A O 1
ATOM 2548 N N . LEU A 1 349 ? 12.849 -2.546 -13.876 1.00 96.62 349 LEU A N 1
ATOM 2549 C CA . LEU A 1 349 ? 12.925 -3.999 -14.004 1.00 96.62 349 LEU A CA 1
ATOM 2550 C C . LEU A 1 349 ? 12.817 -4.684 -12.640 1.00 96.62 349 LEU A C 1
ATOM 2552 O O . LEU A 1 349 ? 12.195 -5.743 -12.553 1.00 96.62 349 LEU A O 1
ATOM 2556 N N . MET A 1 350 ? 13.415 -4.114 -11.592 1.00 96.31 350 MET A N 1
ATOM 2557 C CA . MET A 1 350 ? 13.328 -4.654 -10.239 1.00 96.31 350 MET A CA 1
ATOM 2558 C C . MET A 1 350 ? 11.881 -4.683 -9.741 1.00 96.31 350 MET A C 1
ATOM 2560 O O . MET A 1 350 ? 11.408 -5.740 -9.318 1.00 96.31 350 MET A O 1
ATOM 2564 N N . ASP A 1 351 ? 11.165 -3.568 -9.872 1.00 97.25 351 ASP A N 1
ATOM 2565 C CA . ASP A 1 351 ? 9.769 -3.453 -9.447 1.00 97.25 351 ASP A CA 1
ATOM 2566 C C . ASP A 1 351 ? 8.851 -4.407 -10.217 1.00 97.25 351 ASP A C 1
ATOM 2568 O O . ASP A 1 351 ? 8.076 -5.153 -9.614 1.00 97.25 351 ASP A O 1
ATOM 2572 N N . LEU A 1 352 ? 8.990 -4.474 -11.546 1.00 98.44 352 LEU A N 1
ATOM 2573 C CA . LEU A 1 352 ? 8.213 -5.391 -12.387 1.00 98.44 352 LEU A CA 1
ATOM 2574 C C . LEU A 1 352 ? 8.491 -6.863 -12.046 1.00 98.44 352 LEU A C 1
ATOM 2576 O O . LEU A 1 352 ? 7.572 -7.687 -12.002 1.00 98.44 352 LEU A O 1
ATOM 2580 N N . ARG A 1 353 ? 9.750 -7.222 -11.767 1.00 98.44 353 ARG A N 1
ATOM 2581 C CA . ARG A 1 353 ? 10.121 -8.586 -11.358 1.00 98.44 353 ARG A CA 1
ATOM 2582 C C . ARG A 1 353 ? 9.547 -8.936 -9.993 1.00 98.44 353 ARG A C 1
ATOM 2584 O O . ARG A 1 353 ? 8.974 -10.018 -9.851 1.00 98.44 353 ARG A O 1
ATOM 2591 N N . ALA A 1 354 ? 9.667 -8.037 -9.020 1.00 98.25 354 ALA A N 1
ATOM 2592 C CA . ALA A 1 354 ? 9.154 -8.236 -7.672 1.00 98.25 354 ALA A CA 1
ATOM 2593 C C . ALA A 1 354 ? 7.622 -8.339 -7.656 1.00 98.25 354 ALA A C 1
ATOM 2595 O O . ALA A 1 354 ? 7.082 -9.300 -7.110 1.00 98.25 354 ALA A O 1
ATOM 2596 N N . ALA A 1 355 ? 6.916 -7.426 -8.330 1.00 98.50 355 ALA A N 1
ATOM 2597 C CA . ALA A 1 355 ? 5.460 -7.463 -8.464 1.00 98.50 355 ALA A CA 1
ATOM 2598 C C . ALA A 1 355 ? 4.982 -8.747 -9.165 1.00 98.50 355 ALA A C 1
ATOM 2600 O O . ALA A 1 355 ? 4.005 -9.379 -8.754 1.00 98.50 355 ALA A O 1
ATOM 2601 N N . CYS A 1 356 ? 5.696 -9.188 -10.205 1.00 98.69 356 CYS A N 1
ATOM 2602 C CA . CYS A 1 356 ? 5.414 -10.455 -10.871 1.00 98.69 356 CYS A CA 1
ATOM 2603 C C . CYS A 1 356 ? 5.608 -11.653 -9.928 1.00 98.69 356 CYS A C 1
ATOM 2605 O O . CYS A 1 356 ? 4.745 -12.534 -9.889 1.00 98.69 356 CYS A O 1
ATOM 2607 N N . ALA A 1 357 ? 6.696 -11.685 -9.152 1.00 98.50 357 ALA A N 1
ATOM 2608 C CA . ALA A 1 357 ? 6.957 -12.763 -8.203 1.00 98.50 357 ALA A CA 1
ATOM 2609 C C . ALA A 1 357 ? 5.879 -12.795 -7.112 1.00 98.50 357 ALA A C 1
ATOM 2611 O O . ALA A 1 357 ? 5.330 -13.857 -6.819 1.00 98.50 357 ALA A O 1
ATOM 2612 N N . LEU A 1 358 ? 5.500 -11.622 -6.594 1.00 98.06 358 LEU A N 1
ATOM 2613 C CA . LEU A 1 358 ? 4.421 -11.457 -5.625 1.00 98.06 358 LEU A CA 1
ATOM 2614 C C . LEU A 1 358 ? 3.103 -12.042 -6.145 1.00 98.06 358 LEU A C 1
ATOM 2616 O O . LEU A 1 358 ? 2.460 -12.824 -5.446 1.00 98.06 358 LEU A O 1
ATOM 2620 N N . ARG A 1 359 ? 2.740 -11.743 -7.400 1.00 97.88 359 ARG A N 1
ATOM 2621 C CA . ARG A 1 359 ? 1.560 -12.315 -8.067 1.00 97.88 359 ARG A CA 1
ATOM 2622 C C . ARG A 1 359 ? 1.609 -13.841 -8.125 1.00 97.88 359 ARG A C 1
ATOM 2624 O O . ARG A 1 359 ? 0.607 -14.489 -7.834 1.00 97.88 359 ARG A O 1
ATOM 2631 N N . LEU A 1 360 ? 2.745 -14.419 -8.527 1.00 97.75 360 LEU A N 1
ATOM 2632 C CA . LEU A 1 360 ? 2.893 -15.875 -8.652 1.00 97.75 360 LEU A CA 1
ATOM 2633 C C . LEU A 1 360 ? 2.773 -16.575 -7.294 1.00 97.75 360 LEU A C 1
ATOM 2635 O O . LEU A 1 360 ? 2.099 -17.599 -7.194 1.00 97.75 360 LEU A O 1
ATOM 2639 N N . ILE A 1 361 ? 3.377 -16.005 -6.250 1.00 96.62 361 ILE A N 1
ATOM 2640 C CA . ILE A 1 361 ? 3.316 -16.549 -4.889 1.00 96.62 361 ILE A CA 1
ATOM 2641 C C . ILE A 1 361 ? 1.889 -16.440 -4.329 1.00 96.62 361 ILE A C 1
ATOM 2643 O O . ILE A 1 361 ? 1.362 -17.418 -3.802 1.00 96.62 361 ILE A O 1
ATOM 2647 N N . ALA A 1 362 ? 1.240 -15.283 -4.485 1.00 95.00 362 ALA A N 1
ATOM 2648 C CA . ALA A 1 362 ? -0.121 -15.041 -4.000 1.00 95.00 362 ALA A CA 1
ATOM 2649 C C . ALA A 1 362 ? -1.184 -15.895 -4.712 1.00 95.00 362 ALA A C 1
ATOM 2651 O O . ALA A 1 362 ? -2.209 -16.242 -4.121 1.00 95.00 362 ALA A O 1
ATOM 2652 N N . ALA A 1 363 ? -0.968 -16.227 -5.989 1.00 93.31 363 ALA A N 1
ATOM 2653 C CA . ALA A 1 363 ? -1.889 -17.055 -6.763 1.00 93.31 363 ALA A CA 1
ATOM 2654 C C . ALA A 1 363 ? -1.913 -18.518 -6.290 1.00 93.31 363 ALA A C 1
ATOM 2656 O O . ALA A 1 363 ? -2.960 -19.161 -6.378 1.00 93.31 363 ALA A O 1
ATOM 2657 N N . SER A 1 364 ? -0.791 -19.016 -5.759 1.00 88.00 364 SER A N 1
ATOM 2658 C CA . SER A 1 364 ? -0.649 -20.402 -5.305 1.00 88.00 364 SER A CA 1
ATOM 2659 C C . SER A 1 364 ? 0.139 -20.496 -3.987 1.00 88.00 364 SER A C 1
ATOM 2661 O O . SER A 1 364 ? 1.274 -20.998 -3.984 1.00 88.00 364 SER A O 1
ATOM 2663 N N . PRO A 1 365 ? -0.443 -20.045 -2.854 1.00 86.62 365 PRO A N 1
ATOM 2664 C CA . PRO A 1 365 ? 0.238 -20.037 -1.562 1.00 86.62 365 PRO A CA 1
ATOM 2665 C C . PRO A 1 365 ? 0.797 -21.417 -1.199 1.00 86.62 365 PRO A C 1
ATOM 2667 O O . PRO A 1 365 ? 0.090 -22.424 -1.216 1.00 86.62 365 PRO A O 1
ATOM 2670 N N . GLY A 1 366 ? 2.097 -21.467 -0.907 1.00 85.19 366 GLY A N 1
ATOM 2671 C CA . GLY A 1 366 ? 2.798 -22.667 -0.440 1.00 85.19 366 GLY A CA 1
ATOM 2672 C C . GLY A 1 366 ? 3.195 -23.647 -1.545 1.00 85.19 366 GLY A C 1
ATOM 2673 O O . GLY A 1 366 ? 3.918 -24.601 -1.269 1.00 85.19 366 GLY A O 1
ATOM 2674 N N . GLN A 1 367 ? 2.772 -23.413 -2.791 1.00 89.81 367 GLN A N 1
ATOM 2675 C CA . GLN A 1 367 ? 3.114 -24.270 -3.932 1.00 89.81 367 GLN A CA 1
ATOM 2676 C C . GLN A 1 367 ? 4.310 -23.743 -4.728 1.00 89.81 367 GLN A C 1
ATOM 2678 O O . GLN A 1 367 ? 5.049 -24.527 -5.320 1.00 89.81 367 GLN A O 1
ATOM 2683 N N . VAL A 1 368 ? 4.509 -22.423 -4.746 1.00 93.25 368 VAL A N 1
ATOM 2684 C CA . VAL A 1 368 ? 5.594 -21.769 -5.486 1.00 93.25 368 VAL A CA 1
ATOM 2685 C C . VAL A 1 368 ? 6.657 -21.290 -4.505 1.00 93.25 368 VAL A C 1
ATOM 2687 O O . VAL A 1 368 ? 6.359 -20.545 -3.570 1.00 93.25 368 VAL A O 1
ATOM 2690 N N . LYS A 1 369 ? 7.914 -21.700 -4.716 1.00 95.38 369 LYS A N 1
ATOM 2691 C CA . LYS A 1 369 ? 9.036 -21.169 -3.936 1.00 95.38 369 LYS A CA 1
ATOM 2692 C C . LYS A 1 369 ? 9.328 -19.730 -4.375 1.00 95.38 369 LYS A C 1
ATOM 2694 O O . LYS A 1 369 ? 9.367 -19.479 -5.580 1.00 95.38 369 LYS A O 1
ATOM 2699 N N . PRO A 1 370 ? 9.611 -18.803 -3.444 1.00 97.44 370 PRO A N 1
ATOM 2700 C CA . PRO A 1 370 ? 9.866 -17.408 -3.798 1.00 97.44 370 PRO A CA 1
ATOM 2701 C C . PRO A 1 370 ? 10.993 -17.215 -4.826 1.00 97.44 370 PRO A C 1
ATOM 2703 O O . PRO A 1 370 ? 10.839 -16.417 -5.747 1.00 97.44 370 PRO A O 1
ATOM 2706 N N . GLN A 1 371 ? 12.082 -17.991 -4.731 1.00 98.00 371 GLN A N 1
ATOM 2707 C CA . GLN A 1 371 ? 13.183 -17.922 -5.701 1.00 98.00 371 GLN A CA 1
ATOM 2708 C C . GLN A 1 371 ? 12.759 -18.375 -7.104 1.00 98.00 371 GLN A C 1
ATOM 2710 O O . GLN A 1 371 ? 13.051 -17.684 -8.074 1.00 98.00 371 GLN A O 1
ATOM 2715 N N . ASP A 1 372 ? 12.003 -19.471 -7.213 1.00 98.25 372 ASP A N 1
ATOM 2716 C CA . ASP A 1 372 ? 11.515 -19.969 -8.505 1.00 98.25 372 ASP A CA 1
ATOM 2717 C C . ASP A 1 372 ? 10.593 -18.934 -9.182 1.00 98.25 372 ASP A C 1
ATOM 2719 O O . ASP A 1 372 ? 10.664 -18.730 -10.398 1.00 98.25 372 ASP A O 1
ATOM 2723 N N . ALA A 1 373 ? 9.759 -18.240 -8.392 1.00 98.19 373 ALA A N 1
ATOM 2724 C CA . ALA A 1 373 ? 8.914 -17.147 -8.873 1.00 98.19 373 ALA A CA 1
ATOM 2725 C C . ALA A 1 373 ? 9.746 -15.967 -9.395 1.00 98.19 373 ALA A C 1
ATOM 2727 O O . ALA A 1 373 ? 9.489 -15.476 -10.497 1.00 98.19 373 ALA A O 1
ATOM 2728 N N . LEU A 1 374 ? 10.754 -15.526 -8.635 1.00 98.19 374 LEU A N 1
ATOM 2729 C CA . LEU A 1 374 ? 11.628 -14.429 -9.045 1.00 98.19 374 LEU A CA 1
ATOM 2730 C C . LEU A 1 374 ? 12.406 -14.775 -10.321 1.00 98.19 374 LEU A C 1
ATOM 2732 O O . LEU A 1 374 ? 12.422 -13.976 -11.257 1.00 98.19 374 LEU A O 1
ATOM 2736 N N . ASP A 1 375 ? 12.978 -15.977 -10.400 1.00 98.12 375 ASP A N 1
ATOM 2737 C CA . ASP A 1 375 ? 13.724 -16.448 -11.569 1.00 98.12 375 ASP A CA 1
ATOM 2738 C C . ASP A 1 375 ? 12.828 -16.519 -12.811 1.00 98.12 375 ASP A C 1
ATOM 2740 O O . ASP A 1 375 ? 13.247 -16.174 -13.920 1.00 98.12 375 ASP A O 1
ATOM 2744 N N . GLN A 1 376 ? 11.573 -16.954 -12.647 1.00 97.44 376 GLN A N 1
ATOM 2745 C CA . GLN A 1 376 ? 10.584 -16.929 -13.722 1.00 97.44 376 GLN A CA 1
ATOM 2746 C C . GLN A 1 376 ? 10.290 -15.504 -14.188 1.00 97.44 376 GLN A C 1
ATOM 2748 O O . GLN A 1 376 ? 10.277 -15.243 -15.392 1.00 97.44 376 GLN A O 1
ATOM 2753 N N . CYS A 1 377 ? 10.081 -14.583 -13.255 1.00 98.19 377 CYS A N 1
ATOM 2754 C CA . CYS A 1 377 ? 9.788 -13.195 -13.571 1.00 98.19 377 CYS A CA 1
ATOM 2755 C C . CYS A 1 377 ? 10.984 -12.468 -14.196 1.00 98.19 377 CYS A C 1
ATOM 2757 O O . CYS A 1 377 ? 10.783 -11.666 -15.104 1.00 98.19 377 CYS A O 1
ATOM 2759 N N . ALA A 1 378 ? 12.221 -12.797 -13.816 1.00 97.31 378 ALA A N 1
ATOM 2760 C CA . ALA A 1 378 ? 13.430 -12.236 -14.419 1.00 97.31 378 ALA A CA 1
ATOM 2761 C C . ALA A 1 378 ? 13.579 -12.582 -15.912 1.00 97.31 378 ALA A C 1
ATOM 2763 O O . ALA A 1 378 ? 14.096 -11.767 -16.674 1.00 97.31 378 ALA A O 1
ATOM 2764 N N . ARG A 1 379 ? 13.080 -13.750 -16.347 1.00 96.25 379 ARG A N 1
ATOM 2765 C CA . ARG A 1 379 ? 13.053 -14.142 -17.771 1.00 96.25 379 ARG A CA 1
ATOM 2766 C C . ARG A 1 379 ? 12.017 -13.374 -18.593 1.00 96.25 379 ARG A C 1
ATOM 2768 O O . ARG A 1 379 ? 12.174 -13.264 -19.800 1.00 96.25 379 ARG A O 1
ATOM 2775 N N . ILE A 1 380 ? 10.949 -12.897 -17.954 1.00 96.62 380 ILE A N 1
ATOM 2776 C CA . ILE A 1 380 ? 9.840 -12.184 -18.607 1.00 96.62 380 ILE A CA 1
ATOM 2777 C C . ILE A 1 380 ? 10.124 -10.679 -18.628 1.00 96.62 380 ILE A C 1
ATOM 2779 O O . ILE A 1 380 ? 9.914 -10.007 -19.634 1.00 96.62 380 ILE A O 1
ATOM 2783 N N . TRP A 1 381 ? 10.606 -10.142 -17.513 1.00 97.50 381 TRP A N 1
ATOM 2784 C CA . TRP A 1 381 ? 10.868 -8.722 -17.324 1.00 97.50 381 TRP A CA 1
ATOM 2785 C C . TRP A 1 381 ? 12.358 -8.465 -17.514 1.00 97.50 381 TRP A C 1
ATOM 2787 O O . TRP A 1 381 ? 13.153 -8.514 -16.576 1.00 97.50 381 TRP A O 1
ATOM 2797 N N . CYS A 1 382 ? 12.744 -8.240 -18.763 1.00 94.75 382 CYS A N 1
ATOM 2798 C CA . CYS A 1 382 ? 14.112 -7.985 -19.201 1.00 94.75 382 CYS A CA 1
ATOM 2799 C C . CYS A 1 382 ? 14.112 -7.067 -20.428 1.00 94.75 382 CYS A C 1
ATOM 2801 O O . CYS A 1 382 ? 13.055 -6.704 -20.950 1.00 94.75 382 CYS A O 1
ATOM 2803 N N . THR A 1 383 ? 15.301 -6.666 -20.865 1.00 92.06 383 THR A N 1
ATOM 2804 C CA . THR A 1 383 ? 15.497 -5.754 -22.001 1.00 92.06 383 THR A CA 1
ATOM 2805 C C . THR A 1 383 ? 16.051 -6.447 -23.247 1.00 92.06 383 THR A C 1
ATOM 2807 O O . THR A 1 383 ? 16.103 -5.809 -24.299 1.00 92.06 383 THR A O 1
ATOM 2810 N N . ASP A 1 384 ? 16.404 -7.735 -23.159 1.00 90.25 384 ASP A N 1
ATOM 2811 C CA . ASP A 1 384 ? 16.977 -8.509 -24.266 1.00 90.25 384 ASP A CA 1
ATOM 2812 C C . ASP A 1 384 ? 15.976 -8.711 -25.404 1.00 90.25 384 ASP A C 1
ATOM 2814 O O . ASP A 1 384 ? 14.803 -9.016 -25.188 1.00 90.25 384 ASP A O 1
ATOM 2818 N N . ASP A 1 385 ? 16.453 -8.625 -26.643 1.00 86.50 385 ASP A N 1
ATOM 2819 C CA . ASP A 1 385 ? 15.631 -8.838 -27.835 1.00 86.50 385 ASP A CA 1
ATOM 2820 C C . ASP A 1 385 ? 15.523 -10.322 -28.215 1.00 86.50 385 ASP A C 1
ATOM 2822 O O . ASP A 1 385 ? 15.988 -10.761 -29.263 1.00 86.50 385 ASP A O 1
ATOM 2826 N N . ASN A 1 386 ? 14.960 -11.126 -27.310 1.00 86.44 386 ASN A N 1
ATOM 2827 C CA . ASN A 1 386 ? 14.923 -12.589 -27.426 1.00 86.44 386 ASN A CA 1
ATOM 2828 C C . ASN A 1 386 ? 13.511 -13.173 -27.632 1.00 86.44 386 ASN A C 1
ATOM 2830 O O . ASN A 1 386 ? 13.337 -14.390 -27.602 1.00 86.44 386 ASN A O 1
ATOM 2834 N N . GLY A 1 387 ? 12.491 -12.324 -27.799 1.00 85.25 387 GLY A N 1
ATOM 2835 C CA . GLY A 1 387 ? 11.086 -12.735 -27.944 1.00 85.25 387 GLY A CA 1
ATOM 2836 C C . GLY A 1 387 ? 10.402 -13.220 -26.656 1.00 85.25 387 GLY A C 1
ATOM 2837 O O . GLY A 1 387 ? 9.208 -13.509 -26.682 1.00 85.25 387 GLY A O 1
ATOM 2838 N N . VAL A 1 388 ? 11.122 -13.287 -25.532 1.00 89.12 388 VAL A N 1
ATOM 2839 C CA . VAL A 1 388 ? 10.587 -13.626 -24.200 1.00 89.12 388 VAL A CA 1
ATOM 2840 C C . VAL A 1 388 ? 10.396 -12.365 -23.358 1.00 89.12 388 VAL A C 1
ATOM 2842 O O . VAL A 1 388 ? 9.393 -12.233 -22.654 1.00 89.12 388 VAL A O 1
ATOM 2845 N N . CYS A 1 389 ? 11.338 -11.423 -23.456 1.00 94.56 389 CYS A N 1
ATOM 2846 C CA . CYS A 1 389 ? 11.301 -10.181 -22.700 1.00 94.56 389 CYS A CA 1
ATOM 2847 C C . CYS A 1 389 ? 10.122 -9.283 -23.100 1.00 94.56 389 CYS A C 1
ATOM 2849 O O . CYS A 1 389 ? 9.911 -8.966 -24.272 1.00 94.56 389 CYS A O 1
ATOM 2851 N N . GLN A 1 390 ? 9.423 -8.749 -22.102 1.00 96.69 390 GLN A N 1
ATOM 2852 C CA . GLN A 1 390 ? 8.358 -7.756 -22.246 1.00 96.69 390 GLN A CA 1
ATOM 2853 C C . GLN A 1 390 ? 8.915 -6.340 -22.493 1.00 96.69 390 GLN A C 1
ATOM 2855 O O . GLN A 1 390 ? 8.491 -5.377 -21.854 1.00 96.69 390 GLN A O 1
ATOM 2860 N N . ARG A 1 391 ? 9.863 -6.188 -23.433 1.00 95.88 391 ARG A N 1
ATOM 2861 C CA . ARG A 1 391 ? 10.613 -4.936 -23.685 1.00 95.88 391 ARG A CA 1
ATOM 2862 C C . ARG A 1 391 ? 9.704 -3.721 -23.853 1.00 95.88 391 ARG A C 1
ATOM 2864 O O . ARG A 1 391 ? 9.960 -2.670 -23.279 1.00 95.88 391 ARG A O 1
ATOM 2871 N N . LYS A 1 392 ? 8.611 -3.878 -24.607 1.00 96.56 392 LYS A N 1
ATOM 2872 C CA . LYS A 1 392 ? 7.621 -2.812 -24.817 1.00 96.56 392 LYS A CA 1
ATOM 2873 C C . LYS A 1 392 ? 6.989 -2.352 -23.506 1.00 96.56 392 LYS A C 1
ATOM 2875 O O . LYS A 1 392 ? 6.881 -1.155 -23.274 1.00 96.56 392 LYS A O 1
ATOM 2880 N N . ALA A 1 393 ? 6.568 -3.289 -22.660 1.00 97.12 393 ALA A N 1
ATOM 2881 C CA . ALA A 1 393 ? 5.934 -2.963 -21.389 1.00 97.12 393 ALA A CA 1
ATOM 2882 C C . ALA A 1 393 ? 6.930 -2.334 -20.406 1.00 97.12 393 ALA A C 1
ATOM 2884 O O . ALA A 1 393 ? 6.570 -1.358 -19.756 1.00 97.12 393 ALA A O 1
ATOM 2885 N N . VAL A 1 394 ? 8.173 -2.837 -20.365 1.00 97.44 394 VAL A N 1
ATOM 2886 C CA . VAL A 1 394 ? 9.272 -2.227 -19.598 1.00 97.44 394 VAL A CA 1
ATOM 2887 C C . VAL A 1 394 ? 9.482 -0.787 -20.053 1.00 97.44 394 VAL A C 1
ATOM 2889 O O . VAL A 1 394 ? 9.431 0.117 -19.234 1.00 97.44 394 VAL A O 1
ATOM 2892 N N . CYS A 1 395 ? 9.618 -0.554 -21.362 1.00 97.69 395 CYS A N 1
ATOM 2893 C CA . CYS A 1 395 ? 9.796 0.793 -21.889 1.00 97.69 395 CYS A CA 1
ATOM 2894 C C . CYS A 1 395 ? 8.638 1.724 -21.516 1.00 97.69 395 CYS A C 1
ATOM 2896 O O . CYS A 1 395 ? 8.879 2.831 -21.043 1.00 97.69 395 CYS A O 1
ATOM 2898 N N . ILE A 1 396 ? 7.391 1.276 -21.691 1.00 97.75 396 ILE A N 1
ATOM 2899 C CA . ILE A 1 396 ? 6.212 2.084 -21.361 1.00 97.75 396 ILE A CA 1
ATOM 2900 C C . ILE A 1 396 ? 6.245 2.486 -19.889 1.00 97.75 396 ILE A C 1
ATOM 2902 O O . ILE A 1 396 ? 6.158 3.673 -19.593 1.00 97.75 396 ILE A O 1
ATOM 2906 N N . GLN A 1 397 ? 6.425 1.515 -18.992 1.00 96.88 397 GLN A N 1
ATOM 2907 C CA . GLN A 1 397 ? 6.451 1.768 -17.557 1.00 96.88 397 GLN A CA 1
ATOM 2908 C C . GLN A 1 397 ? 7.594 2.721 -17.185 1.00 96.88 397 GLN A C 1
ATOM 2910 O O . GLN A 1 397 ? 7.359 3.747 -16.554 1.00 96.88 397 GLN A O 1
ATOM 2915 N N . THR A 1 398 ? 8.801 2.471 -17.698 1.00 95.69 398 THR A N 1
ATOM 2916 C CA . THR A 1 398 ? 9.952 3.353 -17.493 1.00 95.69 398 THR A CA 1
ATOM 2917 C C . THR A 1 398 ? 9.675 4.791 -17.934 1.00 95.69 398 THR A C 1
ATOM 2919 O O . THR A 1 398 ? 10.131 5.732 -17.296 1.00 95.69 398 THR A O 1
ATOM 2922 N N . ARG A 1 399 ? 8.946 5.001 -19.033 1.00 95.00 399 ARG A N 1
ATOM 2923 C CA . ARG A 1 399 ? 8.644 6.352 -19.525 1.00 95.00 399 ARG A CA 1
ATOM 2924 C C . ARG A 1 399 ? 7.526 7.050 -18.760 1.00 95.00 399 ARG A C 1
ATOM 2926 O O . ARG A 1 399 ? 7.529 8.279 -18.719 1.00 95.00 399 ARG A O 1
ATOM 2933 N N . LEU A 1 400 ? 6.602 6.297 -18.167 1.00 93.62 400 LEU A N 1
ATOM 2934 C CA . LEU A 1 400 ? 5.622 6.836 -17.222 1.00 93.62 400 LEU A CA 1
ATOM 2935 C C . LEU A 1 400 ? 6.295 7.291 -15.924 1.00 93.62 400 LEU A C 1
ATOM 2937 O O . LEU A 1 400 ? 5.914 8.322 -15.375 1.00 93.62 400 LEU A O 1
ATOM 2941 N N . ASP A 1 401 ? 7.326 6.561 -15.497 1.00 91.31 401 ASP A N 1
ATOM 2942 C CA . ASP A 1 401 ? 8.057 6.822 -14.257 1.00 91.31 401 ASP A CA 1
ATOM 2943 C C . ASP A 1 401 ? 9.323 7.657 -14.465 1.00 91.31 401 ASP A C 1
ATOM 2945 O O . ASP A 1 401 ? 9.999 8.002 -13.512 1.00 91.31 401 ASP A O 1
ATOM 2949 N N . TYR A 1 402 ? 9.655 8.056 -15.690 1.00 89.75 402 TYR A N 1
ATOM 2950 C CA . TYR A 1 402 ? 10.780 8.957 -15.919 1.00 89.75 402 TYR A CA 1
ATOM 2951 C C . TYR A 1 402 ? 10.544 10.259 -15.144 1.00 89.75 402 TYR A C 1
ATOM 2953 O O . TYR A 1 402 ? 9.492 10.862 -15.353 1.00 89.75 402 TYR A O 1
ATOM 2961 N N . SER A 1 403 ? 11.515 10.697 -14.325 1.00 84.56 403 SER A N 1
ATOM 2962 C CA . SER A 1 403 ? 11.563 11.963 -13.566 1.00 84.56 403 SER A CA 1
ATOM 2963 C C . SER A 1 403 ? 10.358 12.875 -13.820 1.00 84.56 403 SER A C 1
ATOM 2965 O O . SER A 1 403 ? 10.310 13.577 -14.832 1.00 84.56 403 SER A O 1
ATOM 2967 N N . TYR A 1 404 ? 9.362 12.837 -12.930 1.00 76.38 404 TYR A N 1
ATOM 2968 C CA . TYR A 1 404 ? 8.004 13.344 -13.203 1.00 76.38 404 TYR A CA 1
ATOM 2969 C C . TYR A 1 404 ? 7.914 14.843 -13.562 1.00 76.38 404 TYR A C 1
ATOM 2971 O O . TYR A 1 404 ? 6.909 15.291 -14.115 1.00 76.38 404 TYR A O 1
ATOM 2979 N N . THR A 1 405 ? 8.940 15.638 -13.246 1.00 78.38 405 THR A N 1
ATOM 2980 C CA . THR A 1 405 ? 9.035 17.064 -13.611 1.00 78.38 405 THR A CA 1
ATOM 2981 C C . THR A 1 405 ? 9.787 17.310 -14.919 1.00 78.38 405 THR A C 1
ATOM 2983 O O . THR A 1 405 ? 9.725 18.409 -15.467 1.00 78.38 405 THR A O 1
ATOM 2986 N N . SER A 1 406 ? 10.499 16.307 -15.428 1.00 84.69 406 SER A N 1
ATOM 2987 C CA . SER A 1 406 ? 11.320 16.398 -16.628 1.00 84.69 406 SER A CA 1
ATOM 2988 C C . SER A 1 406 ? 10.485 16.313 -17.904 1.00 84.69 406 SER A C 1
ATOM 2990 O O . SER A 1 406 ? 9.446 15.654 -17.961 1.00 84.69 406 SER A O 1
ATOM 2992 N N . SER A 1 407 ? 11.001 16.901 -18.986 1.00 88.00 407 SER A N 1
ATOM 2993 C CA . SER A 1 407 ? 10.455 16.719 -20.334 1.00 88.00 407 SER A CA 1
ATOM 2994 C C . SER A 1 407 ? 10.535 15.265 -20.811 1.00 88.00 407 SER A C 1
ATOM 2996 O O . SER A 1 407 ? 9.826 14.893 -21.742 1.00 88.00 407 SER A O 1
ATOM 2998 N N . GLY A 1 408 ? 11.350 14.419 -20.168 1.00 89.00 408 GLY A N 1
ATOM 2999 C CA . GLY A 1 408 ? 11.368 12.977 -20.405 1.00 89.00 408 GLY A CA 1
ATOM 3000 C C . GLY A 1 408 ? 10.098 12.253 -19.930 1.00 89.00 408 GLY A C 1
ATOM 3001 O O . GLY A 1 408 ? 9.746 11.215 -20.486 1.00 89.00 408 GLY A O 1
ATOM 3002 N N . ASN A 1 409 ? 9.346 12.794 -18.972 1.00 91.62 409 ASN A N 1
ATOM 3003 C CA . ASN A 1 409 ? 8.153 12.119 -18.467 1.00 91.62 409 ASN A CA 1
ATOM 3004 C C . ASN A 1 409 ? 7.042 12.019 -19.528 1.00 91.62 409 ASN A C 1
ATOM 3006 O O . ASN A 1 409 ? 6.591 13.028 -20.083 1.00 91.62 409 ASN A O 1
ATOM 3010 N N . CYS A 1 410 ? 6.561 10.803 -19.790 1.00 93.94 410 CYS A N 1
ATOM 3011 C CA . CYS A 1 410 ? 5.333 10.593 -20.546 1.00 93.94 410 CYS A CA 1
ATOM 3012 C C . CYS A 1 410 ? 4.137 10.601 -19.590 1.00 93.94 410 CYS A C 1
ATOM 3014 O O . CYS A 1 410 ? 4.031 9.762 -18.705 1.00 93.94 410 CYS A O 1
ATOM 3016 N N . LYS A 1 411 ? 3.197 11.524 -19.798 1.00 91.00 411 LYS A N 1
ATOM 3017 C CA . LYS A 1 411 ? 2.094 11.808 -18.863 1.00 91.00 411 LYS A CA 1
ATOM 3018 C C . LYS A 1 411 ? 0.937 10.812 -18.933 1.00 91.00 411 LYS A C 1
ATOM 3020 O O . LYS A 1 411 ? 0.004 10.894 -18.139 1.00 91.00 411 LYS A O 1
ATOM 3025 N N . CYS A 1 412 ? 0.937 9.928 -19.926 1.00 92.81 412 CYS A N 1
ATOM 3026 C CA . CYS A 1 412 ? -0.103 8.930 -20.118 1.00 92.81 412 CYS A CA 1
ATOM 3027 C C . CYS A 1 412 ? 0.417 7.722 -20.907 1.00 92.81 412 CYS A C 1
ATOM 3029 O O . CYS A 1 412 ? 1.346 7.838 -21.711 1.00 92.81 412 CYS A O 1
ATOM 3031 N N . GLU A 1 413 ? -0.241 6.573 -20.723 1.00 94.38 413 GLU A N 1
ATOM 3032 C CA . GLU A 1 413 ? 0.091 5.289 -21.364 1.00 94.38 413 GLU A CA 1
ATOM 3033 C C . GLU A 1 413 ? 0.231 5.416 -22.890 1.00 94.38 413 GLU A C 1
ATOM 3035 O O . GLU A 1 413 ? 1.152 4.862 -23.485 1.00 94.38 413 GLU A O 1
ATOM 3040 N N . ALA A 1 414 ? -0.661 6.176 -23.536 1.00 96.44 414 ALA A N 1
ATOM 3041 C CA . ALA A 1 414 ? -0.663 6.346 -24.987 1.00 96.44 414 ALA A CA 1
ATOM 3042 C C . ALA A 1 414 ? 0.582 7.094 -25.495 1.00 96.44 414 ALA A C 1
ATOM 3044 O O . ALA A 1 414 ? 1.171 6.686 -26.496 1.00 96.44 414 ALA A O 1
ATOM 3045 N N . ALA A 1 415 ? 1.019 8.141 -24.786 1.00 96.94 415 ALA A N 1
ATOM 3046 C CA . ALA A 1 415 ? 2.245 8.861 -25.118 1.00 96.94 415 ALA A CA 1
ATOM 3047 C C . ALA A 1 415 ? 3.485 7.980 -24.910 1.00 96.94 415 ALA A C 1
ATOM 3049 O O . ALA A 1 415 ? 4.341 7.914 -25.790 1.00 96.94 415 ALA A O 1
ATOM 3050 N N . ALA A 1 416 ? 3.544 7.245 -23.795 1.00 97.19 416 ALA A N 1
ATOM 3051 C CA . ALA A 1 416 ? 4.628 6.305 -23.515 1.00 97.19 416 ALA A CA 1
ATOM 3052 C C . ALA A 1 416 ? 4.699 5.181 -24.564 1.00 97.19 416 ALA A C 1
ATOM 3054 O O . ALA A 1 416 ? 5.771 4.865 -25.074 1.00 97.19 416 ALA A O 1
ATOM 3055 N N . ALA A 1 417 ? 3.556 4.614 -24.956 1.00 97.94 417 ALA A N 1
ATOM 3056 C CA . ALA A 1 417 ? 3.489 3.585 -25.988 1.00 97.94 417 ALA A CA 1
ATOM 3057 C C . ALA A 1 417 ? 3.943 4.101 -27.360 1.00 97.94 417 ALA A C 1
ATOM 3059 O O . ALA A 1 417 ? 4.643 3.380 -28.074 1.00 97.94 417 ALA A O 1
ATOM 3060 N N . ALA A 1 418 ? 3.569 5.333 -27.719 1.00 98.12 418 ALA A N 1
ATOM 3061 C CA . ALA A 1 418 ? 4.009 5.969 -28.955 1.00 98.12 418 ALA A CA 1
ATOM 3062 C C . ALA A 1 418 ? 5.524 6.228 -28.950 1.00 98.12 418 ALA A C 1
ATOM 3064 O O . ALA A 1 418 ? 6.193 5.855 -29.909 1.00 98.12 418 ALA A O 1
ATOM 3065 N N . PHE A 1 419 ? 6.067 6.758 -27.848 1.00 97.94 419 PHE A N 1
ATOM 3066 C CA . PHE A 1 419 ? 7.510 6.920 -27.653 1.00 97.94 419 PHE A CA 1
ATOM 3067 C C . PHE A 1 419 ? 8.253 5.585 -27.806 1.00 97.94 419 PHE A C 1
ATOM 3069 O O . PHE A 1 419 ? 9.229 5.469 -28.540 1.00 97.94 419 PHE A O 1
ATOM 3076 N N . CYS A 1 420 ? 7.787 4.532 -27.137 1.00 97.88 420 CYS A N 1
ATOM 3077 C CA . CYS A 1 420 ? 8.464 3.239 -27.184 1.00 97.88 420 CYS A CA 1
ATOM 3078 C C . CYS A 1 420 ? 8.433 2.613 -28.582 1.00 97.88 420 CYS A C 1
ATOM 3080 O O . CYS A 1 420 ? 9.398 1.965 -28.980 1.00 97.88 420 CYS A O 1
ATOM 3082 N N . ALA A 1 421 ? 7.364 2.836 -29.350 1.00 97.69 421 ALA A N 1
ATOM 3083 C CA . ALA A 1 421 ? 7.270 2.361 -30.725 1.00 97.69 421 ALA A CA 1
ATOM 3084 C C . ALA A 1 421 ? 8.264 3.060 -31.670 1.00 97.69 421 ALA A C 1
ATOM 3086 O O . ALA A 1 421 ? 8.770 2.417 -32.584 1.00 97.69 421 ALA A O 1
ATOM 3087 N N . THR A 1 422 ? 8.564 4.345 -31.460 1.00 97.56 422 THR A N 1
ATOM 3088 C CA . THR A 1 422 ? 9.523 5.100 -32.290 1.00 97.56 422 THR A CA 1
ATOM 3089 C C . THR A 1 422 ? 10.982 4.863 -31.909 1.00 97.56 422 THR A C 1
ATOM 3091 O O . THR A 1 422 ? 11.873 5.223 -32.672 1.00 97.56 422 THR A O 1
ATOM 3094 N N . HIS A 1 423 ? 11.230 4.294 -30.729 1.00 96.25 423 HIS A N 1
ATOM 3095 C CA . HIS A 1 423 ? 12.566 4.096 -30.169 1.00 96.25 423 HIS A CA 1
ATOM 3096 C C . HIS A 1 423 ? 12.893 2.615 -29.926 1.00 96.25 423 HIS A C 1
ATOM 3098 O O . HIS A 1 423 ? 13.649 2.300 -29.013 1.00 96.25 423 HIS A O 1
ATOM 3104 N N . ASP A 1 424 ? 12.315 1.695 -30.705 1.00 95.44 424 ASP A N 1
ATOM 3105 C CA . ASP A 1 424 ? 12.596 0.248 -30.647 1.00 95.44 424 ASP A CA 1
ATOM 3106 C C . ASP A 1 424 ? 12.481 -0.362 -29.236 1.00 95.44 424 ASP A C 1
ATOM 3108 O O . ASP A 1 424 ? 13.253 -1.236 -28.829 1.00 95.44 424 ASP A O 1
ATOM 3112 N N . ASN A 1 425 ? 11.496 0.114 -28.467 1.00 96.25 425 ASN A N 1
ATOM 3113 C CA . ASN A 1 425 ? 11.278 -0.209 -27.056 1.00 96.25 425 ASN A CA 1
ATOM 3114 C C . ASN A 1 425 ? 12.497 0.066 -26.155 1.00 96.25 425 ASN A C 1
ATOM 3116 O O . ASN A 1 425 ? 12.668 -0.584 -25.123 1.00 96.25 425 ASN A O 1
ATOM 3120 N N . ASN A 1 426 ? 13.347 1.019 -26.531 1.00 94.75 426 ASN A N 1
ATOM 3121 C CA . ASN A 1 426 ? 14.397 1.550 -25.681 1.00 94.75 426 ASN A CA 1
ATOM 3122 C C . ASN A 1 426 ? 13.882 2.791 -24.937 1.00 94.75 426 ASN A C 1
ATOM 3124 O O . ASN A 1 426 ? 13.604 3.824 -25.544 1.00 94.75 426 ASN A O 1
ATOM 3128 N N . ALA A 1 427 ? 13.773 2.696 -23.612 1.00 94.50 427 ALA A N 1
ATOM 3129 C CA . ALA A 1 427 ? 13.328 3.807 -22.772 1.00 94.50 427 ALA A CA 1
ATOM 3130 C C . ALA A 1 427 ? 14.379 4.925 -22.626 1.00 94.50 427 ALA A C 1
ATOM 3132 O O . ALA A 1 427 ? 14.024 6.070 -22.335 1.00 94.50 427 ALA A O 1
ATOM 3133 N N . CYS A 1 428 ? 15.650 4.583 -22.859 1.00 93.06 428 CYS A N 1
ATOM 3134 C CA . CYS A 1 428 ? 16.815 5.457 -22.766 1.00 93.06 428 CYS A CA 1
ATOM 3135 C C . CYS A 1 428 ? 17.604 5.426 -24.090 1.00 93.06 428 CYS A C 1
ATOM 3137 O O . CYS A 1 428 ? 18.693 4.853 -24.158 1.00 93.06 428 CYS A O 1
ATOM 3139 N N . PRO A 1 429 ? 17.043 5.976 -25.186 1.00 92.12 429 PRO A N 1
ATOM 3140 C CA . PRO A 1 429 ? 17.671 5.923 -26.508 1.00 92.12 429 PRO A CA 1
ATOM 3141 C C . PRO A 1 429 ? 18.880 6.856 -26.653 1.00 92.12 429 PRO A C 1
ATOM 3143 O O . PRO A 1 429 ? 19.706 6.650 -27.539 1.00 92.12 429 PRO A O 1
ATOM 3146 N N . SER A 1 430 ? 18.994 7.863 -25.788 1.00 85.44 430 SER A N 1
ATOM 3147 C CA . SER A 1 430 ? 20.131 8.777 -25.704 1.00 85.44 430 SER A CA 1
ATOM 3148 C C . SER A 1 430 ? 20.953 8.473 -24.454 1.00 85.44 430 SER A C 1
ATOM 3150 O O . SER A 1 430 ? 20.397 8.113 -23.421 1.00 85.44 430 SER A O 1
ATOM 3152 N N . THR A 1 431 ? 22.272 8.638 -24.556 1.00 77.25 431 THR A N 1
ATOM 3153 C CA . THR A 1 431 ? 23.221 8.536 -23.432 1.00 77.25 431 THR A CA 1
ATOM 3154 C C . THR A 1 431 ? 23.855 9.883 -23.077 1.00 77.25 431 THR A C 1
ATOM 3156 O O . THR A 1 431 ? 24.757 9.946 -22.245 1.00 77.25 431 THR A O 1
ATOM 3159 N N . THR A 1 432 ? 23.434 10.961 -23.748 1.00 75.44 432 THR A N 1
ATOM 3160 C CA . THR A 1 432 ? 24.048 12.294 -23.637 1.00 75.44 432 THR A CA 1
ATOM 3161 C C . THR A 1 432 ? 23.027 13.407 -23.400 1.00 75.44 432 THR A C 1
ATOM 3163 O O . THR A 1 432 ? 23.369 14.581 -23.545 1.00 75.44 432 THR A O 1
ATOM 3166 N N . GLY A 1 433 ? 21.767 13.078 -23.105 1.00 78.19 433 GLY A N 1
ATOM 3167 C CA . GLY A 1 433 ? 20.735 14.079 -22.863 1.00 78.19 433 GLY A CA 1
ATOM 3168 C C . GLY A 1 433 ? 19.309 13.574 -23.046 1.00 78.19 433 GLY A C 1
ATOM 3169 O O . GLY A 1 433 ? 19.046 12.658 -23.831 1.00 78.19 433 GLY A O 1
ATOM 3170 N N . VAL A 1 434 ? 18.390 14.253 -22.355 1.00 83.62 434 VAL A N 1
ATOM 3171 C CA . VAL A 1 434 ? 16.983 13.867 -22.233 1.00 83.62 434 VAL A CA 1
ATOM 3172 C C . VAL A 1 434 ? 16.322 13.743 -23.600 1.00 83.62 434 VAL A C 1
ATOM 3174 O O . VAL A 1 434 ? 16.181 14.717 -24.343 1.00 83.62 434 VAL A O 1
ATOM 3177 N N . THR A 1 435 ? 15.827 12.545 -23.903 1.00 90.31 435 THR A N 1
ATOM 3178 C CA . THR A 1 435 ? 14.909 12.354 -25.033 1.00 90.31 435 THR A CA 1
ATOM 3179 C C . THR A 1 435 ? 13.501 12.739 -24.582 1.00 90.31 435 THR A C 1
ATOM 3181 O O . THR A 1 435 ? 12.911 12.056 -23.745 1.00 90.31 435 THR A O 1
ATOM 3184 N N . SER A 1 436 ? 12.980 13.859 -25.092 1.00 92.00 436 SER A N 1
ATOM 3185 C CA . SER A 1 436 ? 11.707 14.448 -24.644 1.00 92.00 436 SER A CA 1
ATOM 3186 C C . SER A 1 436 ? 10.487 13.601 -25.030 1.00 92.00 436 SER A C 1
ATOM 3188 O O . SER A 1 436 ? 10.410 13.067 -26.138 1.00 92.00 436 SER A O 1
ATOM 3190 N N . CYS A 1 437 ? 9.504 13.533 -24.128 1.00 94.75 437 CYS A N 1
ATOM 3191 C CA . CYS A 1 437 ? 8.173 12.988 -24.375 1.00 94.75 437 CYS A CA 1
ATOM 3192 C C . CYS A 1 437 ? 7.112 14.075 -24.661 1.00 94.75 437 CYS A C 1
ATOM 3194 O O . CYS A 1 437 ? 5.941 13.767 -24.871 1.00 94.75 437 CYS A O 1
ATOM 3196 N N . GLU A 1 438 ? 7.481 15.360 -24.704 1.00 93.94 438 GLU A N 1
ATOM 3197 C CA . GLU A 1 438 ? 6.529 16.479 -24.817 1.00 93.94 438 GLU A CA 1
ATOM 3198 C C . GLU A 1 438 ? 5.664 16.430 -26.080 1.00 93.94 438 GLU A C 1
ATOM 3200 O O . GLU A 1 438 ? 4.458 16.659 -25.998 1.00 93.94 438 GLU A O 1
ATOM 3205 N N . ALA A 1 439 ? 6.249 16.088 -27.232 1.00 95.56 439 ALA A N 1
ATOM 3206 C CA . ALA A 1 439 ? 5.503 15.968 -28.484 1.00 95.56 439 ALA A CA 1
ATOM 3207 C C . ALA A 1 439 ? 4.441 14.858 -28.406 1.00 95.56 439 ALA A C 1
ATOM 3209 O O . ALA A 1 439 ? 3.297 15.059 -28.814 1.00 95.56 439 ALA A O 1
ATOM 3210 N N . TYR A 1 440 ? 4.792 13.714 -27.810 1.00 96.50 440 TYR A N 1
ATOM 3211 C CA . TYR A 1 440 ? 3.852 12.617 -27.584 1.00 96.50 440 TYR A CA 1
ATOM 3212 C C . TYR A 1 440 ? 2.781 13.018 -26.565 1.00 96.50 440 TYR A C 1
ATOM 3214 O O . TYR A 1 440 ? 1.599 12.767 -26.781 1.00 96.50 440 TYR A O 1
ATOM 3222 N N . ASN A 1 441 ? 3.157 13.704 -25.486 1.00 95.06 441 ASN A N 1
ATOM 3223 C CA . ASN A 1 441 ? 2.203 14.198 -24.496 1.00 95.06 441 ASN A CA 1
ATOM 3224 C C . ASN A 1 441 ? 1.173 15.143 -25.123 1.00 95.06 441 ASN A C 1
ATOM 3226 O O . ASN A 1 441 ? -0.020 14.964 -24.904 1.00 95.06 441 ASN A O 1
ATOM 3230 N N . ALA A 1 442 ? 1.617 16.109 -25.930 1.00 94.19 442 ALA A N 1
ATOM 3231 C CA . ALA A 1 442 ? 0.733 17.059 -26.604 1.00 94.19 442 ALA A CA 1
ATOM 3232 C C . ALA A 1 442 ? -0.218 16.383 -27.604 1.00 94.19 442 ALA A C 1
ATOM 3234 O O . ALA A 1 442 ? -1.334 16.852 -27.810 1.00 94.19 442 ALA A O 1
ATOM 3235 N N . GLN A 1 443 ? 0.224 15.289 -28.227 1.00 96.19 443 GLN A N 1
ATOM 3236 C CA . GLN A 1 443 ? -0.565 14.561 -29.214 1.00 96.19 443 GLN A CA 1
ATOM 3237 C C . GLN A 1 443 ? -1.560 13.576 -28.586 1.00 96.19 443 GLN A C 1
ATOM 3239 O O . GLN A 1 443 ? -2.684 13.453 -29.068 1.00 96.19 443 GLN A O 1
ATOM 3244 N N . TYR A 1 444 ? -1.136 12.832 -27.563 1.00 95.56 444 TYR A N 1
ATOM 3245 C CA . TYR A 1 444 ? -1.864 11.658 -27.072 1.00 95.56 444 TYR A CA 1
ATOM 3246 C C . TYR A 1 444 ? -2.529 11.866 -25.715 1.00 95.56 444 TYR A C 1
ATOM 3248 O O . TYR A 1 444 ? -3.499 11.170 -25.410 1.00 95.56 444 TYR A O 1
ATOM 3256 N N . CYS A 1 445 ? -2.026 12.781 -24.888 1.00 92.00 445 CYS A N 1
ATOM 3257 C CA . CYS A 1 445 ? -2.583 12.995 -23.562 1.00 92.00 445 CYS A CA 1
ATOM 3258 C C . CYS A 1 445 ? -3.613 14.128 -23.597 1.00 92.00 445 CYS A C 1
ATOM 3260 O O . CYS A 1 445 ? -3.334 15.240 -24.040 1.00 92.00 445 CYS A O 1
ATOM 3262 N N . GLY A 1 446 ? -4.815 13.848 -23.086 1.00 84.25 446 GLY A N 1
ATOM 3263 C CA . GLY A 1 446 ? -5.744 14.902 -22.678 1.00 84.25 446 GLY A CA 1
ATOM 3264 C C . GLY A 1 446 ? -5.267 15.595 -21.396 1.00 84.25 446 GLY A C 1
ATOM 3265 O O . GLY A 1 446 ? -4.133 15.409 -20.963 1.00 84.25 446 GLY A O 1
ATOM 3266 N N . ASN A 1 447 ? -6.156 16.340 -20.738 1.00 70.19 447 ASN A N 1
ATOM 3267 C CA . ASN A 1 447 ? -5.991 16.672 -19.322 1.00 70.19 447 ASN A CA 1
ATOM 3268 C C . ASN A 1 447 ? -6.565 15.504 -18.506 1.00 70.19 447 ASN A C 1
ATOM 3270 O O . ASN A 1 447 ? -7.780 15.495 -18.281 1.00 70.19 447 ASN A O 1
ATOM 3274 N N . PRO A 1 448 ? -5.777 14.483 -18.115 1.00 56.12 448 PRO A N 1
ATOM 3275 C CA . PRO A 1 448 ? -6.312 13.442 -17.260 1.00 56.12 448 PRO A CA 1
ATOM 3276 C C . PRO A 1 448 ? -6.677 14.067 -15.906 1.00 56.12 448 PRO A C 1
ATOM 3278 O O . PRO A 1 448 ? -5.892 14.856 -15.367 1.00 56.12 448 PRO A O 1
ATOM 3281 N N . PRO A 1 449 ? -7.846 13.742 -15.333 1.00 54.47 449 PRO A N 1
ATOM 3282 C CA . PRO A 1 449 ? -8.069 14.015 -13.923 1.00 54.47 449 PRO A CA 1
ATOM 3283 C C . PRO A 1 449 ? -6.969 13.306 -13.123 1.00 54.47 449 PRO A C 1
ATOM 3285 O O . PRO A 1 449 ? -6.635 12.155 -13.414 1.00 54.47 449 PRO A O 1
ATOM 3288 N N . GLN A 1 450 ? -6.382 13.991 -12.138 1.00 59.88 450 GLN A N 1
ATOM 3289 C CA . GLN A 1 450 ? -5.476 13.323 -11.205 1.00 59.88 450 GLN A CA 1
ATOM 3290 C C . GLN A 1 450 ? -6.257 12.215 -10.492 1.00 59.88 450 GLN A C 1
ATOM 3292 O O . GLN A 1 450 ? -7.351 12.452 -9.983 1.00 59.88 450 GLN A O 1
ATOM 3297 N N . SER A 1 451 ? -5.707 11.001 -10.485 1.00 59.06 451 SER A N 1
ATOM 3298 C CA . SER A 1 451 ? -6.321 9.839 -9.833 1.00 59.06 451 SER A CA 1
ATOM 3299 C C . SER A 1 451 ? -6.193 9.870 -8.309 1.00 59.06 451 SER A C 1
ATOM 3301 O O . SER A 1 451 ? -6.781 9.031 -7.633 1.00 59.06 451 SER A O 1
ATOM 3303 N N . TYR A 1 452 ? -5.440 10.829 -7.769 1.00 66.62 452 TYR A N 1
ATOM 3304 C CA . TYR A 1 452 ? -5.187 10.996 -6.346 1.00 66.62 452 TYR A CA 1
ATOM 3305 C C . TYR A 1 452 ? -5.347 12.462 -5.939 1.00 66.62 452 TYR A C 1
ATOM 3307 O O . TYR A 1 452 ? -5.093 13.382 -6.718 1.00 66.62 452 TYR A O 1
ATOM 3315 N N . SER A 1 453 ? -5.772 12.672 -4.695 1.00 62.50 453 SER A N 1
ATOM 3316 C CA . SER A 1 453 ? -5.883 14.003 -4.099 1.00 62.50 453 SER A CA 1
ATOM 3317 C C . SER A 1 453 ? -4.590 14.379 -3.382 1.00 62.50 453 SER A C 1
ATOM 3319 O O . SER A 1 453 ? -3.947 13.535 -2.767 1.00 62.50 453 SER A O 1
ATOM 3321 N N . THR A 1 454 ? -4.235 15.662 -3.402 1.00 69.62 454 THR A N 1
ATOM 3322 C CA . THR A 1 454 ? -3.198 16.212 -2.514 1.00 69.62 454 THR A CA 1
ATOM 3323 C C . THR A 1 454 ? -3.847 16.997 -1.377 1.00 69.62 454 THR A C 1
ATOM 3325 O O . THR A 1 454 ? -4.891 17.632 -1.565 1.00 69.62 454 THR A O 1
ATOM 3328 N N . CYS A 1 455 ? -3.199 17.073 -0.217 1.00 67.88 455 CYS A N 1
ATOM 3329 C CA . CYS A 1 455 ? -3.607 17.935 0.893 1.00 67.88 455 CYS A CA 1
ATOM 3330 C C . CYS A 1 455 ? -3.795 19.402 0.462 1.00 67.88 455 CYS A C 1
ATOM 3332 O O . CYS A 1 455 ? -4.556 20.136 1.097 1.00 67.88 455 CYS A O 1
ATOM 3334 N N . LYS A 1 456 ? -3.077 19.848 -0.584 1.00 58.88 456 LYS A N 1
ATOM 3335 C CA . LYS A 1 456 ? -3.182 21.198 -1.163 1.00 58.88 456 LYS A CA 1
ATOM 3336 C C . LYS A 1 456 ? -4.430 21.375 -2.034 1.00 58.88 456 LYS A C 1
ATOM 3338 O O . LYS A 1 456 ? -4.965 22.475 -2.078 1.00 58.88 456 LYS A O 1
ATOM 3343 N N . SER A 1 457 ? -4.893 20.317 -2.701 1.00 56.81 457 SER A N 1
ATOM 3344 C CA . SER A 1 457 ? -6.114 20.339 -3.523 1.00 56.81 457 SER A CA 1
ATOM 3345 C C . SER A 1 457 ? -7.414 20.286 -2.710 1.00 56.81 457 SER A C 1
ATOM 3347 O O . SER A 1 457 ? -8.468 20.654 -3.222 1.00 56.81 457 SER A O 1
ATOM 3349 N N . LEU A 1 458 ? -7.344 19.881 -1.438 1.00 56.28 458 LEU A N 1
ATOM 3350 C CA . LEU A 1 458 ? -8.475 19.886 -0.510 1.00 56.28 458 LEU A CA 1
ATOM 3351 C C . LEU A 1 458 ? -8.574 21.266 0.161 1.00 56.28 458 LEU A C 1
ATOM 3353 O O . LEU A 1 458 ? -7.800 21.591 1.067 1.00 56.28 458 LEU A O 1
ATOM 3357 N N . THR A 1 459 ? -9.503 22.104 -0.303 1.00 39.03 459 THR A N 1
ATOM 3358 C CA . THR A 1 459 ? -9.751 23.432 0.280 1.00 39.03 459 THR A CA 1
ATOM 3359 C C . THR A 1 459 ? -10.356 23.311 1.684 1.00 39.03 459 THR A C 1
ATOM 3361 O O . THR A 1 459 ? -11.086 22.350 1.948 1.00 39.03 459 THR A O 1
ATOM 3364 N N . PRO A 1 460 ? -10.104 24.263 2.600 1.00 32.12 460 PRO A N 1
ATOM 3365 C CA . PRO A 1 460 ? -10.930 24.414 3.796 1.00 32.12 460 PRO A CA 1
ATOM 3366 C C . PRO A 1 460 ? -12.398 24.630 3.387 1.00 32.12 460 PRO A C 1
ATOM 3368 O O . PRO A 1 460 ? -12.627 25.213 2.320 1.00 32.12 460 PRO A O 1
ATOM 3371 N N . PRO A 1 461 ? -13.392 24.185 4.175 1.00 34.00 461 PRO A N 1
ATOM 3372 C CA . PRO A 1 461 ? -14.758 24.646 3.970 1.00 34.00 461 PRO A CA 1
ATOM 3373 C C . PRO A 1 461 ? -14.768 26.178 4.080 1.00 34.00 461 PRO A C 1
ATOM 3375 O O . PRO A 1 461 ? -14.199 26.732 5.023 1.00 34.00 461 PRO A O 1
ATOM 3378 N N . GLY A 1 462 ? -15.308 26.832 3.046 1.00 33.28 462 GLY A N 1
ATOM 3379 C CA . GLY A 1 462 ? -15.398 28.291 2.946 1.00 33.28 462 GLY A CA 1
ATOM 3380 C C . GLY A 1 462 ? -16.374 28.915 3.928 1.00 33.28 462 GLY A C 1
ATOM 3381 O O . GLY A 1 462 ? -17.248 28.181 4.447 1.00 33.28 462 GLY A O 1
#

pLDDT: mean 84.82, std 19.66, range [25.59, 98.69]

Sequence (462 aa):
MKIASVLGRVRRVLVCACLCLAALTPLTALTACADQVVVTLSDPNLIHYYPNAQDPAMPAYYKAKTGFPQTLGQSILQFTQASLQRDGLKADVSVTTNGTTAATITMTSSDPAVVKALAGYGPMLTGFIGNAGLGWSGALGCQDKSGCWDPASATSASPWAFYLPLGLPLVNQKAVMLLNYPPSDALCSADYLSNFTMARWSTVLQRVGISDPVRYETIVDVHPIAAPGSGQSNYIAATTGFFSPGYDQPMVNLLLDPPRSDAQVTQPLQVAGSDALASWAAITGMGTVKPGTVGTYAPPGGTAIPWVATNHPDVTTYQSCPGDTPKSEGKADAAPVAYTDDNLVADELMDLRAACALRLIAASPGQVKPQDALDQCARIWCTDDNGVCQRKAVCIQTRLDYSYTSSGNCKCEAAAAAFCATHDNNACPSTTGVTSCEAYNAQYCGNPPQSYSTCKSLTPPG

Foldseek 3Di:
DDDDDDDDDDPDDCPPDDDDDDDDDPDPPPPPPPQKDKAKAFAPCLLQAFFELVDPQHFPLLNLFPQGHHDSQSRCQVLVVLQCVLLVADWDWGWDDDPRGMIMIMTGHPDVVSVVLVNLVRCQVRLLVVLSVLLVQLVVVQVVDPPQAFPPDSPDSQHKGQAWQTSAHQARALEEEEAAEQESLCNSNSHRCQDDLNVLLLVLLVLLPNPSCSSHYHYGHLRSMHYHDDLDNVRNLSSNVSRAPRRRVSNNQNRQAGPVDPDLATRAYEQEADSSQVSVCVVQVHPGDDQLDWAWGDDVVGRIHTYHYAYRSQLLLQAAAAQAPRPPDDDPPDDDPPPVCNPNLVNLLSSSLRSQLSVVCSVPPPPDGSVNSSVVSNQADDCDPPVRHPLLSSQLSSQCSHHNPDQSHQVDSQLSSVVCVVQVSDNPSDNNHRDGSVVSCVVPPDPDDSSHDGSVNRDRDD

Radius of gyration: 23.63 Å; chains: 1; bounding box: 69×64×73 Å

Secondary structure (DSSP, 8-state):
-----------------------------------EEEEEEE-TTHHHHS--TT-TTS-HHHHTSTT--SSHHHHHHHHHHHHHHHTT---EEEEEEETTTEEEEEEE-S-HHHHHHHTTHHHHHHHHHHHHHHHHHHHHHHHTSTTTS-SS-TTSSS--EE---TTS-SSS-S-EEEES--BHHHHHTT-TT-SHHHHHHHHHHHHTT-S-GGGG-EEEESS-EEB--SS-GGGTGGGHHHHTTTTHHHHHHHHHS-TT--SSB-SPEEEESHHHHHHHHHHHT-S---TT-EEEE--TTS-BEEEEEE--TTGGGG---TTS-------TTS---------HHHHHHHHHHHHHHHHHHHHSTTTS-HHHHHHHHHHHS---SSSSS-HHHHHHHHHHHS-TTSTT---SHHHHHHHHHHTTT-S---SSS----HHHHHHH---PPPSS--TTTSPPP-